Protein AF-0000000080751527 (afdb_homodimer)

Foldseek 3Di:
DPPLVLLQLLLLCAVQFHLCSSCVVVVHDSVVSVVSPVVVCVVVVHHQWDDDPPTIDGDPVVVVVSLVSVVVNVLVVQVVCLVVVPDLAAADEFEEEEAAVCCVQQCVVCVVVLCVRHVRYHYHYHHDLDDDDVVSVNGQKYKDFWDDPDDVQKDKDFQDFWAKFKKAFPVLCPPHDADQDPQCQQVWAEEEEPDPPDQWWKWKDAPPDIDIYRHHHDHYYNDQVVRVVCRLVNNTIYIGICSNCVVCCVVRSMPGGNVNIGMDGPPIGRTIMMMHGCSCVSNSNSVSVSVSCSVRNPDRD/DPVLVLLQLLLLCAVQFHLCSSCVVVVHDSVVSVVSPVVVCVVVVHHQWDDDPPTIDGDPVVVVVSLVSVVVNVLVVQVVCLVCPVDLAAADEFEEEEAAVCCVQQCVVCVVVLCVRHVRYHYHYHHDLDDDDVVSVNGQKYKDFWDDPDDVQKDKDFQDFWAKFKKAFPVLCPPHDADQDPQCQQVWAEEEEDDPPDQWWKWKDAPPDIDIYRHHHDHYYNDQVVRVVCRLVNNTIYIGICSNCVVVCVVRSMPGGNVNIGMDGPPIGRTIMMMHGCSCVSNSNVVSVSVSCSVRNPDRD

InterPro domains:
  IPR000847 LysR, HTH, N-terminal domain [PF00126] (6-63)
  IPR000847 LysR, HTH, N-terminal domain [PS50931] (1-59)
  IPR005119 LysR, substrate-binding [PF03466] (89-295)
  IPR036388 Winged helix-like DNA-binding domain superfamily [G3DSA:1.10.10.10] (3-85)
  IPR036390 Winged helix DNA-binding domain superfamily [SSF46785] (6-87)
  IPR058163 LysR-type transcriptional regulator, proteobacterial-type [PTHR30537] (1-296)

Radius of gyration: 26.15 Å; Cα contacts (8 Å, |Δi|>4): 1127; chains: 2; bounding box: 60×75×68 Å

Organism: Azotobacter vinelandii (strain DJ / ATCC BAA-1303) (NCBI:txid322710)

pLDDT: mean 86.24, std 12.62, range [42.66, 98.62]

Nearest PDB structures (foldseek):
  3t1b-assembly1_B  TM=6.477E-01  e=3.952E-27  Vibrio cholerae
  9bce-assembly1_A  TM=8.566E-01  e=4.216E-18  Shewanella oneidensis
  5y2v-assembly1_C  TM=5.372E-01  e=6.771E-19  Synechocystis sp. PCC 6803 substr. Kazusa
  6g1b-assembly1_J-2  TM=5.211E-01  e=2.260E-19  Corynebacterium glutamicum
  8sbf-assembly1_D  TM=5.700E-01  e=7.401E-17  Acinetobacter baylyi ADP1

Sequence (602 aa):
MDKMLALKMFVETVRSAGFSAAARRLGIATSSVTRMVTALESELGTVLLNRNTRNVSVTEAGERYYAHAVAILKAIEEADATITDRGSEARGRLSASVPVEFGRRVIAPRLGRLLDRHPALEISLILSDEIIDLLGERADVAVRLGTSMLNDDVVSLRIGEFRRWVVASPEYLAGRDRLVHPEQLVEHDCLTFAYATTEPHWSFRKGDERIRVDVRGRLRSNNADILREAALAGRGVALLSDWLVGEDVGKGLLRHLLADYEATPGNLSSAINVLYLPNHRGSRRVGAFIEFLREIIGEPGMDKMLALKMFVETVRSAGFSAAARRLGIATSSVTRMVTALESELGTVLLNRNTRNVSVTEAGERYYAHAVAILKAIEEADATITDRGSEARGRLSASVPVEFGRRVIAPRLGRLLDRHPALEISLILSDEIIDLLGERADVAVRLGTSMLNDDVVSLRIGEFRRWVVASPEYLAGRDRLVHPEQLVEHDCLTFAYATTEPHWSFRKGDERIRVDVRGRLRSNNADILREAALAGRGVALLSDWLVGEDVGKGLLRHLLADYEATPGNLSSAINVLYLPNHRGSRRVGAFIEFLREIIGEPG

Solvent-accessible surface area (backbone atoms only — not comparable to full-atom values): 32243 Å² total; per-residue (Å²): 129,63,60,67,58,25,43,51,44,42,48,35,21,58,48,51,47,22,51,60,53,23,11,61,75,69,71,47,55,40,68,57,40,48,51,35,38,49,49,49,23,58,74,69,71,44,70,37,62,42,79,49,101,84,52,50,44,71,30,74,63,20,52,56,48,43,56,50,42,52,51,51,53,49,49,48,51,42,55,45,43,60,66,59,51,75,62,96,59,28,59,46,81,38,33,34,31,27,35,48,64,55,38,53,70,62,42,40,82,48,44,61,60,54,44,68,73,18,75,57,36,24,41,35,44,37,59,42,80,61,90,72,61,54,80,76,63,75,30,63,32,33,47,44,75,24,72,71,81,88,39,93,75,43,45,76,43,79,69,48,70,61,54,45,35,37,30,28,10,58,71,48,48,57,96,50,79,83,68,77,51,75,74,57,44,64,80,40,45,25,40,40,67,54,56,94,61,54,75,52,35,38,26,34,36,44,89,90,46,75,45,77,37,70,52,46,56,48,43,28,22,62,39,68,62,50,44,50,48,36,16,61,69,35,64,26,39,28,76,41,46,40,84,78,45,45,65,40,38,74,70,59,50,27,40,76,40,50,75,80,39,51,46,31,64,52,84,51,46,47,35,32,29,40,35,32,44,62,87,50,63,72,32,49,47,57,48,51,50,51,54,48,47,47,58,56,70,73,43,82,123,128,62,60,68,58,25,44,53,43,42,49,36,20,60,46,50,47,22,49,59,52,23,11,60,73,68,71,46,56,40,67,56,38,49,50,35,38,48,48,49,23,58,76,69,73,44,70,37,61,43,81,50,101,84,52,50,43,70,31,76,63,21,52,56,48,42,56,50,41,53,50,51,53,50,49,50,50,43,55,47,47,59,62,55,57,75,65,98,54,28,60,45,81,39,32,35,30,27,34,46,64,55,38,53,70,62,41,40,82,48,43,61,61,54,44,67,72,17,76,57,36,24,41,35,44,36,62,43,80,61,90,70,59,54,81,77,64,74,32,63,30,33,45,42,78,24,72,71,80,86,40,93,74,44,43,76,43,79,67,50,71,59,54,45,36,37,32,27,11,58,70,49,49,56,95,49,79,84,69,78,50,75,73,58,46,66,81,40,45,25,40,40,65,55,56,93,63,55,74,52,36,39,26,35,35,46,91,91,45,75,46,78,37,71,51,44,55,48,43,28,21,61,39,69,64,50,45,49,49,37,14,61,68,36,64,27,38,28,76,41,47,39,85,78,43,45,66,40,39,73,71,59,48,26,40,77,41,50,75,80,38,51,45,31,65,51,84,50,44,46,34,32,30,39,35,32,43,62,89,49,64,73,32,50,47,59,49,52,51,52,53,47,49,49,59,56,70,72,44,82,121

Secondary structure (DSSP, 8-state):
--HHHHHHHHHHHHHTTSHHHHHHHHTS-HHHHHHHHHHHHHHHTS--EEE-SS-EEE-HHHHHHHHHHHHHHHHHHHHHHHHS--SS---EEEEEEE-HHHIIIIIGGGHHHHHHH-TTEEEEEEE-SS---GGGTS-SEEEEES-----TTSEEEEEEE--EEEEE-HHHHTTSPP--SGGGGGGS-EEEE--SS---EEEEEETTEEEEEE---SEEES-HHHHHHHHHTT--EEEEEHHHHHHHHHTTSSEEE-TTSEEEETT---EEEEEE-GGGTT-HHHHHHHHHHHHHHTS--/--HHHHHHHHHHHHHTTSHHHHHHHHTS-HHHHHHHHHHHHHHHTS--EEE-SS-EEE-HHHHHHHHHHHHHHHHHHHHHHHH---SS---EEEEEEE-HHHIIIIIGGGHHHHHHH-TTEEEEEEE-SS---GGGTS-SEEEEES-----TTSEEEEEEE--EEEEE-HHHHTTSPP--SGGGGGGS-EEEE--SS---EEEEEETTEEEEEE---SEEES-HHHHHHHHHTT--EEEEEHHHHHHHHHTTSSEEE-TTSEEEETT---EEEEEE-GGGTT-HHHHHHHHHHHHHHTS--

Structure (mmCIF, N/CA/C/O backbone):
data_AF-0000000080751527-model_v1
#
loop_
_entity.id
_entity.type
_entity.pdbx_description
1 polymer 'Transcriptional regulator, LysR family'
#
loop_
_atom_site.group_PDB
_atom_site.id
_atom_site.type_symbol
_atom_site.label_atom_id
_atom_site.label_alt_id
_atom_site.label_comp_id
_atom_site.label_asym_id
_atom_site.label_entity_id
_atom_site.label_seq_id
_atom_site.pdbx_PDB_ins_code
_atom_site.Cartn_x
_atom_site.Cartn_y
_atom_site.Cartn_z
_atom_site.occupancy
_atom_site.B_iso_or_equiv
_atom_site.auth_seq_id
_atom_site.auth_comp_id
_atom_site.auth_asym_id
_atom_site.auth_atom_id
_atom_site.pdbx_PDB_model_num
ATOM 1 N N . MET A 1 1 ? 9.867 -41.969 12.469 1 73.5 1 MET A N 1
ATOM 2 C CA . MET A 1 1 ? 8.977 -41.156 11.656 1 73.5 1 MET A CA 1
ATOM 3 C C . MET A 1 1 ? 9.758 -40.375 10.609 1 73.5 1 MET A C 1
ATOM 5 O O . MET A 1 1 ? 10.883 -39.938 10.859 1 73.5 1 MET A O 1
ATOM 9 N N . ASP A 1 2 ? 9.391 -40.438 9.383 1 79.5 2 ASP A N 1
ATOM 10 C CA . ASP A 1 2 ? 9.93 -39.562 8.344 1 79.5 2 ASP A CA 1
ATOM 11 C C . ASP A 1 2 ? 9.578 -38.094 8.633 1 79.5 2 ASP A C 1
ATOM 13 O O . ASP A 1 2 ? 8.453 -37.688 8.391 1 79.5 2 ASP A O 1
ATOM 17 N N . LYS A 1 3 ? 10.57 -37.5 9.133 1 83.06 3 LYS A N 1
ATOM 18 C CA . LYS A 1 3 ? 10.359 -36.156 9.641 1 83.06 3 LYS A CA 1
ATOM 19 C C . LYS A 1 3 ? 9.961 -35.188 8.516 1 83.06 3 LYS A C 1
ATOM 21 O O . LYS A 1 3 ? 9.102 -34.344 8.703 1 83.06 3 LYS A O 1
ATOM 26 N N . MET A 1 4 ? 10.562 -35.438 7.441 1 81.62 4 MET A N 1
ATOM 27 C CA . MET A 1 4 ? 10.266 -34.594 6.301 1 81.62 4 MET A CA 1
ATOM 28 C C . MET A 1 4 ? 8.82 -34.781 5.852 1 81.62 4 MET A C 1
ATOM 30 O O . MET A 1 4 ? 8.125 -33.781 5.578 1 81.62 4 MET A O 1
ATOM 34 N N . LEU A 1 5 ? 8.461 -35.938 5.809 1 85 5 LEU A N 1
ATOM 35 C CA . LEU A 1 5 ? 7.086 -36.219 5.426 1 85 5 LEU A CA 1
ATOM 36 C C . LEU A 1 5 ? 6.098 -35.688 6.461 1 85 5 LEU A C 1
ATOM 38 O O . LEU A 1 5 ? 5.043 -35.156 6.102 1 85 5 LEU A O 1
ATOM 42 N N . ALA A 1 6 ? 6.484 -35.812 7.625 1 89.06 6 ALA A N 1
ATOM 43 C CA . ALA A 1 6 ? 5.633 -35.312 8.703 1 89.06 6 ALA A CA 1
ATOM 44 C C . ALA A 1 6 ? 5.473 -33.812 8.617 1 89.06 6 ALA A C 1
ATOM 46 O O . ALA A 1 6 ? 4.371 -33.281 8.797 1 89.06 6 ALA A O 1
ATOM 47 N N . LEU A 1 7 ? 6.586 -33.125 8.352 1 88.31 7 LEU A N 1
ATOM 48 C CA . LEU A 1 7 ? 6.551 -31.672 8.188 1 88.31 7 LEU A CA 1
ATOM 49 C C . LEU A 1 7 ? 5.637 -31.281 7.031 1 88.31 7 LEU A C 1
ATOM 51 O O . LEU A 1 7 ? 4.828 -30.359 7.164 1 88.31 7 LEU A O 1
ATOM 55 N N . LYS A 1 8 ? 5.727 -31.953 5.977 1 88.06 8 LYS A N 1
ATOM 56 C CA . LYS A 1 8 ? 4.91 -31.688 4.801 1 88.06 8 LYS A CA 1
ATOM 57 C C . LYS A 1 8 ? 3.426 -31.875 5.105 1 88.06 8 LYS A C 1
ATOM 59 O O . LYS A 1 8 ? 2.594 -31.047 4.723 1 88.06 8 LYS A O 1
ATOM 64 N N . MET A 1 9 ? 3.154 -32.906 5.754 1 90.88 9 MET A N 1
ATOM 65 C CA . MET A 1 9 ? 1.767 -33.219 6.078 1 90.88 9 MET A CA 1
ATOM 66 C C . MET A 1 9 ? 1.193 -32.219 7.07 1 90.88 9 MET A C 1
ATOM 68 O O . MET A 1 9 ? 0.034 -31.828 6.957 1 90.88 9 MET A O 1
ATOM 72 N N . PHE A 1 10 ? 1.988 -31.812 8 1 91.88 10 PHE A N 1
ATOM 73 C CA . PHE A 1 10 ? 1.587 -30.797 8.969 1 91.88 10 PHE A CA 1
ATOM 74 C C . PHE A 1 10 ? 1.281 -29.469 8.266 1 91.88 10 PHE A C 1
ATOM 76 O O . PHE A 1 10 ? 0.206 -28.891 8.461 1 91.88 10 PHE A O 1
ATOM 83 N N . VAL A 1 11 ? 2.221 -29.094 7.484 1 88.5 11 VAL A N 1
ATOM 84 C CA . VAL A 1 11 ? 2.072 -27.828 6.766 1 88.5 11 VAL A CA 1
ATOM 85 C C . VAL A 1 11 ? 0.824 -27.875 5.887 1 88.5 11 VAL A C 1
ATOM 87 O O . VAL A 1 11 ? 0.036 -26.938 5.863 1 88.5 11 VAL A O 1
ATOM 90 N N . GLU A 1 12 ? 0.608 -28.953 5.242 1 88.25 12 GLU A N 1
ATOM 91 C CA . GLU A 1 12 ? -0.546 -29.094 4.355 1 88.25 12 GLU A CA 1
ATOM 92 C C . GLU A 1 12 ? -1.85 -29.109 5.148 1 88.25 12 GLU A C 1
ATOM 94 O O . GLU A 1 12 ? -2.871 -28.609 4.688 1 88.25 12 GLU A O 1
ATOM 99 N N . THR A 1 13 ? -1.788 -29.672 6.262 1 89 13 THR A N 1
ATOM 100 C CA . THR A 1 13 ? -2.975 -29.719 7.109 1 89 13 THR A CA 1
ATOM 101 C C . THR A 1 13 ? -3.365 -28.312 7.555 1 89 13 THR A C 1
ATOM 103 O O . THR A 1 13 ? -4.551 -27.969 7.586 1 89 13 THR A O 1
ATOM 106 N N . VAL A 1 14 ? -2.367 -27.562 7.883 1 85.56 14 VAL A N 1
ATOM 107 C CA . VAL A 1 14 ? -2.619 -26.188 8.297 1 85.56 14 VAL A CA 1
ATOM 108 C C . VAL A 1 14 ? -3.141 -25.375 7.113 1 85.56 14 VAL A C 1
ATOM 110 O O . VAL A 1 14 ? -4.141 -24.656 7.23 1 85.56 14 VAL A O 1
ATOM 113 N N . ARG A 1 15 ? -2.49 -25.594 6.031 1 79.56 15 ARG A N 1
ATOM 114 C CA . ARG 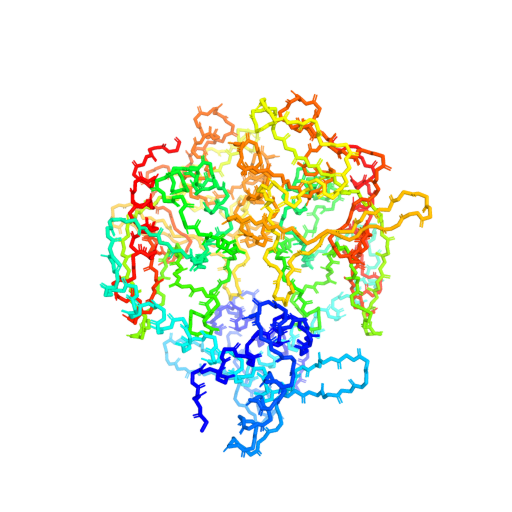A 1 15 ? -2.84 -24.844 4.824 1 79.56 15 ARG A CA 1
ATOM 115 C C . ARG A 1 15 ? -4.262 -25.172 4.375 1 79.56 15 ARG A C 1
ATOM 117 O O . ARG A 1 15 ? -4.996 -24.281 3.939 1 79.56 15 ARG A O 1
ATOM 124 N N . SER A 1 16 ? -4.629 -26.438 4.5 1 79.38 16 SER A N 1
ATOM 125 C CA . SER A 1 16 ? -5.914 -26.922 4.008 1 79.38 16 SER A CA 1
ATOM 126 C C . SER A 1 16 ? -6.984 -26.859 5.094 1 79.38 16 SER A C 1
ATOM 128 O O . SER A 1 16 ? -8.125 -27.266 4.871 1 79.38 16 SER A O 1
ATOM 130 N N . ALA A 1 17 ? -6.566 -26.438 6.234 1 78.69 17 ALA A N 1
ATOM 131 C CA . ALA A 1 17 ? -7.43 -26.328 7.41 1 78.69 17 ALA A CA 1
ATOM 132 C C . ALA A 1 17 ? -8.156 -27.641 7.676 1 78.69 17 ALA A C 1
ATOM 134 O O . ALA A 1 17 ? -9.352 -27.656 7.965 1 78.69 17 ALA A O 1
ATOM 135 N N . GLY A 1 18 ? -7.41 -28.734 7.426 1 86.5 18 GLY A N 1
ATOM 136 C CA . GLY A 1 18 ? -8.055 -30 7.707 1 86.5 18 GLY A CA 1
ATOM 137 C C . GLY A 1 18 ? -7.211 -31.203 7.297 1 86.5 18 GLY A C 1
ATOM 138 O O . GLY A 1 18 ? -6.422 -31.109 6.352 1 86.5 18 GLY A O 1
ATOM 139 N N . PHE A 1 19 ? -7.484 -32.312 7.898 1 88.81 19 PHE A N 1
ATOM 140 C CA . PHE A 1 19 ? -6.734 -33.531 7.652 1 88.81 19 PHE A CA 1
ATOM 141 C C . PHE A 1 19 ? -7.18 -34.188 6.352 1 88.81 19 PHE A C 1
ATOM 143 O O . PHE A 1 19 ? -6.348 -34.594 5.539 1 88.81 19 PHE A O 1
ATOM 150 N N . SER A 1 20 ? -8.477 -34.125 6.207 1 89.06 20 SER A N 1
ATOM 151 C CA . SER A 1 20 ? -9 -34.781 5.004 1 89.06 20 SER A CA 1
ATOM 152 C C . SER A 1 20 ? -8.625 -34 3.752 1 89.06 20 SER A C 1
ATOM 154 O O . SER A 1 20 ? -8.258 -34.562 2.73 1 89.06 20 SER A O 1
ATOM 156 N N . ALA A 1 21 ? -8.711 -32.781 3.898 1 85.75 21 ALA A N 1
ATOM 157 C CA . ALA A 1 21 ? -8.359 -31.906 2.777 1 85.75 21 ALA A CA 1
ATOM 158 C C . ALA A 1 21 ? -6.871 -32.031 2.445 1 85.75 21 ALA A C 1
ATOM 160 O O . ALA A 1 21 ? -6.496 -32.094 1.273 1 85.75 21 ALA A O 1
ATOM 161 N N . ALA A 1 22 ? -6.094 -32.062 3.424 1 88.88 22 ALA A N 1
ATOM 162 C CA . ALA A 1 22 ? -4.656 -32.25 3.242 1 88.88 22 ALA A CA 1
ATOM 163 C C . ALA A 1 22 ? -4.348 -33.562 2.568 1 88.88 22 ALA A C 1
ATOM 165 O O . ALA A 1 22 ? -3.516 -33.625 1.661 1 88.88 22 ALA A O 1
ATOM 166 N N . ALA A 1 23 ? -5.043 -34.594 2.967 1 89.88 23 ALA A N 1
ATOM 167 C CA . ALA A 1 23 ? -4.836 -35.938 2.41 1 89.88 23 ALA A CA 1
ATOM 168 C C . ALA A 1 23 ? -5.164 -35.938 0.92 1 89.88 23 ALA A C 1
ATOM 170 O O . ALA A 1 23 ? -4.414 -36.531 0.123 1 89.88 23 ALA A O 1
ATOM 171 N N . ARG A 1 24 ? -6.191 -35.344 0.626 1 84.19 24 ARG A N 1
ATOM 172 C CA . ARG A 1 24 ? -6.605 -35.281 -0.772 1 84.19 24 ARG A CA 1
ATOM 173 C C . ARG A 1 24 ? -5.559 -34.562 -1.617 1 84.19 24 ARG A C 1
ATOM 175 O O . ARG A 1 24 ? -5.215 -35.031 -2.709 1 84.19 24 ARG A O 1
ATOM 182 N N . ARG A 1 25 ? -5.039 -33.625 -1.095 1 80.38 25 ARG A N 1
ATOM 183 C CA . ARG A 1 25 ? -4.055 -32.812 -1.814 1 80.38 25 ARG A CA 1
ATOM 184 C C . ARG A 1 25 ? -2.74 -33.562 -1.973 1 80.38 25 ARG A C 1
ATOM 186 O O . ARG A 1 25 ? -2.055 -33.438 -2.988 1 80.38 25 ARG A O 1
ATOM 193 N N . LEU A 1 26 ? -2.467 -34.312 -1.005 1 83.31 26 LEU A N 1
ATOM 194 C CA . LEU A 1 26 ? -1.2 -35.031 -0.989 1 83.31 26 LEU A CA 1
ATOM 195 C C . LEU A 1 26 ? -1.345 -36.375 -1.652 1 83.31 26 LEU A C 1
ATOM 197 O O . LEU A 1 26 ? -0.349 -37.062 -1.901 1 83.31 26 LEU A O 1
ATOM 201 N N . GLY A 1 27 ? -2.6 -36.719 -1.931 1 86.81 27 GLY A N 1
ATOM 202 C CA . GLY A 1 27 ? -2.854 -38 -2.578 1 86.81 27 GLY A CA 1
ATOM 203 C C . GLY A 1 27 ? -2.607 -39.188 -1.667 1 86.81 27 GLY A C 1
ATOM 204 O O . GLY A 1 27 ? -2.096 -40.219 -2.107 1 86.81 27 GLY A O 1
ATOM 205 N N . ILE A 1 28 ? -2.828 -38.969 -0.443 1 88 28 ILE A N 1
ATOM 206 C CA . ILE A 1 28 ? -2.59 -40.062 0.512 1 88 28 ILE A CA 1
ATOM 207 C C . ILE A 1 28 ? -3.811 -40.219 1.414 1 88 28 ILE A C 1
ATOM 209 O O . ILE A 1 28 ? -4.781 -39.469 1.306 1 88 28 ILE A O 1
ATOM 213 N N . ALA A 1 29 ? -3.834 -41.25 2.135 1 90.31 29 ALA A N 1
ATOM 214 C CA . ALA A 1 29 ? -4.945 -41.531 3.043 1 90.31 29 ALA A CA 1
ATOM 215 C C . ALA A 1 29 ? -4.949 -40.562 4.219 1 90.31 29 ALA A C 1
ATOM 217 O O . ALA A 1 29 ? -3.893 -40.219 4.75 1 90.31 29 ALA A O 1
ATOM 218 N N . THR A 1 30 ? -6.156 -40.156 4.594 1 92.62 30 THR A N 1
ATOM 219 C CA . THR A 1 30 ? -6.332 -39.281 5.73 1 92.62 30 THR A CA 1
ATOM 220 C C . THR A 1 30 ? -5.711 -39.875 6.992 1 92.62 30 THR A C 1
ATOM 222 O O . THR A 1 30 ? -5.137 -39.156 7.805 1 92.62 30 THR A O 1
ATOM 225 N N . SER A 1 31 ? -5.848 -41.125 7.141 1 92.38 31 SER A N 1
ATOM 226 C CA . SER A 1 31 ? -5.285 -41.812 8.305 1 92.38 31 SER A CA 1
ATOM 227 C C . SER A 1 31 ? -3.77 -41.656 8.359 1 92.38 31 SER A C 1
ATOM 229 O O . SER A 1 31 ? -3.195 -41.531 9.445 1 92.38 31 SER A O 1
ATOM 231 N N . SER A 1 32 ? -3.17 -41.625 7.207 1 91.25 32 SER A N 1
ATOM 232 C CA . SER A 1 32 ? -1.727 -41.406 7.125 1 91.25 32 SER A CA 1
ATOM 233 C C . SER A 1 32 ? -1.33 -40.031 7.578 1 91.25 32 SER A C 1
ATOM 235 O O . SER A 1 32 ? -0.357 -39.844 8.32 1 91.25 32 SER A O 1
ATOM 237 N N . VAL A 1 33 ? -2.123 -39.031 7.176 1 93.31 33 VAL A N 1
ATOM 238 C CA . VAL A 1 33 ? -1.863 -37.656 7.574 1 93.31 33 VAL A CA 1
ATOM 239 C C . VAL A 1 33 ? -2.035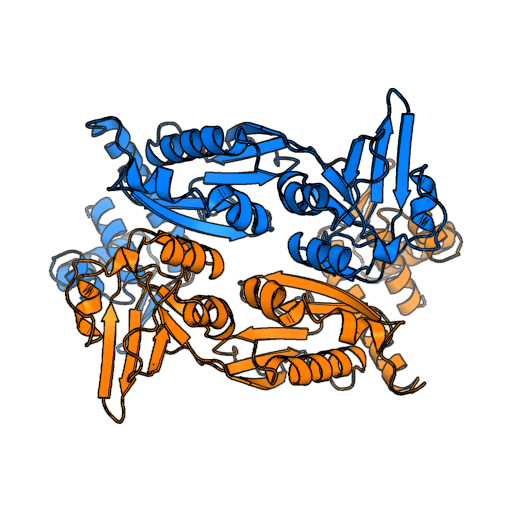 -37.5 9.086 1 93.31 33 VAL A C 1
ATOM 241 O O . VAL A 1 33 ? -1.178 -36.938 9.758 1 93.31 33 VAL A O 1
ATOM 244 N N . THR A 1 34 ? -3.082 -38.062 9.578 1 92.25 34 THR A N 1
ATOM 245 C CA . THR A 1 34 ? -3.393 -37.969 11 1 92.25 34 THR A CA 1
ATOM 246 C C . THR A 1 34 ? -2.291 -38.625 11.836 1 92.25 34 THR A C 1
ATOM 248 O O . THR A 1 34 ? -1.826 -38.031 12.812 1 92.25 34 THR A O 1
ATOM 251 N N . ARG A 1 35 ? -1.911 -39.75 11.391 1 91.75 35 ARG A N 1
ATOM 252 C CA . ARG A 1 35 ? -0.881 -40.5 12.102 1 91.75 35 ARG A CA 1
ATOM 253 C C . ARG A 1 35 ? 0.432 -39.719 12.141 1 91.75 35 ARG A C 1
ATOM 255 O O . ARG A 1 35 ? 1.079 -39.625 13.188 1 91.75 35 ARG A O 1
ATOM 262 N N . MET A 1 36 ? 0.807 -39.219 11.031 1 92.25 36 MET A N 1
ATOM 263 C CA . MET A 1 36 ? 2.086 -38.5 10.914 1 92.25 36 MET A CA 1
ATOM 264 C C . MET A 1 36 ? 2.084 -37.219 11.742 1 92.25 36 MET A C 1
ATOM 266 O O . MET A 1 36 ? 3.072 -36.906 12.406 1 92.25 36 MET A O 1
ATOM 270 N N . VAL A 1 37 ? 1.015 -36.5 11.734 1 93.31 37 VAL A N 1
ATOM 271 C CA . VAL A 1 37 ? 0.911 -35.25 12.492 1 93.31 37 VAL A CA 1
ATOM 272 C C . VAL A 1 37 ? 0.909 -35.562 13.984 1 93.31 37 VAL A C 1
ATOM 274 O O . VAL A 1 37 ? 1.553 -34.875 14.773 1 93.31 37 VAL A O 1
ATOM 277 N N . THR A 1 38 ? 0.205 -36.594 14.328 1 92.06 38 THR A N 1
ATOM 278 C CA . THR A 1 38 ? 0.189 -37.031 15.727 1 92.06 38 THR A CA 1
ATOM 279 C C . THR A 1 38 ? 1.586 -37.438 16.172 1 92.06 38 THR A C 1
ATOM 281 O O . THR A 1 38 ? 2.008 -37.094 17.281 1 92.06 38 THR A O 1
ATOM 284 N N . ALA A 1 39 ? 2.209 -38.188 15.344 1 90.31 39 ALA A N 1
ATOM 285 C CA . ALA A 1 39 ? 3.574 -38.594 15.648 1 90.31 39 ALA A CA 1
ATOM 286 C C . ALA A 1 39 ? 4.492 -37.406 15.82 1 90.31 39 ALA A C 1
ATOM 288 O O . ALA A 1 39 ? 5.344 -37.375 16.719 1 90.31 39 ALA A O 1
ATOM 289 N N . LEU A 1 40 ? 4.363 -36.406 14.961 1 91.31 40 LEU A N 1
ATOM 290 C CA . LEU A 1 40 ? 5.133 -35.188 15.039 1 91.31 40 LEU A CA 1
ATOM 291 C C . LEU A 1 40 ? 4.891 -34.469 16.359 1 91.31 40 LEU A C 1
ATOM 293 O O . LEU A 1 40 ? 5.84 -34.062 17.031 1 91.31 40 LEU A O 1
ATOM 297 N N . GLU A 1 41 ? 3.639 -34.375 16.734 1 92.94 41 GLU A N 1
ATOM 298 C CA . GLU A 1 41 ? 3.273 -33.75 18 1 92.94 41 GLU A CA 1
ATOM 299 C C . GLU A 1 41 ? 3.854 -34.531 19.188 1 92.94 41 GLU A C 1
ATOM 301 O O . GLU A 1 41 ? 4.336 -33.906 20.156 1 92.94 41 GLU A O 1
ATOM 306 N N . SER A 1 42 ? 3.785 -35.812 19.094 1 90.38 42 SER A N 1
ATOM 307 C CA . SER A 1 42 ? 4.328 -36.688 20.141 1 90.38 42 SER A CA 1
ATOM 308 C C . SER A 1 42 ? 5.832 -36.469 20.297 1 90.38 42 SER A C 1
ATOM 310 O O . SER A 1 42 ? 6.336 -36.375 21.406 1 90.38 42 SER A O 1
ATOM 312 N N . GLU A 1 43 ? 6.484 -36.469 19.203 1 87.38 43 GLU A N 1
ATOM 313 C CA . GLU A 1 43 ? 7.93 -36.25 19.219 1 87.38 43 GLU A CA 1
ATOM 314 C C . GLU A 1 43 ? 8.281 -34.906 19.844 1 87.38 43 GLU A C 1
ATOM 316 O O . GLU A 1 43 ? 9.258 -34.781 20.594 1 87.38 43 GLU A O 1
ATOM 321 N N . LEU A 1 44 ? 7.484 -33.875 19.5 1 87.81 44 LEU A N 1
ATOM 322 C CA . LEU A 1 44 ? 7.723 -32.531 19.953 1 87.81 44 LEU A CA 1
ATOM 323 C C . LEU A 1 44 ? 7.242 -32.344 21.391 1 87.81 44 LEU A C 1
ATOM 325 O O . LEU A 1 44 ? 7.637 -31.391 22.062 1 87.81 44 LEU A O 1
ATOM 329 N N . GLY A 1 45 ? 6.316 -33.219 21.844 1 89.75 45 GLY A N 1
ATOM 330 C CA . GLY A 1 45 ? 5.738 -33.125 23.172 1 89.75 45 GLY A CA 1
ATOM 331 C C . GLY A 1 45 ? 4.742 -32 23.312 1 89.75 45 GLY A C 1
ATOM 332 O O . GLY A 1 45 ? 4.547 -31.469 24.406 1 89.75 45 GLY A O 1
ATOM 333 N N . THR A 1 46 ? 4.301 -31.531 22.188 1 90.69 46 THR A N 1
ATOM 334 C CA . THR A 1 46 ? 3.357 -30.422 22.203 1 90.69 46 THR A CA 1
ATOM 335 C C . THR A 1 46 ? 2.295 -30.609 21.125 1 90.69 46 THR A C 1
ATOM 337 O O . THR A 1 46 ? 2.555 -31.219 20.078 1 90.69 46 THR A O 1
ATOM 340 N N . VAL A 1 47 ? 1.133 -30.141 21.391 1 91.81 47 VAL A N 1
ATOM 341 C CA . VAL A 1 47 ? 0.032 -30.172 20.438 1 91.81 47 VAL A CA 1
ATOM 342 C C . VAL A 1 47 ? 0.137 -28.984 19.484 1 91.81 47 VAL A C 1
ATOM 344 O O . VAL A 1 47 ? 0.287 -27.844 19.922 1 91.81 47 VAL A O 1
ATOM 347 N N . LEU A 1 48 ? 0.164 -29.344 18.188 1 92.5 48 LEU A N 1
ATOM 348 C CA . LEU A 1 48 ? 0.296 -28.312 17.172 1 92.5 48 LEU A CA 1
ATOM 349 C C . LEU A 1 48 ? -1.068 -27.906 16.609 1 92.5 48 LEU A C 1
ATOM 351 O O . LEU A 1 48 ? -1.257 -26.781 16.156 1 92.5 48 LEU A O 1
ATOM 355 N N . LEU A 1 49 ? -2.014 -28.844 16.609 1 92.25 49 LEU A N 1
ATOM 356 C CA . LEU A 1 49 ? -3.328 -28.641 16.016 1 92.25 49 LEU A CA 1
ATOM 357 C C . LEU A 1 49 ? -4.438 -29 17 1 92.25 49 LEU A C 1
ATOM 359 O O . LEU A 1 49 ? -4.328 -29.984 17.734 1 92.25 49 LEU A O 1
ATOM 363 N N . ASN A 1 50 ? -5.348 -28.031 17.109 1 86.88 50 ASN A N 1
ATOM 364 C CA . ASN A 1 50 ? -6.574 -28.359 17.828 1 86.88 50 ASN A CA 1
ATOM 365 C C . ASN A 1 50 ? -7.551 -29.125 16.938 1 86.88 50 ASN A C 1
ATOM 367 O O . ASN A 1 50 ? -7.914 -28.672 15.859 1 86.88 50 ASN A O 1
ATOM 371 N N . ARG A 1 51 ? -7.801 -30.312 17.391 1 77.75 51 ARG A N 1
ATOM 372 C CA . ARG A 1 51 ? -8.641 -31.219 16.609 1 77.75 51 ARG A CA 1
ATOM 373 C C . ARG A 1 51 ? -10.07 -31.234 17.141 1 77.75 51 ARG A C 1
ATOM 375 O O . ARG A 1 51 ? -10.312 -31.672 18.266 1 77.75 51 ARG A O 1
ATOM 382 N N . ASN A 1 52 ? -10.734 -30.141 17 1 65.38 52 ASN A N 1
ATOM 383 C CA . ASN A 1 52 ? -12.133 -30.266 17.406 1 65.38 52 ASN A CA 1
ATOM 384 C C . ASN A 1 52 ? -13 -30.797 16.266 1 65.38 52 ASN A C 1
ATOM 386 O O . ASN A 1 52 ? -12.555 -30.844 15.117 1 65.38 52 ASN A O 1
ATOM 390 N N . THR A 1 53 ? -14.148 -31.469 16.484 1 58.22 53 THR A N 1
ATOM 391 C CA . THR A 1 53 ? -15.047 -32.156 15.555 1 58.22 53 THR A CA 1
ATOM 392 C C . THR A 1 53 ? -15.391 -31.234 14.383 1 58.22 53 THR A C 1
ATOM 394 O O . THR A 1 53 ? -15.789 -31.703 13.312 1 58.22 53 THR A O 1
ATOM 397 N N . ARG A 1 54 ? -15.242 -29.859 14.555 1 57.78 54 ARG A N 1
ATOM 398 C CA . ARG A 1 54 ? -15.82 -29.016 13.516 1 57.78 54 ARG A CA 1
ATOM 399 C C . ARG A 1 54 ? -14.742 -28.297 12.727 1 57.78 54 ARG A C 1
ATOM 401 O O . ARG A 1 54 ? -14.898 -28.047 11.531 1 57.78 54 ARG A O 1
ATOM 408 N N . ASN A 1 55 ? -13.656 -28.016 13.281 1 69.81 55 ASN A N 1
ATOM 409 C CA . ASN A 1 55 ? -12.648 -27.25 12.562 1 69.81 55 ASN A CA 1
ATOM 410 C C . ASN A 1 55 ? -11.25 -27.5 13.125 1 69.81 55 ASN A C 1
ATOM 412 O O . ASN A 1 55 ? -11.094 -27.719 14.328 1 69.81 55 ASN A O 1
ATOM 416 N N . VAL A 1 56 ? -10.234 -27.781 12.234 1 77 56 VAL A N 1
ATOM 417 C CA . VAL A 1 56 ? -8.836 -27.891 12.648 1 77 56 VAL A CA 1
ATOM 418 C C . VAL A 1 56 ? -8.234 -26.484 12.766 1 77 56 VAL A C 1
ATOM 420 O O . VAL A 1 56 ? -8.328 -25.688 11.844 1 77 56 VAL A O 1
ATOM 423 N N . SER A 1 57 ? -7.871 -26.109 14.016 1 84.31 57 SER A N 1
ATOM 424 C CA . SER A 1 57 ? -7.18 -24.828 14.227 1 84.31 57 SER A CA 1
ATOM 425 C C . SER A 1 57 ? -5.758 -25.062 14.727 1 84.31 57 SER A C 1
ATOM 427 O O . SER A 1 57 ? -5.449 -26.109 15.289 1 84.31 57 SER A O 1
ATOM 429 N N . VAL A 1 58 ? -4.918 -24.078 14.445 1 85.81 58 VAL A N 1
ATOM 430 C CA . VAL A 1 58 ? -3.506 -24.156 14.797 1 85.81 58 VAL A CA 1
ATOM 431 C C . VAL A 1 58 ? -3.287 -23.562 16.188 1 85.81 58 VAL A C 1
ATOM 433 O O . VAL A 1 58 ? -3.867 -22.531 16.531 1 85.81 58 VAL A O 1
ATOM 436 N N . THR A 1 59 ? -2.559 -24.281 17.062 1 86.12 59 THR A N 1
ATOM 437 C CA . THR A 1 59 ? -2.178 -23.75 18.359 1 86.12 59 THR A CA 1
ATOM 438 C C . THR A 1 59 ? -1.106 -22.672 18.219 1 86.12 59 THR A C 1
ATOM 440 O O . THR A 1 59 ? -0.561 -22.469 17.141 1 86.12 59 THR A O 1
ATOM 443 N N . GLU A 1 60 ? -0.866 -22 19.312 1 80.75 60 GLU A N 1
ATOM 444 C CA . GLU A 1 60 ? 0.226 -21.031 19.312 1 80.75 60 GLU A CA 1
ATOM 445 C C . GLU A 1 60 ? 1.552 -21.688 18.953 1 80.75 60 GLU A C 1
ATOM 447 O O . GLU A 1 60 ? 2.312 -21.172 18.125 1 80.75 60 GLU A O 1
ATOM 452 N N . ALA A 1 61 ? 1.756 -22.797 19.594 1 84.19 61 ALA A N 1
ATOM 453 C CA . ALA A 1 61 ? 2.945 -23.578 19.281 1 84.19 61 ALA A CA 1
ATOM 454 C C . ALA A 1 61 ? 2.932 -24.031 17.828 1 84.19 61 ALA A C 1
ATOM 456 O O . ALA A 1 61 ? 3.971 -24.031 17.156 1 84.19 61 ALA A O 1
ATOM 457 N N . GLY A 1 62 ? 1.785 -24.375 17.328 1 87.5 62 GLY A N 1
ATOM 458 C CA . GLY A 1 62 ? 1.619 -24.781 15.938 1 87.5 62 GLY A CA 1
ATOM 459 C C . GLY A 1 62 ? 1.938 -23.672 14.961 1 87.5 62 GLY A C 1
ATOM 460 O O . GLY A 1 62 ? 2.551 -23.906 13.914 1 87.5 62 GLY A O 1
ATOM 461 N N . GLU A 1 63 ? 1.573 -22.469 15.305 1 81.94 63 GLU A N 1
ATOM 462 C CA . GLU A 1 63 ? 1.848 -21.312 14.445 1 81.94 63 GLU A CA 1
ATOM 463 C C . GLU A 1 63 ? 3.348 -21.078 14.305 1 81.94 63 GLU A C 1
ATOM 465 O O . GLU A 1 63 ? 3.846 -20.844 13.203 1 81.94 63 GLU A O 1
ATOM 470 N N . ARG A 1 64 ? 4.016 -21.188 15.383 1 77.62 64 ARG A N 1
ATOM 471 C CA . ARG A 1 64 ? 5.465 -21.016 15.367 1 77.62 64 ARG A CA 1
ATOM 472 C C . ARG A 1 64 ? 6.145 -22.141 14.594 1 77.62 64 ARG A C 1
ATOM 474 O O . ARG A 1 64 ? 7.027 -21.891 13.773 1 77.62 64 ARG A O 1
ATOM 481 N N . TYR A 1 65 ? 5.688 -23.344 14.906 1 83.75 65 TYR A N 1
ATOM 482 C CA . TYR A 1 65 ? 6.277 -24.5 14.242 1 83.75 65 TYR A CA 1
ATOM 483 C C . TYR A 1 65 ? 5.984 -24.469 12.742 1 83.75 65 TYR A C 1
ATOM 485 O O . TYR A 1 65 ? 6.824 -24.875 11.938 1 83.75 65 TYR A O 1
ATOM 493 N N . TYR A 1 66 ? 4.773 -24 12.414 1 85.19 66 TYR A N 1
ATOM 494 C CA . TYR A 1 66 ? 4.383 -23.906 11.016 1 85.19 66 TYR A CA 1
ATOM 495 C C . TYR A 1 66 ? 5.336 -23 10.25 1 85.19 66 TYR A C 1
ATOM 497 O O . TYR A 1 66 ? 5.824 -23.359 9.18 1 85.19 66 TYR A O 1
ATOM 505 N N . ALA A 1 67 ? 5.668 -21.922 10.859 1 74.94 67 ALA A N 1
ATOM 506 C CA . ALA A 1 67 ? 6.574 -20.969 10.211 1 74.94 67 ALA A CA 1
ATOM 507 C C . ALA A 1 67 ? 7.934 -21.609 9.945 1 74.94 67 ALA A C 1
ATOM 509 O O . ALA A 1 67 ? 8.484 -21.484 8.852 1 74.94 67 ALA A O 1
ATOM 510 N N . HIS A 1 68 ? 8.375 -22.328 10.875 1 76.5 68 HIS A N 1
ATOM 511 C CA . HIS A 1 68 ? 9.656 -23 10.742 1 76.5 68 HIS A CA 1
ATOM 512 C C . HIS A 1 68 ? 9.586 -24.141 9.742 1 76.5 68 HIS A C 1
ATOM 514 O O . HIS A 1 68 ? 10.5 -24.328 8.93 1 76.5 68 HIS A O 1
ATOM 520 N N . ALA A 1 69 ? 8.508 -24.891 9.852 1 82.5 69 ALA A N 1
ATOM 521 C CA . ALA A 1 69 ? 8.344 -26.031 8.953 1 82.5 69 ALA A CA 1
ATOM 522 C C . ALA A 1 69 ? 8.312 -25.578 7.496 1 82.5 69 ALA A C 1
ATOM 524 O O . ALA A 1 69 ? 8.945 -26.188 6.637 1 82.5 69 ALA A O 1
ATOM 525 N N . VAL A 1 70 ? 7.621 -24.547 7.293 1 77.25 70 VAL A N 1
ATOM 526 C CA . VAL A 1 70 ? 7.531 -24 5.945 1 77.25 70 VAL A CA 1
ATOM 527 C C . VAL A 1 70 ? 8.922 -23.609 5.457 1 77.25 70 VAL A C 1
ATOM 529 O O . VAL A 1 70 ? 9.312 -23.922 4.332 1 77.25 70 VAL A O 1
ATOM 532 N N . ALA A 1 71 ? 9.68 -23 6.309 1 69.94 71 ALA A N 1
ATOM 533 C CA . ALA A 1 71 ? 11.031 -22.562 5.961 1 69.94 71 ALA A CA 1
ATOM 534 C C . ALA A 1 71 ? 11.93 -23.75 5.641 1 69.94 71 ALA A C 1
ATOM 536 O O . ALA A 1 71 ? 12.719 -23.703 4.695 1 69.94 71 ALA A O 1
ATOM 537 N N . ILE A 1 72 ? 11.797 -24.734 6.414 1 70.75 72 ILE A N 1
ATOM 538 C CA . ILE A 1 72 ? 12.602 -25.938 6.234 1 70.75 72 ILE A CA 1
ATOM 539 C C . ILE A 1 72 ? 12.258 -26.594 4.902 1 70.75 72 ILE A C 1
ATOM 541 O O . ILE A 1 72 ? 13.148 -26.953 4.129 1 70.75 72 ILE A O 1
ATOM 545 N N . LEU A 1 73 ? 11.016 -26.719 4.66 1 77.69 73 LEU A N 1
ATOM 546 C CA . LEU A 1 73 ? 10.594 -27.375 3.428 1 77.69 73 LEU A CA 1
ATOM 547 C C . LEU A 1 73 ? 11.023 -26.578 2.207 1 77.69 73 LEU A C 1
ATOM 549 O O . LEU A 1 73 ? 11.445 -27.141 1.198 1 77.69 73 LEU A O 1
ATOM 553 N N . LYS A 1 74 ? 10.961 -25.344 2.381 1 70.5 74 LYS A N 1
ATOM 554 C CA . LYS A 1 74 ? 11.422 -24.469 1.307 1 70.5 74 LYS A CA 1
ATOM 555 C C . LYS A 1 74 ? 12.922 -24.609 1.081 1 70.5 74 LYS A C 1
ATOM 557 O O . LYS A 1 74 ? 13.383 -24.641 -0.062 1 70.5 74 LYS A O 1
ATOM 562 N N . ALA A 1 75 ? 13.617 -24.734 2.15 1 64.88 75 ALA A N 1
ATOM 563 C CA . ALA A 1 75 ? 15.07 -24.891 2.07 1 64.88 75 ALA A CA 1
ATOM 564 C C . ALA A 1 75 ? 15.445 -26.188 1.352 1 64.88 75 ALA A C 1
ATOM 566 O O . ALA A 1 75 ? 16.391 -26.219 0.554 1 64.88 75 ALA A O 1
ATOM 567 N N . ILE A 1 76 ? 14.719 -27.141 1.611 1 66.62 76 ILE A N 1
ATOM 568 C CA . ILE A 1 76 ? 14.961 -28.438 0.969 1 66.62 76 ILE A CA 1
ATOM 569 C C . ILE A 1 76 ? 14.656 -28.328 -0.524 1 66.62 76 ILE A C 1
ATOM 571 O O . ILE A 1 76 ? 15.438 -28.812 -1.355 1 66.62 76 ILE A O 1
ATOM 575 N N . GLU A 1 77 ? 13.555 -27.75 -0.785 1 66.62 77 GLU A N 1
ATOM 576 C CA . GLU A 1 77 ? 13.188 -27.562 -2.186 1 66.62 77 GLU A CA 1
ATOM 577 C C . GLU A 1 77 ? 14.266 -26.781 -2.934 1 66.62 77 GLU A C 1
ATOM 579 O O . GLU A 1 77 ? 14.602 -27.109 -4.074 1 66.62 77 GLU A O 1
ATOM 584 N N . GLU A 1 78 ? 14.742 -25.906 -2.277 1 62.56 78 GLU A N 1
ATOM 585 C CA . GLU A 1 78 ? 15.789 -25.078 -2.865 1 62.56 78 GLU A CA 1
ATOM 586 C C . GLU A 1 78 ? 17.078 -25.875 -3.08 1 62.56 78 GLU A C 1
ATOM 588 O O . GLU A 1 78 ? 17.734 -25.734 -4.113 1 62.56 78 GLU A O 1
ATOM 593 N N . ALA A 1 79 ? 17.344 -26.609 -2.102 1 61.5 79 ALA A N 1
ATOM 594 C CA . ALA A 1 79 ? 18.516 -27.484 -2.217 1 61.5 79 ALA A CA 1
ATOM 595 C C . ALA A 1 79 ? 18.375 -28.453 -3.381 1 61.5 79 ALA A C 1
ATOM 597 O O . ALA A 1 79 ? 19.312 -28.656 -4.156 1 61.5 79 ALA A O 1
ATOM 598 N N . ASP A 1 80 ? 17.188 -29 -3.418 1 62.06 80 ASP A N 1
ATOM 599 C CA . ASP A 1 80 ? 16.922 -29.938 -4.508 1 62.06 80 ASP A CA 1
ATOM 600 C C . ASP A 1 80 ? 17.016 -29.234 -5.863 1 62.06 80 ASP A C 1
ATOM 602 O O . ASP A 1 80 ? 17.562 -29.797 -6.82 1 62.06 80 ASP A O 1
ATOM 606 N N . ALA A 1 81 ? 16.438 -28.078 -5.809 1 60.59 81 ALA A N 1
ATOM 607 C CA . ALA A 1 81 ? 16.406 -27.297 -7.043 1 60.59 81 ALA A CA 1
ATOM 608 C C . ALA A 1 81 ? 17.812 -26.969 -7.523 1 60.59 81 ALA A C 1
ATOM 610 O O . ALA A 1 81 ? 18.062 -26.859 -8.727 1 60.59 81 ALA A O 1
ATOM 611 N N . THR A 1 82 ? 18.578 -26.766 -6.578 1 55.34 82 THR A N 1
ATOM 612 C CA . THR A 1 82 ? 19.969 -26.453 -6.93 1 55.34 82 THR A CA 1
ATOM 613 C C . THR A 1 82 ? 20.609 -27.625 -7.68 1 55.34 82 THR A C 1
ATOM 615 O O . THR A 1 82 ? 21.531 -27.422 -8.461 1 55.34 82 THR A O 1
ATOM 618 N N . ILE A 1 83 ? 20.109 -28.766 -7.246 1 52.81 83 ILE A N 1
ATOM 619 C CA . ILE A 1 83 ? 20.688 -29.953 -7.859 1 52.81 83 ILE A CA 1
ATOM 620 C C . ILE A 1 83 ? 19.922 -30.312 -9.133 1 52.81 83 ILE A C 1
ATOM 622 O O . ILE A 1 83 ? 20.531 -30.734 -10.125 1 52.81 83 ILE A O 1
ATOM 626 N N . THR A 1 84 ? 18.656 -30.359 -8.898 1 50.56 84 THR A N 1
ATOM 627 C CA . THR A 1 84 ? 17.859 -30.734 -10.062 1 50.56 84 THR A CA 1
ATOM 628 C C . THR A 1 84 ? 17.859 -29.609 -11.094 1 50.56 84 THR A C 1
ATOM 630 O O . THR A 1 84 ? 17.031 -29.609 -12.008 1 50.56 84 THR A O 1
ATOM 633 N N . ASP A 1 85 ? 18.484 -28.703 -10.828 1 48.53 85 ASP A N 1
ATOM 634 C CA . ASP A 1 85 ? 18.531 -27.562 -11.727 1 48.53 85 ASP A CA 1
ATOM 635 C C . ASP A 1 85 ? 18.672 -28 -13.18 1 48.53 85 ASP A C 1
ATOM 637 O O . ASP A 1 85 ? 19.781 -28.047 -13.719 1 48.53 85 ASP A O 1
ATOM 641 N N . ARG A 1 86 ? 17.906 -29.016 -13.461 1 42.66 86 ARG A N 1
ATOM 642 C CA . ARG A 1 86 ? 17.828 -29.281 -14.898 1 42.66 86 ARG A CA 1
ATOM 643 C C . ARG A 1 86 ? 17.25 -28.078 -15.641 1 42.66 86 ARG A C 1
ATOM 645 O O . ARG A 1 86 ? 16.078 -27.75 -15.469 1 42.66 86 ARG A O 1
ATOM 652 N N . GLY A 1 87 ? 18.047 -27.188 -16.172 1 53.69 87 GLY A N 1
ATOM 653 C CA . GLY A 1 87 ? 18 -26.078 -17.125 1 53.69 87 GLY A CA 1
ATOM 654 C C . GLY A 1 87 ? 17.781 -24.734 -16.469 1 53.69 87 GLY A C 1
ATOM 655 O O . GLY A 1 87 ? 17.719 -24.641 -15.242 1 53.69 87 GLY A O 1
ATOM 656 N N . SER A 1 88 ? 18.031 -23.562 -17.156 1 64 88 SER A N 1
ATOM 657 C CA . SER A 1 88 ? 17.984 -22.125 -16.953 1 64 88 SER A CA 1
ATOM 658 C C . SER A 1 88 ? 16.609 -21.672 -16.5 1 64 88 SER A C 1
ATOM 660 O O . SER A 1 88 ? 16.422 -20.516 -16.109 1 64 88 SER A O 1
ATOM 662 N N . GLU A 1 89 ? 15.742 -22.641 -16.25 1 81.06 89 GLU A N 1
ATOM 663 C CA . GLU A 1 89 ? 14.375 -22.203 -16.031 1 81.06 89 GLU A CA 1
ATOM 664 C C . GLU A 1 89 ? 14.023 -22.219 -14.539 1 81.06 89 GLU A C 1
ATOM 666 O O . GLU A 1 89 ? 14.266 -23.203 -13.844 1 81.06 89 GLU A O 1
ATOM 671 N N . ALA A 1 90 ? 13.578 -21.109 -13.969 1 86.81 90 ALA A N 1
ATOM 672 C CA . ALA A 1 90 ? 13.078 -21 -12.602 1 86.81 90 ALA A CA 1
ATOM 673 C C . ALA A 1 90 ? 11.703 -21.641 -12.461 1 86.81 90 ALA A C 1
ATOM 675 O O . ALA A 1 90 ? 10.844 -21.5 -13.336 1 86.81 90 ALA A O 1
ATOM 676 N N . ARG A 1 91 ? 11.602 -22.422 -11.438 1 86.56 91 ARG A N 1
ATOM 677 C CA . ARG A 1 91 ? 10.344 -23.125 -11.188 1 86.56 91 ARG A CA 1
ATOM 678 C C . ARG A 1 91 ? 9.914 -23 -9.734 1 86.56 91 ARG A C 1
ATOM 680 O O . ARG A 1 91 ? 10.758 -22.797 -8.852 1 86.56 91 ARG A O 1
ATOM 687 N N . GLY A 1 92 ? 8.578 -23.109 -9.578 1 86.75 92 GLY A N 1
ATOM 688 C CA . GLY A 1 92 ? 8.047 -23.094 -8.227 1 86.75 92 GLY A CA 1
ATOM 689 C C . GLY A 1 92 ? 7.633 -21.719 -7.754 1 86.75 92 GLY A C 1
ATOM 690 O O . GLY A 1 92 ? 7.527 -20.797 -8.555 1 86.75 92 GLY A O 1
ATOM 691 N N . ARG A 1 93 ? 7.402 -21.625 -6.457 1 86.62 93 ARG A N 1
ATOM 692 C CA . ARG A 1 93 ? 6.836 -20.406 -5.898 1 86.62 93 ARG A CA 1
ATOM 693 C C . ARG A 1 93 ? 7.93 -19.469 -5.398 1 86.62 93 ARG A C 1
ATOM 695 O O . ARG A 1 93 ? 8.852 -19.906 -4.695 1 86.62 93 ARG A O 1
ATOM 702 N N . LEU A 1 94 ? 7.855 -18.266 -5.816 1 91.5 94 LEU A N 1
ATOM 703 C CA . LEU A 1 94 ? 8.711 -17.188 -5.324 1 91.5 94 LEU A CA 1
ATOM 704 C C . LEU A 1 94 ? 7.891 -16.109 -4.625 1 91.5 94 LEU A C 1
ATOM 706 O O . LEU A 1 94 ? 6.934 -15.586 -5.199 1 91.5 94 LEU A O 1
ATOM 710 N N . SER A 1 95 ? 8.195 -15.859 -3.412 1 91.88 95 SER A N 1
ATOM 711 C CA . SER A 1 95 ? 7.586 -14.75 -2.684 1 91.88 95 SER A CA 1
ATOM 712 C C . SER A 1 95 ? 8.508 -13.531 -2.656 1 91.88 95 SER A C 1
ATOM 714 O O . SER A 1 95 ? 9.609 -13.594 -2.109 1 91.88 95 SER A O 1
ATOM 716 N N . ALA A 1 96 ? 8.039 -12.461 -3.277 1 93.69 96 ALA A N 1
ATOM 717 C CA . ALA A 1 96 ? 8.828 -11.234 -3.352 1 93.69 96 ALA A CA 1
ATOM 718 C C . ALA A 1 96 ? 8.094 -10.07 -2.703 1 93.69 96 ALA A C 1
ATOM 720 O O . ALA A 1 96 ? 6.93 -9.812 -3.016 1 93.69 96 ALA A O 1
ATOM 721 N N . SER A 1 97 ? 8.75 -9.406 -1.812 1 93.31 97 SER A N 1
ATOM 722 C CA . SER A 1 97 ? 8.211 -8.195 -1.214 1 93.31 97 SER A CA 1
ATOM 723 C C . SER A 1 97 ? 8.797 -6.945 -1.864 1 93.31 97 SER A C 1
ATOM 725 O O . SER A 1 97 ? 10.016 -6.844 -2.035 1 93.31 97 SER A O 1
ATOM 727 N N . VAL A 1 98 ? 7.941 -6.059 -2.238 1 93.56 98 VAL A N 1
ATOM 728 C CA . VAL A 1 98 ? 8.383 -4.84 -2.91 1 93.56 98 VAL A CA 1
ATOM 729 C C . VAL A 1 98 ? 7.613 -3.639 -2.371 1 93.56 98 VAL A C 1
ATOM 731 O O . VAL A 1 98 ? 6.473 -3.777 -1.919 1 93.56 98 VAL A O 1
ATOM 734 N N . PRO A 1 99 ? 8.219 -2.412 -2.41 1 93.12 99 PRO A N 1
ATOM 735 C CA . PRO A 1 99 ? 7.441 -1.227 -2.043 1 93.12 99 PRO A CA 1
ATOM 736 C C . PRO A 1 99 ? 6.199 -1.046 -2.91 1 93.12 99 PRO A C 1
ATOM 738 O O . PRO A 1 99 ? 6.223 -1.353 -4.105 1 93.12 99 PRO A O 1
ATOM 741 N N . VAL A 1 100 ? 5.199 -0.459 -2.404 1 94.25 100 VAL A N 1
ATOM 742 C CA . VAL A 1 100 ? 3.873 -0.462 -3.01 1 94.25 100 VAL A CA 1
ATOM 743 C C . VAL A 1 100 ? 3.934 0.187 -4.391 1 94.25 100 VAL A C 1
ATOM 745 O O . VAL A 1 100 ? 3.666 -0.466 -5.402 1 94.25 100 VAL A O 1
ATOM 748 N N . GLU A 1 101 ? 4.383 1.371 -4.469 1 95.62 101 GLU A N 1
ATOM 749 C CA . GLU A 1 101 ? 4.289 2.088 -5.734 1 95.62 101 GLU A CA 1
ATOM 750 C C . GLU A 1 101 ? 5.352 1.604 -6.723 1 95.62 101 GLU A C 1
ATOM 752 O O . GLU A 1 101 ? 5.125 1.603 -7.934 1 95.62 101 GLU A O 1
ATOM 757 N N . PHE A 1 102 ? 6.5 1.149 -6.199 1 95.38 102 PHE A N 1
ATOM 758 C CA . PHE A 1 102 ? 7.5 0.561 -7.082 1 95.38 102 PHE A CA 1
ATOM 759 C C . PHE A 1 102 ? 6.965 -0.708 -7.734 1 95.38 102 PHE A C 1
ATOM 761 O O . PHE A 1 102 ? 7.156 -0.925 -8.93 1 95.38 102 PHE A O 1
ATOM 768 N N . GLY A 1 103 ? 6.336 -1.496 -6.949 1 95.88 103 GLY A N 1
ATOM 769 C CA . GLY A 1 103 ? 5.691 -2.688 -7.477 1 95.88 103 GLY A CA 1
ATOM 770 C C . GLY A 1 103 ? 4.637 -2.383 -8.523 1 95.88 103 GLY A C 1
ATOM 771 O O . GLY A 1 103 ? 4.59 -3.025 -9.57 1 95.88 103 GLY A O 1
ATOM 772 N N . ARG A 1 104 ? 3.879 -1.385 -8.273 1 94.56 104 ARG A N 1
ATOM 773 C CA . ARG A 1 104 ? 2.754 -1.063 -9.148 1 94.56 104 ARG A CA 1
ATOM 774 C C . ARG A 1 104 ? 3.232 -0.403 -10.438 1 94.56 104 ARG A C 1
ATOM 776 O O . ARG A 1 104 ? 2.775 -0.752 -11.531 1 94.56 104 ARG A O 1
ATOM 783 N N . ARG A 1 105 ? 4.176 0.473 -10.328 1 93.88 105 ARG A N 1
ATOM 784 C CA . ARG A 1 105 ? 4.5 1.349 -11.445 1 93.88 105 ARG A CA 1
ATOM 785 C C . ARG A 1 105 ? 5.66 0.786 -12.266 1 93.88 105 ARG A C 1
ATOM 787 O O . ARG A 1 105 ? 5.734 1.003 -13.477 1 93.88 105 ARG A O 1
ATOM 794 N N . VAL A 1 106 ? 6.527 0.124 -11.602 1 94.75 106 VAL A N 1
ATOM 795 C CA . VAL A 1 106 ? 7.754 -0.293 -12.281 1 94.75 106 VAL A CA 1
ATOM 796 C C . VAL A 1 106 ? 7.688 -1.786 -12.594 1 94.75 106 VAL A C 1
ATOM 798 O O . VAL A 1 106 ? 7.953 -2.199 -13.727 1 94.75 106 VAL A O 1
ATOM 801 N N . ILE A 1 107 ? 7.238 -2.611 -11.703 1 95.94 107 ILE A N 1
ATOM 802 C CA . ILE A 1 107 ? 7.34 -4.059 -11.844 1 95.94 107 ILE A CA 1
ATOM 803 C C . ILE A 1 107 ? 6.113 -4.594 -12.578 1 95.94 107 ILE A C 1
ATOM 805 O O . ILE A 1 107 ? 6.242 -5.27 -13.602 1 95.94 107 ILE A O 1
ATOM 809 N N . ALA A 1 108 ? 4.953 -4.23 -12.188 1 94.69 108 ALA A N 1
ATOM 810 C CA . ALA A 1 108 ? 3.701 -4.836 -12.633 1 94.69 108 ALA A CA 1
ATOM 811 C C . ALA A 1 108 ? 3.555 -4.734 -14.148 1 94.69 108 ALA A C 1
ATOM 813 O O . ALA A 1 108 ? 3.258 -5.727 -14.82 1 94.69 108 ALA A O 1
ATOM 814 N N . PRO A 1 109 ? 3.832 -3.564 -14.758 1 91.88 109 PRO A N 1
ATOM 815 C CA . PRO A 1 109 ? 3.625 -3.443 -16.203 1 91.88 109 PRO A CA 1
ATOM 816 C C . PRO A 1 109 ? 4.547 -4.355 -17 1 91.88 109 PRO A C 1
ATOM 818 O O . PRO A 1 109 ? 4.293 -4.609 -18.188 1 91.88 109 PRO A O 1
ATOM 821 N N . ARG A 1 110 ? 5.574 -4.828 -16.359 1 94.81 110 ARG A N 1
ATOM 822 C CA . ARG A 1 110 ? 6.574 -5.609 -17.078 1 94.81 110 ARG A CA 1
ATOM 823 C C . ARG A 1 110 ? 6.641 -7.039 -16.547 1 94.81 110 ARG A C 1
ATOM 825 O O . ARG A 1 110 ? 7.477 -7.828 -16.984 1 94.81 110 ARG A O 1
ATOM 832 N N . LEU A 1 111 ? 5.836 -7.348 -15.609 1 95.56 111 LEU A N 1
ATOM 833 C CA . LEU A 1 111 ? 5.887 -8.633 -14.922 1 95.56 111 LEU A CA 1
ATOM 834 C C . LEU A 1 111 ? 5.68 -9.781 -15.906 1 95.56 111 LEU A C 1
ATOM 836 O O . LEU A 1 111 ? 6.191 -10.883 -15.695 1 95.56 111 LEU A O 1
ATOM 840 N N . GLY A 1 112 ? 4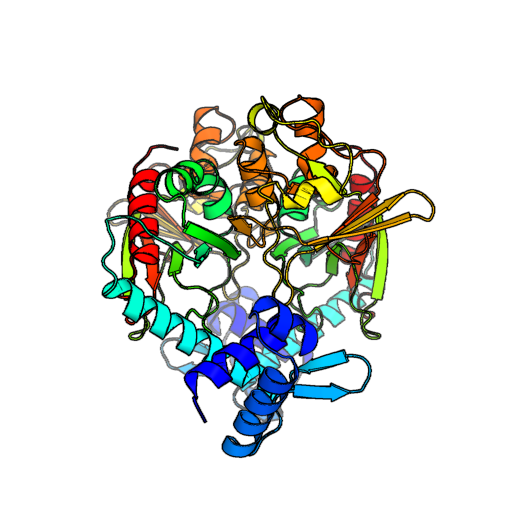.961 -9.5 -16.969 1 93.44 112 GLY A N 1
ATOM 841 C CA . GLY A 1 112 ? 4.734 -10.5 -18 1 93.44 112 GLY A CA 1
ATOM 842 C C . GLY A 1 112 ? 6.02 -11.055 -18.578 1 93.44 112 GLY A C 1
ATOM 843 O O . GLY A 1 112 ? 6.098 -12.234 -18.922 1 93.44 112 GLY A O 1
ATOM 844 N N . ARG A 1 113 ? 7.031 -10.211 -18.641 1 94.25 113 ARG A N 1
ATOM 845 C CA . ARG A 1 113 ? 8.32 -10.633 -19.188 1 94.25 113 ARG A CA 1
ATOM 846 C C . ARG A 1 113 ? 8.914 -11.766 -18.344 1 94.25 113 ARG A C 1
ATOM 848 O O . ARG A 1 113 ? 9.445 -12.734 -18.891 1 94.25 113 ARG A O 1
ATOM 855 N N . LEU A 1 114 ? 8.82 -11.641 -17.094 1 95.31 114 LEU A N 1
ATOM 856 C CA . LEU A 1 114 ? 9.344 -12.656 -16.172 1 95.31 114 LEU A CA 1
ATOM 857 C C . LEU A 1 114 ? 8.539 -13.945 -16.281 1 95.31 114 LEU A C 1
ATOM 859 O O . LEU A 1 114 ? 9.109 -15.031 -16.422 1 95.31 114 LEU A O 1
ATOM 863 N N . LEU A 1 115 ? 7.258 -13.82 -16.312 1 93.75 115 LEU A N 1
ATOM 864 C CA . LEU A 1 115 ? 6.375 -14.977 -16.312 1 93.75 115 LEU A CA 1
ATOM 865 C C . LEU A 1 115 ? 6.445 -15.711 -17.656 1 93.75 115 LEU A C 1
ATOM 867 O O . LEU A 1 115 ? 6.32 -16.938 -17.703 1 93.75 115 LEU A O 1
ATOM 871 N N . ASP A 1 116 ? 6.645 -14.961 -18.734 1 93.81 116 ASP A N 1
ATOM 872 C CA . ASP A 1 116 ? 6.785 -15.57 -20.047 1 93.81 116 ASP A CA 1
ATOM 873 C C . ASP A 1 116 ? 8.102 -16.344 -20.156 1 93.81 116 ASP A C 1
ATOM 875 O O . ASP A 1 116 ? 8.141 -17.422 -20.75 1 93.81 116 ASP A O 1
ATOM 879 N N . ARG A 1 117 ? 9.086 -15.805 -19.594 1 93.56 117 ARG A N 1
ATOM 880 C CA . ARG A 1 117 ? 10.406 -16.422 -19.641 1 93.56 117 ARG A CA 1
ATOM 881 C C . ARG A 1 117 ? 10.469 -17.672 -18.766 1 93.56 117 ARG A C 1
ATOM 883 O O . ARG A 1 117 ? 11.219 -18.594 -19.062 1 93.56 117 ARG A O 1
ATOM 890 N N . HIS A 1 118 ? 9.695 -17.672 -17.734 1 94.38 118 HIS A N 1
ATOM 891 C CA . HIS A 1 118 ? 9.688 -18.797 -16.797 1 94.38 118 HIS A CA 1
ATOM 892 C C . HIS A 1 118 ? 8.266 -19.297 -16.578 1 94.38 118 HIS A C 1
ATOM 894 O O . HIS A 1 118 ? 7.684 -19.062 -15.516 1 94.38 118 HIS A O 1
ATOM 900 N N . PRO A 1 119 ? 7.797 -20.109 -17.438 1 91.25 119 PRO A N 1
ATOM 901 C CA . PRO A 1 119 ? 6.395 -20.531 -17.406 1 91.25 119 PRO A CA 1
ATOM 902 C C . PRO A 1 119 ? 6.062 -21.375 -16.172 1 91.25 119 PRO A C 1
ATOM 904 O O . PRO A 1 119 ? 4.891 -21.5 -15.805 1 91.25 119 PRO A O 1
ATOM 907 N N . ALA A 1 120 ? 7.051 -21.938 -15.539 1 91.12 120 ALA A N 1
ATOM 908 C CA . ALA A 1 120 ? 6.801 -22.812 -14.391 1 91.12 120 ALA A CA 1
ATOM 909 C C . ALA A 1 120 ? 6.961 -22.047 -13.078 1 91.12 120 ALA A C 1
ATOM 911 O O . ALA A 1 120 ? 6.836 -22.641 -12 1 91.12 120 ALA A O 1
ATOM 912 N N . LEU A 1 121 ? 7.211 -20.766 -13.156 1 92.62 121 LEU A N 1
ATOM 913 C CA . LEU A 1 121 ? 7.379 -19.906 -11.992 1 92.62 121 LEU A CA 1
ATOM 914 C C . LEU A 1 121 ? 6.035 -19.375 -11.516 1 92.62 121 LEU A C 1
ATOM 916 O O . LEU A 1 121 ? 5.207 -18.953 -12.32 1 92.62 121 LEU A O 1
ATOM 920 N N . GLU A 1 122 ? 5.801 -19.531 -10.227 1 92.81 122 GLU A N 1
ATOM 921 C CA . GLU A 1 122 ? 4.68 -18.875 -9.555 1 92.81 122 GLU A CA 1
ATOM 922 C C . GLU A 1 122 ? 5.16 -17.75 -8.641 1 92.81 122 GLU A C 1
ATOM 924 O O . GLU A 1 122 ? 6.082 -17.938 -7.844 1 92.81 122 GLU A O 1
ATOM 929 N N . ILE A 1 123 ? 4.504 -16.594 -8.812 1 94.56 123 ILE A N 1
ATOM 930 C CA . ILE A 1 123 ? 5.012 -15.461 -8.055 1 94.56 123 ILE A CA 1
ATOM 931 C C . ILE A 1 123 ? 3.939 -14.969 -7.086 1 94.56 123 ILE A C 1
ATOM 933 O O . ILE A 1 123 ? 2.775 -14.812 -7.465 1 94.56 123 ILE A O 1
ATOM 937 N N . SER A 1 124 ? 4.328 -14.852 -5.844 1 93.44 124 SER A N 1
ATOM 938 C CA . SER A 1 124 ? 3.592 -14.078 -4.848 1 93.44 124 SER A CA 1
ATOM 939 C C . SER A 1 124 ? 4.238 -12.719 -4.609 1 93.44 124 SER A C 1
ATOM 941 O O . SER A 1 124 ? 5.301 -12.633 -3.99 1 93.44 124 SER A O 1
ATOM 943 N N . LEU A 1 125 ? 3.633 -11.719 -5.156 1 94.31 125 LEU A N 1
ATOM 944 C CA . LEU A 1 125 ? 4.148 -10.359 -5.016 1 94.31 125 LEU A CA 1
ATOM 945 C C . LEU A 1 125 ? 3.467 -9.633 -3.859 1 94.31 125 LEU A C 1
ATOM 947 O O . LEU A 1 125 ? 2.273 -9.328 -3.93 1 94.31 125 LEU A O 1
ATOM 951 N N . ILE A 1 126 ? 4.219 -9.336 -2.844 1 92.12 126 ILE A N 1
ATOM 952 C CA . ILE A 1 126 ? 3.705 -8.711 -1.63 1 92.12 126 ILE A CA 1
ATOM 953 C C . ILE A 1 126 ? 4.121 -7.238 -1.59 1 92.12 126 ILE A C 1
ATOM 955 O O . ILE A 1 126 ? 5.309 -6.93 -1.488 1 92.12 126 ILE A O 1
ATOM 959 N N . LEU A 1 127 ? 3.127 -6.391 -1.622 1 92.44 127 LEU A N 1
ATOM 960 C CA . LEU A 1 127 ? 3.412 -4.961 -1.594 1 92.44 127 LEU A CA 1
ATOM 961 C C . LEU A 1 127 ? 3.26 -4.402 -0.182 1 92.44 127 LEU A C 1
ATOM 963 O O . LEU A 1 127 ? 2.211 -4.574 0.446 1 92.44 127 LEU A O 1
ATOM 967 N N . SER A 1 128 ? 4.352 -3.787 0.262 1 87.94 128 SER A N 1
ATOM 968 C CA . SER A 1 128 ? 4.34 -3.168 1.583 1 87.94 128 SER A CA 1
ATOM 969 C C . SER A 1 128 ? 5.414 -2.092 1.697 1 87.94 128 SER A C 1
ATOM 971 O O . SER A 1 128 ? 6.535 -2.268 1.209 1 87.94 128 SER A O 1
ATOM 973 N N . ASP A 1 129 ? 5.035 -0.994 2.373 1 83.56 129 ASP A N 1
ATOM 974 C CA . ASP A 1 129 ? 6.02 0.056 2.615 1 83.56 129 ASP A CA 1
ATOM 975 C C . ASP A 1 129 ? 6.656 -0.093 3.994 1 83.56 129 ASP A C 1
ATOM 977 O O . ASP A 1 129 ? 7.508 0.71 4.383 1 83.56 129 ASP A O 1
ATOM 981 N N . GLU A 1 130 ? 6.297 -1.098 4.645 1 74.88 130 GLU A N 1
ATOM 982 C CA . GLU A 1 130 ? 6.902 -1.384 5.941 1 74.88 130 GLU A CA 1
ATOM 983 C C . GLU A 1 130 ? 8.156 -2.242 5.789 1 74.88 130 GLU A C 1
ATOM 985 O O . GLU A 1 130 ? 8.281 -3 4.824 1 74.88 130 GLU A O 1
ATOM 990 N N . ILE A 1 131 ? 9.094 -1.901 6.73 1 64.25 131 ILE A N 1
ATOM 991 C CA . ILE A 1 131 ? 10.273 -2.754 6.73 1 64.25 131 ILE A CA 1
ATOM 992 C C . ILE A 1 131 ? 9.891 -4.172 7.141 1 64.25 131 ILE A C 1
ATOM 994 O O . ILE A 1 131 ? 9.32 -4.383 8.211 1 64.25 131 ILE A O 1
ATOM 998 N N . ILE A 1 132 ? 9.938 -5.043 6.184 1 59.56 132 ILE A N 1
ATOM 999 C CA . ILE A 1 132 ? 9.539 -6.418 6.469 1 59.56 132 ILE A CA 1
ATOM 1000 C C . ILE A 1 132 ? 10.734 -7.191 7.016 1 59.56 132 ILE A C 1
ATOM 1002 O O . ILE A 1 132 ? 11.867 -6.992 6.57 1 59.56 132 ILE A O 1
ATOM 1006 N N . ASP A 1 133 ? 10.414 -7.871 8.086 1 59.72 133 ASP A N 1
ATOM 1007 C CA . ASP A 1 133 ? 11.391 -8.82 8.617 1 59.72 133 ASP A CA 1
ATOM 1008 C C . ASP A 1 133 ? 11.547 -10.023 7.68 1 59.72 133 ASP A C 1
ATOM 1010 O O . ASP A 1 133 ? 10.672 -10.891 7.629 1 59.72 133 ASP A O 1
ATOM 1014 N N . LEU A 1 134 ? 12.539 -9.977 6.891 1 59.91 134 LEU A N 1
ATOM 1015 C CA . LEU A 1 134 ? 12.797 -11.078 5.973 1 59.91 134 LEU A CA 1
ATOM 1016 C C . LEU A 1 134 ? 12.992 -12.391 6.734 1 59.91 134 LEU A C 1
ATOM 1018 O O . LEU A 1 134 ? 12.781 -13.469 6.184 1 59.91 134 LEU A O 1
ATOM 1022 N N . LEU A 1 135 ? 13.414 -12.117 7.973 1 55.09 135 LEU A N 1
ATOM 1023 C CA . LEU A 1 135 ? 13.68 -13.305 8.773 1 55.09 135 LEU A CA 1
ATOM 1024 C C . LEU A 1 135 ? 12.383 -14.031 9.133 1 55.09 135 LEU A C 1
ATOM 1026 O O . LEU A 1 135 ? 12.375 -15.25 9.305 1 55.09 135 LEU A O 1
ATOM 1030 N N . GLY A 1 136 ? 11.453 -13.297 9.305 1 54.44 136 GLY A N 1
ATOM 1031 C CA . GLY A 1 136 ? 10.203 -13.938 9.68 1 54.44 136 GLY A CA 1
ATOM 1032 C C . GLY A 1 136 ? 9.516 -14.633 8.523 1 54.44 136 GLY A C 1
ATOM 1033 O O . GLY A 1 136 ? 8.391 -15.117 8.656 1 54.44 136 GLY A O 1
ATOM 1034 N N . GLU A 1 137 ? 10.367 -14.898 7.414 1 55.59 137 GLU A N 1
ATOM 1035 C CA . GLU A 1 137 ? 10.164 -15.758 6.254 1 55.59 137 GLU A CA 1
ATOM 1036 C C . GLU A 1 137 ? 8.883 -15.391 5.512 1 55.59 137 GLU A C 1
ATOM 1038 O O . GLU A 1 137 ? 8.195 -16.266 4.973 1 55.59 137 GLU A O 1
ATOM 1043 N N . ARG A 1 138 ? 8.594 -14.102 5.504 1 64 138 ARG A N 1
ATOM 1044 C CA . ARG A 1 138 ? 7.391 -13.703 4.785 1 64 138 ARG A CA 1
ATOM 1045 C C . ARG A 1 138 ? 7.668 -13.531 3.295 1 64 138 ARG A C 1
ATOM 1047 O O . ARG A 1 138 ? 6.77 -13.695 2.467 1 64 138 ARG A O 1
ATOM 1054 N N . ALA A 1 139 ? 8.945 -13.391 2.984 1 84.06 139 ALA A N 1
ATOM 1055 C CA . ALA A 1 139 ? 9.312 -13.234 1.577 1 84.06 139 ALA A CA 1
ATOM 1056 C C . ALA A 1 139 ? 10.672 -13.859 1.289 1 84.06 139 ALA A C 1
ATOM 1058 O O . ALA A 1 139 ? 11.555 -13.867 2.154 1 84.06 139 ALA A O 1
ATOM 1059 N N . ASP A 1 140 ? 10.844 -14.5 0.104 1 86.94 140 ASP A N 1
ATOM 1060 C CA . ASP A 1 140 ? 12.117 -15.062 -0.335 1 86.94 140 ASP A CA 1
ATOM 1061 C C . ASP A 1 140 ? 13.109 -13.961 -0.696 1 86.94 140 ASP A C 1
ATOM 1063 O O . ASP A 1 140 ? 14.32 -14.148 -0.559 1 86.94 140 ASP A O 1
ATOM 1067 N N . VAL A 1 141 ? 12.586 -12.938 -1.153 1 91.19 141 VAL A N 1
ATOM 1068 C CA . VAL A 1 141 ? 13.391 -11.812 -1.617 1 91.19 141 VAL A CA 1
ATOM 1069 C C . VAL A 1 141 ? 12.625 -10.508 -1.407 1 91.19 141 VAL A C 1
ATOM 1071 O O . VAL A 1 141 ? 11.398 -10.477 -1.508 1 91.19 141 VAL A O 1
ATOM 1074 N N . ALA A 1 142 ? 13.367 -9.477 -1.088 1 92.25 142 ALA A N 1
ATOM 1075 C CA . ALA A 1 142 ? 12.742 -8.18 -0.862 1 92.25 142 ALA A CA 1
ATOM 1076 C C . ALA A 1 142 ? 13.469 -7.078 -1.626 1 92.25 142 ALA A C 1
ATOM 1078 O O . ALA A 1 142 ? 14.695 -7.086 -1.719 1 92.25 142 ALA A O 1
ATOM 1079 N N . VAL A 1 143 ? 12.688 -6.18 -2.211 1 93.06 143 VAL A N 1
ATOM 1080 C CA . VAL A 1 143 ? 13.227 -4.945 -2.768 1 93.06 143 VAL A CA 1
ATOM 1081 C C . VAL A 1 143 ? 13.047 -3.805 -1.77 1 93.06 143 VAL A C 1
ATOM 1083 O O . VAL A 1 143 ? 11.977 -3.643 -1.188 1 93.06 143 VAL A O 1
ATOM 1086 N N . ARG A 1 144 ? 14.086 -3.07 -1.577 1 90.19 144 ARG A N 1
ATOM 1087 C CA . ARG A 1 144 ? 14.039 -1.917 -0.685 1 90.19 144 ARG A CA 1
ATOM 1088 C C . ARG A 1 144 ? 14.656 -0.689 -1.346 1 90.19 144 ARG A C 1
ATOM 1090 O O . ARG A 1 144 ? 15.711 -0.783 -1.979 1 90.19 144 ARG A O 1
ATOM 1097 N N . LEU A 1 145 ? 13.883 0.337 -1.173 1 89.81 145 LEU A N 1
ATOM 1098 C CA . LEU A 1 145 ? 14.383 1.612 -1.678 1 89.81 145 LEU A CA 1
ATOM 1099 C C . LEU A 1 145 ? 15.031 2.426 -0.56 1 89.81 145 LEU A C 1
ATOM 1101 O O . LEU A 1 145 ? 14.438 2.594 0.51 1 89.81 145 LEU A O 1
ATOM 1105 N N . GLY A 1 146 ? 16.125 2.893 -0.762 1 80.62 146 GLY A N 1
ATOM 1106 C CA . GLY A 1 146 ? 16.844 3.674 0.235 1 80.62 146 GLY A CA 1
ATOM 1107 C C . GLY A 1 146 ? 17.812 2.846 1.064 1 80.62 146 GLY A C 1
ATOM 1108 O O . GLY A 1 146 ? 18.5 1.968 0.536 1 80.62 146 GLY A O 1
ATOM 1109 N N . THR A 1 147 ? 17.844 3.174 2.443 1 64.31 147 THR A N 1
ATOM 1110 C CA . THR A 1 147 ? 18.906 2.584 3.262 1 64.31 147 THR A CA 1
ATOM 1111 C C . THR A 1 147 ? 18.547 1.156 3.66 1 64.31 147 THR A C 1
ATOM 1113 O O . THR A 1 147 ? 17.391 0.876 4.016 1 64.31 147 THR A O 1
ATOM 1116 N N . SER A 1 148 ? 19.359 0.268 3.209 1 59.72 148 SER A N 1
ATOM 1117 C CA . SER A 1 148 ? 19.188 -1.128 3.598 1 59.72 148 SER A CA 1
ATOM 1118 C C . SER A 1 148 ? 19.688 -1.371 5.02 1 59.72 148 SER A C 1
ATOM 1120 O O . SER A 1 148 ? 20.625 -0.703 5.48 1 59.72 148 SER A O 1
ATOM 1122 N N . MET A 1 149 ? 18.766 -1.809 5.883 1 57.66 149 MET A N 1
ATOM 1123 C CA . MET A 1 149 ? 19.281 -2.207 7.188 1 57.66 149 MET A CA 1
ATOM 1124 C C . MET A 1 149 ? 20.359 -3.273 7.043 1 57.66 149 MET A C 1
ATOM 1126 O O . MET A 1 149 ? 20.188 -4.242 6.301 1 57.66 149 MET A O 1
ATOM 1130 N N . LEU A 1 150 ? 21.484 -2.879 7.391 1 58.03 150 LEU A N 1
ATOM 1131 C CA . LEU A 1 150 ? 22.594 -3.822 7.375 1 58.03 150 LEU A CA 1
ATOM 1132 C C . LEU A 1 150 ? 22.438 -4.867 8.469 1 58.03 150 LEU A C 1
ATOM 1134 O O . LEU A 1 150 ? 22.281 -4.523 9.648 1 58.03 150 LEU A O 1
ATOM 1138 N N . ASN A 1 151 ? 21.734 -5.848 8.117 1 64.31 151 ASN A N 1
ATOM 1139 C CA . ASN A 1 151 ? 21.781 -7.031 8.961 1 64.31 151 ASN A CA 1
ATOM 1140 C C . ASN A 1 151 ? 22.688 -8.109 8.367 1 64.31 151 ASN A C 1
ATOM 1142 O O . ASN A 1 151 ? 22.531 -8.461 7.195 1 64.31 151 ASN A O 1
ATOM 1146 N N . ASP A 1 152 ? 23.625 -8.43 9.156 1 65.12 152 ASP A N 1
ATOM 1147 C CA . ASP A 1 152 ? 24.641 -9.391 8.719 1 65.12 152 ASP A CA 1
ATOM 1148 C C . ASP A 1 152 ? 23.984 -10.695 8.266 1 65.12 152 ASP A C 1
ATOM 1150 O O . ASP A 1 152 ? 24.609 -11.484 7.547 1 65.12 152 ASP A O 1
ATOM 1154 N N . ASP A 1 153 ? 22.828 -10.82 8.641 1 74.62 153 ASP A N 1
ATOM 1155 C CA . ASP A 1 153 ? 22.188 -12.102 8.344 1 74.62 153 ASP A CA 1
ATOM 1156 C C . ASP A 1 153 ? 21.406 -12.039 7.035 1 74.62 153 ASP A C 1
ATOM 1158 O O . ASP A 1 153 ? 20.828 -13.031 6.602 1 74.62 153 ASP A O 1
ATOM 1162 N N . VAL A 1 154 ? 21.531 -10.867 6.402 1 81.25 154 VAL A N 1
ATOM 1163 C CA . VAL A 1 154 ? 20.766 -10.68 5.168 1 81.25 154 VAL A CA 1
ATOM 1164 C C . VAL A 1 154 ? 21.719 -10.203 4.059 1 81.25 154 VAL A C 1
ATOM 1166 O O . VAL A 1 154 ? 22.578 -9.359 4.289 1 81.25 154 VAL A O 1
ATOM 1169 N N . VAL A 1 155 ? 21.688 -10.883 2.949 1 84.12 155 VAL A N 1
ATOM 1170 C CA . VAL A 1 155 ? 22.422 -10.422 1.778 1 84.12 155 VAL A CA 1
ATOM 1171 C C . VAL A 1 155 ? 21.75 -9.195 1.183 1 84.12 155 VAL A C 1
ATOM 1173 O O . VAL A 1 155 ? 20.516 -9.18 1.011 1 84.12 155 VAL A O 1
ATOM 1176 N N . SER A 1 156 ? 22.5 -8.234 0.938 1 88.5 156 SER A N 1
ATOM 1177 C CA . SER A 1 156 ? 22.016 -7.016 0.305 1 88.5 156 SER A CA 1
ATOM 1178 C C . SER A 1 156 ? 22.75 -6.742 -1.006 1 88.5 156 SER A C 1
ATOM 1180 O O . SER A 1 156 ? 23.969 -6.617 -1.025 1 88.5 156 SER A O 1
ATOM 1182 N N . LEU A 1 157 ? 21.984 -6.691 -2.125 1 90.31 157 LEU A N 1
ATOM 1183 C CA . LEU A 1 157 ? 22.531 -6.418 -3.451 1 90.31 157 LEU A CA 1
ATOM 1184 C C . LEU A 1 157 ? 21.984 -5.105 -4.004 1 90.31 157 LEU A C 1
ATOM 1186 O O . LEU A 1 157 ? 20.781 -4.949 -4.16 1 90.31 157 LEU A O 1
ATOM 1190 N N . ARG A 1 158 ? 22.922 -4.191 -4.285 1 91.56 158 ARG A N 1
ATOM 1191 C CA . ARG A 1 158 ? 22.516 -2.971 -4.973 1 91.56 158 ARG A CA 1
ATOM 1192 C C . ARG A 1 158 ? 22.328 -3.219 -6.465 1 91.56 158 ARG A C 1
ATOM 1194 O O . ARG A 1 158 ? 23.266 -3.611 -7.16 1 91.56 158 ARG A O 1
ATOM 1201 N N . ILE A 1 159 ? 21.109 -2.92 -6.98 1 93.12 159 ILE A N 1
ATOM 1202 C CA . ILE A 1 159 ? 20.875 -3.283 -8.367 1 93.12 159 ILE A CA 1
ATOM 1203 C C . ILE A 1 159 ? 20.562 -2.029 -9.188 1 93.12 159 ILE A C 1
ATOM 1205 O O . ILE A 1 159 ? 20.375 -2.102 -10.398 1 93.12 159 ILE A O 1
ATOM 1209 N N . GLY A 1 160 ? 20.484 -0.876 -8.578 1 92.88 160 GLY A N 1
ATOM 1210 C CA . GLY A 1 160 ? 20.203 0.363 -9.281 1 92.88 160 GLY A CA 1
ATOM 1211 C C . GLY A 1 160 ? 20.078 1.562 -8.359 1 92.88 160 GLY A C 1
ATOM 1212 O O . GLY A 1 160 ? 20.391 1.472 -7.172 1 92.88 160 GLY A O 1
ATOM 1213 N N . GLU A 1 161 ? 19.781 2.672 -8.938 1 92.5 161 GLU A N 1
ATOM 1214 C CA . GLU A 1 161 ? 19.578 3.928 -8.227 1 92.5 161 GLU A CA 1
ATOM 1215 C C . GLU A 1 161 ? 18.469 4.75 -8.867 1 92.5 161 GLU A C 1
ATOM 1217 O O . GLU A 1 161 ? 18.109 4.523 -10.023 1 92.5 161 GLU A O 1
ATOM 1222 N N . PHE A 1 162 ? 17.891 5.527 -8.047 1 93.06 162 PHE A N 1
ATOM 1223 C CA . PHE A 1 162 ? 16.891 6.473 -8.531 1 93.06 162 PHE A CA 1
ATOM 1224 C C . PHE A 1 162 ? 17.141 7.863 -7.961 1 93.06 162 PHE A C 1
ATOM 1226 O O . PHE A 1 162 ? 18.047 8.055 -7.156 1 93.06 162 PHE A O 1
ATOM 1233 N N . ARG A 1 163 ? 16.453 8.812 -8.555 1 93.69 163 ARG A N 1
ATOM 1234 C CA . ARG A 1 163 ? 16.531 10.188 -8.07 1 93.69 163 ARG A CA 1
ATOM 1235 C C . ARG A 1 163 ? 15.188 10.648 -7.516 1 93.69 163 ARG A C 1
ATOM 1237 O O . ARG A 1 163 ? 14.156 10.008 -7.754 1 93.69 163 ARG A O 1
ATOM 1244 N N . ARG A 1 164 ? 15.328 11.641 -6.723 1 95.81 164 ARG A N 1
ATOM 1245 C CA . ARG A 1 164 ? 14.125 12.297 -6.23 1 95.81 164 ARG A CA 1
ATOM 1246 C C . ARG A 1 164 ? 14.023 13.727 -6.746 1 95.81 164 ARG A C 1
ATOM 1248 O O . ARG A 1 164 ? 15.031 14.438 -6.824 1 95.81 164 ARG A O 1
ATOM 1255 N N . TRP A 1 165 ? 12.828 14.094 -7.086 1 97.69 165 TRP A N 1
ATOM 1256 C CA . TRP A 1 165 ? 12.57 15.43 -7.625 1 97.69 165 TRP A CA 1
ATOM 1257 C C . TRP A 1 165 ? 11.594 16.188 -6.742 1 97.69 165 TRP A C 1
ATOM 1259 O O . TRP A 1 165 ? 10.609 15.625 -6.262 1 97.69 165 TRP A O 1
ATOM 1269 N N . VAL A 1 166 ? 11.945 17.406 -6.52 1 98.31 166 VAL A N 1
ATOM 1270 C CA . VAL A 1 166 ? 10.945 18.328 -5.984 1 98.31 166 VAL A CA 1
ATOM 1271 C C . VAL A 1 166 ? 9.961 18.719 -7.09 1 98.31 166 VAL A C 1
ATOM 1273 O O . VAL A 1 166 ? 10.375 19.203 -8.148 1 98.31 166 VAL A O 1
ATOM 1276 N N . VAL A 1 167 ? 8.648 18.5 -6.828 1 98.62 167 VAL A N 1
ATOM 1277 C CA . VAL A 1 167 ? 7.699 18.734 -7.91 1 98.62 167 VAL A CA 1
ATOM 1278 C C . VAL A 1 167 ? 6.473 19.469 -7.375 1 98.62 167 VAL A C 1
ATOM 1280 O O . VAL A 1 167 ? 6.133 19.344 -6.199 1 98.62 167 VAL A O 1
ATOM 1283 N N . ALA A 1 168 ? 5.848 20.219 -8.219 1 98.62 168 ALA A N 1
ATOM 1284 C CA . ALA A 1 168 ? 4.555 20.859 -8.008 1 98.62 168 ALA A CA 1
ATOM 1285 C C . ALA A 1 168 ? 3.836 21.109 -9.328 1 98.62 168 ALA A C 1
ATOM 1287 O O . ALA A 1 168 ? 4.461 21.109 -10.391 1 98.62 168 ALA A O 1
ATOM 1288 N N . SER A 1 169 ? 2.539 21.25 -9.242 1 98.44 169 SER A N 1
ATOM 1289 C CA . SER A 1 169 ? 1.777 21.547 -10.453 1 98.44 169 SER A CA 1
ATOM 1290 C C . SER A 1 169 ? 1.94 23 -10.875 1 98.44 169 SER A C 1
ATOM 1292 O O . SER A 1 169 ? 2.203 23.875 -10.039 1 98.44 169 SER A O 1
ATOM 1294 N N . PRO A 1 170 ? 1.78 23.219 -12.172 1 98.06 170 PRO A N 1
ATOM 1295 C CA . PRO A 1 170 ? 1.74 24.609 -12.617 1 98.06 170 PRO A CA 1
ATOM 1296 C C . PRO A 1 170 ? 0.657 25.422 -11.914 1 98.06 170 PRO A C 1
ATOM 1298 O O . PRO A 1 170 ? 0.863 26.609 -11.609 1 98.06 170 PRO A O 1
ATOM 1301 N N . GLU A 1 171 ? -0.383 24.828 -11.648 1 96.56 171 GLU A N 1
ATOM 1302 C CA . GLU A 1 171 ? -1.479 25.5 -10.953 1 96.56 171 GLU A CA 1
ATOM 1303 C C . GLU A 1 171 ? -1.047 25.969 -9.57 1 96.56 171 GLU A C 1
ATOM 1305 O O . GLU A 1 171 ? -1.342 27.094 -9.172 1 96.56 171 GLU A O 1
ATOM 1310 N N . TYR A 1 172 ? -0.4 25.172 -8.883 1 96.75 172 TYR A N 1
ATOM 1311 C CA . TYR A 1 172 ? 0.078 25.531 -7.555 1 96.75 172 TYR A CA 1
ATOM 1312 C C . TYR A 1 172 ? 1.061 26.688 -7.625 1 96.75 172 TYR A C 1
ATOM 1314 O O . TYR A 1 172 ? 1.064 27.562 -6.754 1 96.75 172 TYR A O 1
ATOM 1322 N N . LEU A 1 173 ? 1.865 26.688 -8.586 1 96.81 173 LEU A N 1
ATOM 1323 C CA . LEU A 1 173 ? 2.943 27.672 -8.703 1 96.81 173 LEU A CA 1
ATOM 1324 C C . LEU A 1 173 ? 2.424 28.984 -9.258 1 96.81 173 LEU A C 1
ATOM 1326 O O . LEU A 1 173 ? 3.078 30.016 -9.125 1 96.81 173 LEU A O 1
ATOM 1330 N N . ALA A 1 174 ? 1.304 28.859 -9.891 1 95.5 174 ALA A N 1
ATOM 1331 C CA . ALA A 1 174 ? 0.764 30.062 -10.523 1 95.5 174 ALA A CA 1
ATOM 1332 C C . ALA A 1 174 ? 0.564 31.188 -9.5 1 95.5 174 ALA A C 1
ATOM 1334 O O . ALA A 1 174 ? -0.038 30.969 -8.445 1 95.5 174 ALA A O 1
ATOM 1335 N N . GLY A 1 175 ? 1.125 32.406 -9.812 1 91.94 175 GLY A N 1
ATOM 1336 C CA . GLY A 1 175 ? 0.947 33.562 -8.961 1 91.94 175 GLY A CA 1
ATOM 1337 C C . GLY A 1 175 ? 1.925 33.594 -7.805 1 91.94 175 GLY A C 1
ATOM 1338 O O . GLY A 1 175 ? 1.896 34.531 -6.996 1 91.94 175 GLY A O 1
ATOM 1339 N N . ARG A 1 176 ? 2.695 32.625 -7.641 1 93.38 176 ARG A N 1
ATOM 1340 C CA . ARG A 1 176 ? 3.684 32.562 -6.57 1 93.38 176 ARG A CA 1
ATOM 1341 C C . ARG A 1 176 ? 5.074 32.938 -7.094 1 93.38 176 ARG A C 1
ATOM 1343 O O . ARG A 1 176 ? 5.324 32.844 -8.297 1 93.38 176 ARG A O 1
ATOM 1350 N N . ASP A 1 177 ? 5.844 33.375 -6.199 1 90.88 177 ASP A N 1
ATOM 1351 C CA . ASP A 1 177 ? 7.234 33.625 -6.562 1 90.88 177 ASP A CA 1
ATOM 1352 C C . ASP A 1 177 ? 7.926 32.312 -7 1 90.88 177 ASP A C 1
ATOM 1354 O O . ASP A 1 177 ? 7.602 31.25 -6.504 1 90.88 177 ASP A O 1
ATOM 1358 N N . ARG A 1 178 ? 8.906 32.562 -7.871 1 91.88 178 ARG A N 1
ATOM 1359 C CA . ARG A 1 178 ? 9.648 31.391 -8.328 1 91.88 178 ARG A CA 1
ATOM 1360 C C . ARG A 1 178 ? 10.422 30.75 -7.176 1 91.88 178 ARG A C 1
ATOM 1362 O O . ARG A 1 178 ? 11.062 31.453 -6.387 1 91.88 178 ARG A O 1
ATOM 1369 N N . LEU A 1 179 ? 10.312 29.453 -7.082 1 94.38 179 LEU A N 1
ATOM 1370 C CA . LEU A 1 179 ? 11.062 28.688 -6.098 1 94.38 179 LEU A CA 1
ATOM 1371 C C . LEU A 1 179 ? 12.453 28.344 -6.621 1 94.38 179 LEU A C 1
ATOM 1373 O O . LEU A 1 179 ? 12.617 27.375 -7.359 1 94.38 179 LEU A O 1
ATOM 1377 N N . VAL A 1 180 ? 13.5 29.094 -6.219 1 93.06 180 VAL A N 1
ATOM 1378 C CA . VAL A 1 180 ? 14.828 28.953 -6.793 1 93.06 180 VAL A CA 1
ATOM 1379 C C . VAL A 1 180 ? 15.812 28.5 -5.715 1 93.06 180 VAL A C 1
ATOM 1381 O O . VAL A 1 180 ? 16.938 28.078 -6.023 1 93.06 180 VAL A O 1
ATOM 1384 N N . HIS A 1 181 ? 15.359 28.625 -4.492 1 96.56 181 HIS A N 1
ATOM 1385 C CA . HIS A 1 181 ? 16.203 28.203 -3.379 1 96.56 181 HIS A CA 1
ATOM 1386 C C . HIS A 1 181 ? 15.438 27.328 -2.398 1 96.56 181 HIS A C 1
ATOM 1388 O O . HIS A 1 181 ? 14.281 27.625 -2.072 1 96.56 181 HIS A O 1
ATOM 1394 N N . PRO A 1 182 ? 16.109 26.281 -1.848 1 97.5 182 PRO A N 1
ATOM 1395 C CA . PRO A 1 182 ? 15.414 25.312 -0.986 1 97.5 182 PRO A CA 1
ATOM 1396 C C . PRO A 1 182 ? 14.781 25.969 0.24 1 97.5 182 PRO A C 1
ATOM 1398 O O . PRO A 1 182 ? 13.719 25.547 0.696 1 97.5 182 PRO A O 1
ATOM 1401 N N . GLU A 1 183 ? 15.328 26.984 0.731 1 95.88 183 GLU A N 1
ATOM 1402 C CA . GLU A 1 183 ? 14.852 27.625 1.956 1 95.88 183 GLU A CA 1
ATOM 1403 C C . GLU A 1 183 ? 13.461 28.234 1.76 1 95.88 183 GLU A C 1
ATOM 1405 O O . GLU A 1 183 ? 12.742 28.469 2.73 1 95.88 183 GLU A O 1
ATOM 1410 N N . GLN A 1 184 ? 13.148 28.547 0.54 1 96.44 184 GLN A N 1
ATOM 1411 C CA . GLN A 1 184 ? 11.844 29.109 0.231 1 96.44 184 GLN A CA 1
ATOM 1412 C C . GLN A 1 184 ? 10.727 28.109 0.517 1 96.44 184 GLN A C 1
ATOM 1414 O O . GLN A 1 184 ? 9.555 28.469 0.594 1 96.44 184 GLN A O 1
ATOM 1419 N N . LEU A 1 185 ? 11.094 26.812 0.696 1 96.5 185 LEU A N 1
ATOM 1420 C CA . LEU A 1 185 ? 10.109 25.766 0.913 1 96.5 185 LEU A CA 1
ATOM 1421 C C . LEU A 1 185 ? 9.383 25.953 2.24 1 96.5 185 LEU A C 1
ATOM 1423 O O . LEU A 1 185 ? 8.281 25.438 2.43 1 96.5 185 LEU A O 1
ATOM 1427 N N . VAL A 1 186 ? 9.93 26.703 3.152 1 92.88 186 VAL A N 1
ATOM 1428 C CA . VAL A 1 186 ? 9.336 26.938 4.461 1 92.88 186 VAL A CA 1
ATOM 1429 C C . VAL A 1 186 ? 8.023 27.703 4.305 1 92.88 186 VAL A C 1
ATOM 1431 O O . VAL A 1 186 ? 7.156 27.656 5.176 1 92.88 186 VAL A O 1
ATOM 1434 N N . GLU A 1 187 ? 7.914 28.406 3.166 1 93.44 187 GLU A N 1
ATOM 1435 C CA . GLU A 1 187 ? 6.734 29.219 2.914 1 93.44 187 GLU A CA 1
ATOM 1436 C C . GLU A 1 187 ? 5.707 28.469 2.078 1 93.44 187 GLU A C 1
ATOM 1438 O O . GLU A 1 187 ? 4.68 29.031 1.688 1 93.44 187 GLU A O 1
ATOM 1443 N N . HIS A 1 188 ? 5.98 27.219 1.782 1 95.25 188 HIS A N 1
ATOM 1444 C CA . HIS A 1 188 ? 5.113 26.422 0.92 1 95.25 188 HIS A CA 1
ATOM 1445 C C . HIS A 1 188 ? 4.434 25.312 1.704 1 95.25 188 HIS A C 1
ATOM 1447 O O . HIS A 1 188 ? 4.93 24.891 2.752 1 95.25 188 HIS A O 1
ATOM 1453 N N . ASP A 1 189 ? 3.277 24.922 1.202 1 94.38 189 ASP A N 1
ATOM 1454 C CA . ASP A 1 189 ? 2.656 23.688 1.68 1 94.38 189 ASP A CA 1
ATOM 1455 C C . ASP A 1 189 ? 3.336 22.453 1.075 1 94.38 189 ASP A C 1
ATOM 1457 O O . ASP A 1 189 ? 3.232 22.219 -0.129 1 94.38 189 ASP A O 1
ATOM 1461 N N . CYS A 1 190 ? 3.982 21.734 1.948 1 96.19 190 CYS A N 1
ATOM 1462 C CA . CYS A 1 190 ? 4.672 20.547 1.443 1 96.19 190 CYS A CA 1
ATOM 1463 C C . CYS A 1 190 ? 3.883 19.281 1.753 1 96.19 190 CYS A C 1
ATOM 1465 O O . CYS A 1 190 ? 3.152 19.234 2.744 1 96.19 190 CYS A O 1
ATOM 1467 N N . LEU A 1 191 ? 3.928 18.391 0.834 1 95.94 191 LEU A N 1
ATOM 1468 C CA . LEU A 1 191 ? 3.354 17.062 0.969 1 95.94 191 LEU A CA 1
ATOM 1469 C C . LEU A 1 191 ? 4.402 16.062 1.446 1 95.94 191 LEU A C 1
ATOM 1471 O O . LEU A 1 191 ? 5.363 15.773 0.729 1 95.94 191 LEU A O 1
ATOM 1475 N N . THR A 1 192 ? 4.18 15.5 2.645 1 93 192 THR A N 1
ATOM 1476 C CA . THR A 1 192 ? 5.305 14.805 3.26 1 93 192 THR A CA 1
ATOM 1477 C C . THR A 1 192 ? 4.949 13.352 3.545 1 93 192 THR A C 1
ATOM 1479 O O . THR A 1 192 ? 3.773 13.008 3.672 1 93 192 THR A O 1
ATOM 1482 N N . PHE A 1 193 ? 5.977 12.562 3.635 1 89.25 193 PHE A N 1
ATOM 1483 C CA . PHE A 1 193 ? 5.805 11.164 3.996 1 89.25 193 PHE A CA 1
ATOM 1484 C C . PHE A 1 193 ? 5.559 11.016 5.492 1 89.25 193 PHE A C 1
ATOM 1486 O O . PHE A 1 193 ? 6.176 11.719 6.301 1 89.25 193 PHE A O 1
ATOM 1493 N N . ALA A 1 194 ? 4.578 10.125 5.723 1 78.44 194 ALA A N 1
ATOM 1494 C CA . ALA A 1 194 ? 4.332 9.789 7.121 1 78.44 194 ALA A CA 1
ATOM 1495 C C . ALA A 1 194 ? 5.309 8.719 7.605 1 78.44 194 ALA A C 1
ATOM 1497 O O . ALA A 1 194 ? 5.039 7.523 7.488 1 78.44 194 ALA A O 1
ATOM 1498 N N . TYR A 1 195 ? 6.551 9.156 7.926 1 61 195 TYR A N 1
ATOM 1499 C CA . TYR A 1 195 ? 7.504 8.219 8.508 1 61 195 TYR A CA 1
ATOM 1500 C C . TYR A 1 195 ? 7.367 8.172 10.023 1 61 195 TYR A C 1
ATOM 1502 O O . TYR A 1 195 ? 6.824 9.094 10.633 1 61 195 TYR A O 1
ATOM 1510 N N . ALA A 1 196 ? 7.348 7.059 10.742 1 50.06 196 ALA A N 1
ATOM 1511 C CA . ALA A 1 196 ? 7.129 6.852 12.172 1 50.06 196 ALA A CA 1
ATOM 1512 C C . ALA A 1 196 ? 7.797 7.949 12.992 1 50.06 196 ALA A C 1
ATOM 1514 O O . ALA A 1 196 ? 7.289 8.344 14.047 1 50.06 196 ALA A O 1
ATOM 1515 N N . THR A 1 197 ? 8.922 8.32 12.828 1 46.25 197 THR A N 1
ATOM 1516 C CA . THR A 1 197 ? 9.633 8.938 13.945 1 46.25 197 THR A CA 1
ATOM 1517 C C . THR A 1 197 ? 9.781 10.438 13.727 1 46.25 197 THR A C 1
ATOM 1519 O O . THR A 1 197 ? 10.039 11.188 14.672 1 46.25 197 THR A O 1
ATOM 1522 N N . THR A 1 198 ? 10.047 10.914 12.57 1 52.41 198 THR A N 1
ATOM 1523 C CA . THR A 1 198 ? 10.75 12.195 12.594 1 52.41 198 THR A CA 1
ATOM 1524 C C . THR A 1 198 ? 10.016 13.234 11.75 1 52.41 198 THR A C 1
ATOM 1526 O O . THR A 1 198 ? 9.227 12.875 10.867 1 52.41 198 THR A O 1
ATOM 1529 N N . GLU A 1 199 ? 9.961 14.43 12.359 1 57.69 199 GLU A N 1
ATOM 1530 C CA . GLU A 1 199 ? 9.562 15.57 11.547 1 57.69 199 GLU A CA 1
ATOM 1531 C C . GLU A 1 199 ? 10.203 15.5 10.156 1 57.69 199 GLU A C 1
ATOM 1533 O O . GLU A 1 199 ? 11.398 15.227 10.031 1 57.69 199 GLU A O 1
ATOM 1538 N N . PRO A 1 200 ? 9.328 15.789 9.234 1 73.5 200 PRO A N 1
ATOM 1539 C CA . PRO A 1 200 ? 9.852 15.648 7.875 1 73.5 200 PRO A CA 1
ATOM 1540 C C . PRO A 1 200 ? 10.867 16.734 7.52 1 73.5 200 PRO A C 1
ATOM 1542 O O . PRO A 1 200 ? 10.617 17.922 7.77 1 73.5 200 PRO A O 1
ATOM 1545 N N . HIS A 1 201 ? 12.07 16.438 7.293 1 86.75 201 HIS A N 1
ATOM 1546 C CA . HIS A 1 201 ? 12.992 17.375 6.66 1 86.75 201 HIS A CA 1
ATOM 1547 C C . HIS A 1 201 ? 13.508 16.828 5.332 1 86.75 201 HIS A C 1
ATOM 1549 O O . HIS A 1 201 ? 13.547 15.602 5.133 1 86.75 201 HIS A O 1
ATOM 1555 N N . TRP A 1 202 ? 13.742 17.797 4.488 1 93.44 202 TRP A N 1
ATOM 1556 C CA . TRP A 1 202 ? 14.391 17.484 3.215 1 93.44 202 TRP A CA 1
ATOM 1557 C C . TRP A 1 202 ? 15.82 18.031 3.184 1 93.44 202 TRP A C 1
ATOM 1559 O O . TRP A 1 202 ? 16.094 19.109 3.705 1 93.44 202 TRP A O 1
ATOM 1569 N N . SER A 1 203 ? 16.672 17.25 2.652 1 94.25 203 SER A N 1
ATOM 1570 C CA . SER A 1 203 ? 18.062 17.656 2.475 1 94.25 203 SER A CA 1
ATOM 1571 C C . SER A 1 203 ? 18.375 17.953 1.014 1 94.25 203 SER A C 1
ATOM 1573 O O . SER A 1 203 ? 17.922 17.234 0.116 1 94.25 203 SER A O 1
ATOM 1575 N N . PHE A 1 204 ? 19.109 19.062 0.839 1 96.25 204 PHE A N 1
ATOM 1576 C CA . PHE A 1 204 ? 19.516 19.516 -0.487 1 96.25 204 PHE A CA 1
ATOM 1577 C C . PHE A 1 204 ? 21.031 19.641 -0.582 1 96.25 204 PHE A C 1
ATOM 1579 O O . PHE A 1 204 ? 21.672 20.188 0.316 1 96.25 204 PHE A O 1
ATOM 1586 N N . ARG A 1 205 ? 21.547 19.094 -1.681 1 95.56 205 ARG A N 1
ATOM 1587 C CA . ARG A 1 205 ? 22.984 19.156 -1.911 1 95.56 205 ARG A CA 1
ATOM 1588 C C . ARG A 1 205 ? 23.297 19.734 -3.289 1 95.56 205 ARG A C 1
ATOM 1590 O O . ARG A 1 205 ? 22.688 19.344 -4.285 1 95.56 205 ARG A O 1
ATOM 1597 N N . LYS A 1 206 ? 24.141 20.656 -3.352 1 95.31 206 LYS A N 1
ATOM 1598 C CA . LYS A 1 206 ? 24.719 21.234 -4.562 1 95.31 206 LYS A CA 1
ATOM 1599 C C . LYS A 1 206 ? 26.203 21.5 -4.387 1 95.31 206 LYS A C 1
ATOM 1601 O O . LYS A 1 206 ? 26.594 22.438 -3.684 1 95.31 206 LYS A O 1
ATOM 1606 N N . GLY A 1 207 ? 27 20.703 -5.09 1 92.81 207 GLY A N 1
ATOM 1607 C CA . GLY A 1 207 ? 28.422 20.781 -4.793 1 92.81 207 GLY A CA 1
ATOM 1608 C C . GLY A 1 207 ? 28.734 20.547 -3.328 1 92.81 207 GLY A C 1
ATOM 1609 O O . GLY A 1 207 ? 28.328 19.531 -2.758 1 92.81 207 GLY A O 1
ATOM 1610 N N . ASP A 1 208 ? 29.328 21.453 -2.658 1 92.19 208 ASP A N 1
ATOM 1611 C CA . ASP A 1 208 ? 29.703 21.312 -1.256 1 92.19 208 ASP A CA 1
ATOM 1612 C C . ASP A 1 208 ? 28.641 21.891 -0.336 1 92.19 208 ASP A C 1
ATOM 1614 O O . ASP A 1 208 ? 28.719 21.75 0.886 1 92.19 208 ASP A O 1
ATOM 1618 N N . GLU A 1 209 ? 27.688 22.469 -0.938 1 93.5 209 GLU A N 1
ATOM 1619 C CA . GLU A 1 209 ? 26.625 23.078 -0.166 1 93.5 209 GLU A CA 1
ATOM 1620 C C . GLU A 1 209 ? 25.594 22.047 0.276 1 93.5 209 GLU A C 1
ATOM 1622 O O . GLU A 1 209 ? 25.156 21.203 -0.52 1 93.5 209 GLU A O 1
ATOM 1627 N N . ARG A 1 210 ? 25.266 22.078 1.557 1 94.38 210 ARG A N 1
ATOM 1628 C CA . ARG A 1 210 ? 24.219 21.234 2.137 1 94.38 210 ARG A CA 1
ATOM 1629 C C . ARG A 1 210 ? 23.188 22.094 2.891 1 94.38 210 ARG A C 1
ATOM 1631 O O . ARG A 1 210 ? 23.562 22.906 3.738 1 94.38 210 ARG A O 1
ATOM 1638 N N . ILE A 1 211 ? 21.938 21.891 2.523 1 95.38 211 ILE A N 1
ATOM 1639 C CA . ILE A 1 211 ? 20.875 22.656 3.145 1 95.38 211 ILE A CA 1
ATOM 1640 C C . ILE A 1 211 ? 19.797 21.703 3.68 1 95.38 211 ILE A C 1
ATOM 1642 O O . ILE A 1 211 ? 19.375 20.781 2.984 1 95.38 211 ILE A O 1
ATOM 1646 N N . ARG A 1 212 ? 19.438 21.891 4.836 1 94.12 212 ARG A N 1
ATOM 1647 C CA . ARG A 1 212 ? 18.328 21.172 5.438 1 94.12 212 ARG A CA 1
ATOM 1648 C C . ARG A 1 212 ? 17.109 22.078 5.613 1 94.12 212 ARG A C 1
ATOM 1650 O O . ARG A 1 212 ? 17.25 23.203 6.105 1 94.12 212 ARG A O 1
ATOM 1657 N N . VAL A 1 213 ? 15.969 21.641 5.148 1 94.12 213 VAL A N 1
ATOM 1658 C CA . VAL A 1 213 ? 14.75 22.438 5.273 1 94.12 213 VAL A CA 1
ATOM 1659 C C . VAL A 1 213 ? 13.688 21.625 6.023 1 94.12 213 VAL A C 1
ATOM 1661 O O . VAL A 1 213 ? 13.367 20.5 5.637 1 94.12 213 VAL A O 1
ATOM 1664 N N . ASP A 1 214 ? 13.219 22.172 7.082 1 90.69 214 ASP A N 1
ATOM 1665 C CA . ASP A 1 214 ? 12.062 21.594 7.762 1 90.69 214 ASP A CA 1
ATOM 1666 C C . ASP A 1 214 ? 10.766 21.906 7.016 1 90.69 214 ASP A C 1
ATOM 1668 O O . ASP A 1 214 ? 10.266 23.031 7.078 1 90.69 214 ASP A O 1
ATOM 1672 N N . VAL A 1 215 ? 10.273 20.922 6.363 1 92 215 VAL A N 1
ATOM 1673 C CA . VAL A 1 215 ? 9.102 21.141 5.527 1 92 215 VAL A CA 1
ATOM 1674 C C . VAL A 1 215 ? 7.836 20.812 6.324 1 92 215 VAL A C 1
ATOM 1676 O O . VAL A 1 215 ? 7.867 19.969 7.234 1 92 215 VAL A O 1
ATOM 1679 N N . ARG A 1 216 ? 6.793 21.547 5.953 1 88.62 216 ARG A N 1
ATOM 1680 C CA . ARG A 1 216 ? 5.504 21.375 6.617 1 88.62 216 ARG A CA 1
ATOM 1681 C C . ARG A 1 216 ? 4.359 21.406 5.613 1 88.62 216 ARG A C 1
ATOM 1683 O O . ARG A 1 216 ? 4.5 21.953 4.52 1 88.62 216 ARG A O 1
ATOM 1690 N N . GLY A 1 217 ? 3.27 20.797 6.062 1 91.5 217 GLY A N 1
ATOM 1691 C CA . GLY A 1 217 ? 2.062 20.812 5.25 1 91.5 217 GLY A CA 1
ATOM 1692 C C . GLY A 1 217 ? 0.912 20.047 5.875 1 91.5 217 GLY A C 1
ATOM 1693 O O . GLY A 1 217 ? 1.071 19.438 6.93 1 91.5 217 GLY A O 1
ATOM 1694 N N . ARG A 1 218 ? -0.136 20.078 5.125 1 93.06 218 ARG A N 1
ATOM 1695 C CA . ARG A 1 218 ? -1.392 19.609 5.695 1 93.06 218 ARG A CA 1
ATOM 1696 C C . ARG A 1 218 ? -1.629 18.141 5.359 1 93.06 218 ARG A C 1
ATOM 1698 O O . ARG A 1 218 ? -2.516 17.5 5.93 1 93.06 218 ARG A O 1
ATOM 1705 N N . LEU A 1 219 ? -0.861 17.609 4.457 1 95.12 219 LEU A N 1
ATOM 1706 C CA . LEU A 1 219 ? -1.073 16.234 4.035 1 95.12 219 LEU A CA 1
ATOM 1707 C C . LEU A 1 219 ? 0.203 15.414 4.195 1 95.12 219 LEU A C 1
ATOM 1709 O O . LEU A 1 219 ? 1.264 15.805 3.707 1 95.12 219 LEU A O 1
ATOM 1713 N N . ARG A 1 220 ? 0.036 14.336 4.859 1 94.31 220 ARG A N 1
ATOM 1714 C CA . ARG A 1 220 ? 1.079 13.32 5.008 1 94.31 220 ARG A CA 1
ATOM 1715 C C . ARG A 1 220 ? 0.561 11.938 4.633 1 94.31 220 ARG A C 1
ATOM 1717 O O . ARG A 1 220 ? -0.62 11.641 4.824 1 94.31 220 ARG A O 1
ATOM 1724 N N . SER A 1 221 ? 1.457 11.188 4.078 1 94.25 221 SER A N 1
ATOM 1725 C CA . SER A 1 221 ? 1.071 9.82 3.727 1 94.25 221 SER A CA 1
ATOM 1726 C C . SER A 1 221 ? 2.287 8.906 3.65 1 94.25 221 SER A C 1
ATOM 1728 O O . SER A 1 221 ? 3.402 9.367 3.391 1 94.25 221 SER A O 1
ATOM 1730 N N . ASN A 1 222 ? 2.053 7.656 3.896 1 90.75 222 ASN A N 1
ATOM 1731 C CA . ASN A 1 222 ? 3.115 6.676 3.711 1 90.75 222 ASN A CA 1
ATOM 1732 C C . ASN A 1 222 ? 3.184 6.191 2.266 1 90.75 222 ASN A C 1
ATOM 1734 O O . ASN A 1 222 ? 4.035 5.367 1.921 1 90.75 222 ASN A O 1
ATOM 1738 N N . ASN A 1 223 ? 2.309 6.688 1.508 1 94.25 223 ASN A N 1
ATOM 1739 C CA . ASN A 1 223 ? 2.225 6.25 0.118 1 94.25 223 ASN A CA 1
ATOM 1740 C C . ASN A 1 223 ? 2.584 7.375 -0.847 1 94.25 223 ASN A C 1
ATOM 1742 O O . ASN A 1 223 ? 1.972 8.445 -0.816 1 94.25 223 ASN A O 1
ATOM 1746 N N . ALA A 1 224 ? 3.467 7.102 -1.72 1 95 224 ALA A N 1
ATOM 1747 C CA . ALA A 1 224 ? 4.016 8.133 -2.602 1 95 224 ALA A CA 1
ATOM 1748 C C . ALA A 1 224 ? 2.977 8.586 -3.625 1 95 224 ALA A C 1
ATOM 1750 O O . ALA A 1 224 ? 2.965 9.75 -4.031 1 95 224 ALA A O 1
ATOM 1751 N N . ASP A 1 225 ? 2.141 7.727 -4.008 1 96.31 225 ASP A N 1
ATOM 1752 C CA . ASP A 1 225 ? 1.192 8.094 -5.055 1 96.31 225 ASP A CA 1
ATOM 1753 C C . ASP A 1 225 ? 0.101 9.008 -4.516 1 96.31 225 ASP A C 1
ATOM 1755 O O . ASP A 1 225 ? -0.451 9.828 -5.254 1 96.31 225 ASP A O 1
ATOM 1759 N N . ILE A 1 226 ? -0.228 8.852 -3.271 1 96.69 226 ILE A N 1
ATOM 1760 C CA . ILE A 1 226 ? -1.127 9.805 -2.631 1 96.69 226 ILE A CA 1
ATOM 1761 C C . ILE A 1 226 ? -0.543 11.211 -2.732 1 96.69 226 ILE A C 1
ATOM 1763 O O . ILE A 1 226 ? -1.25 12.164 -3.084 1 96.69 226 ILE A O 1
ATOM 1767 N N . LEU A 1 227 ? 0.683 11.336 -2.445 1 96.81 227 LEU A N 1
ATOM 1768 C CA . LEU A 1 227 ? 1.361 12.625 -2.506 1 96.81 227 LEU A CA 1
ATOM 1769 C C . LEU A 1 227 ? 1.449 13.125 -3.943 1 96.81 227 LEU A C 1
ATOM 1771 O O . LEU A 1 227 ? 1.278 14.32 -4.203 1 96.81 227 LEU A O 1
ATOM 1775 N N . ARG A 1 228 ? 1.709 12.211 -4.859 1 97.44 228 ARG A N 1
ATOM 1776 C CA . ARG A 1 228 ? 1.737 12.57 -6.273 1 97.44 228 ARG A CA 1
ATOM 1777 C C . ARG A 1 228 ? 0.395 13.133 -6.723 1 97.44 228 ARG A C 1
ATOM 1779 O O . ARG A 1 228 ? 0.341 14.188 -7.359 1 97.44 228 ARG A O 1
ATOM 1786 N N . GLU A 1 229 ? -0.66 12.461 -6.375 1 96.25 229 GLU A N 1
ATOM 1787 C CA . GLU A 1 229 ? -1.998 12.898 -6.762 1 96.25 229 GLU A CA 1
ATOM 1788 C C . GLU A 1 229 ? -2.322 14.266 -6.168 1 96.25 229 GLU A C 1
ATOM 1790 O O . GLU A 1 229 ? -2.93 15.109 -6.836 1 96.25 229 GLU A O 1
ATOM 1795 N N . ALA A 1 230 ? -1.904 14.414 -4.977 1 96.81 230 ALA A N 1
ATOM 1796 C CA . ALA A 1 230 ? -2.119 15.711 -4.332 1 96.81 230 ALA A CA 1
ATOM 1797 C C . ALA A 1 230 ? -1.334 16.812 -5.035 1 96.81 230 ALA A C 1
ATOM 1799 O O . ALA A 1 230 ? -1.846 17.922 -5.234 1 96.81 230 ALA A O 1
ATOM 1800 N N . ALA A 1 231 ? -0.118 16.516 -5.414 1 97.69 231 ALA A N 1
ATOM 1801 C CA . ALA A 1 231 ? 0.69 17.5 -6.145 1 97.69 231 ALA A CA 1
ATOM 1802 C C . ALA A 1 231 ? 0.046 17.859 -7.48 1 97.69 231 ALA A C 1
ATOM 1804 O O . ALA A 1 231 ? -0.037 19.031 -7.844 1 97.69 231 ALA A O 1
ATOM 1805 N N . LEU A 1 232 ? -0.421 16.859 -8.18 1 97 232 LEU A N 1
ATOM 1806 C CA . LEU A 1 232 ? -1.096 17.062 -9.461 1 97 232 LEU A CA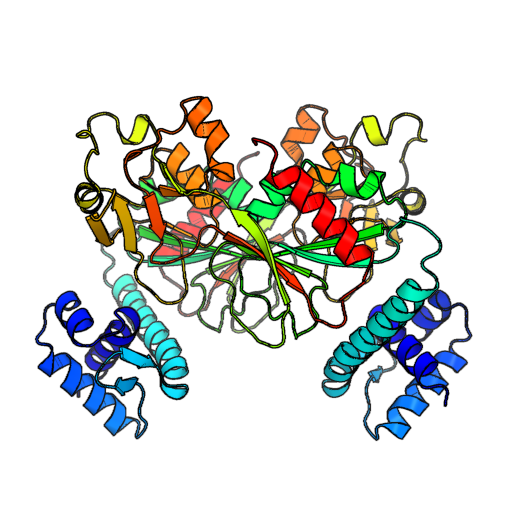 1
ATOM 1807 C C . LEU A 1 232 ? -2.324 17.953 -9.289 1 97 232 LEU A C 1
ATOM 1809 O O . LEU A 1 232 ? -2.641 18.75 -10.172 1 97 232 LEU A O 1
ATOM 1813 N N . ALA A 1 233 ? -2.922 17.812 -8.148 1 95.12 233 ALA A N 1
ATOM 1814 C CA . ALA A 1 233 ? -4.148 18.562 -7.879 1 95.12 233 ALA A CA 1
ATOM 1815 C C . ALA A 1 233 ? -3.836 19.953 -7.352 1 95.12 233 ALA A C 1
ATOM 1817 O O . ALA A 1 233 ? -4.734 20.672 -6.898 1 95.12 233 ALA A O 1
ATOM 1818 N N . GLY A 1 234 ? -2.635 20.281 -7.309 1 95.94 234 GLY A N 1
ATOM 1819 C CA . GLY A 1 234 ? -2.238 21.625 -6.922 1 95.94 234 GLY A CA 1
ATOM 1820 C C . GLY A 1 234 ? -2.287 21.859 -5.422 1 95.94 234 GLY A C 1
ATOM 1821 O O . GLY A 1 234 ? -2.58 22.969 -4.969 1 95.94 234 GLY A O 1
ATOM 1822 N N . ARG A 1 235 ? -1.937 20.812 -4.68 1 95.62 235 ARG A N 1
ATOM 1823 C CA . ARG A 1 235 ? -2.123 20.953 -3.24 1 95.62 235 ARG A CA 1
ATOM 1824 C C . ARG A 1 235 ? -0.799 21.25 -2.541 1 95.62 235 ARG A C 1
ATOM 1826 O O . ARG A 1 235 ? -0.767 21.453 -1.327 1 95.62 235 ARG A O 1
ATOM 1833 N N . GLY A 1 236 ? 0.227 21.234 -3.289 1 96.94 236 GLY A N 1
ATOM 1834 C CA . GLY A 1 236 ? 1.493 21.531 -2.639 1 96.94 236 GLY A CA 1
ATOM 1835 C C . GLY A 1 236 ? 2.697 21.047 -3.424 1 96.94 236 GLY A C 1
ATOM 1836 O O . GLY A 1 236 ? 2.58 20.719 -4.605 1 96.94 236 GLY A O 1
ATOM 1837 N N . VAL A 1 237 ? 3.873 21.125 -2.676 1 98.06 237 VAL A N 1
ATOM 1838 C CA . VAL A 1 237 ? 5.168 20.703 -3.203 1 98.06 237 VAL A CA 1
ATOM 1839 C C . VAL A 1 237 ? 5.539 19.328 -2.627 1 98.06 237 VAL A C 1
ATOM 1841 O O . VAL A 1 237 ? 5.426 19.109 -1.419 1 98.06 237 VAL A O 1
ATOM 1844 N N . ALA A 1 238 ? 5.93 18.422 -3.494 1 97.81 238 ALA A N 1
ATOM 1845 C CA . ALA A 1 238 ? 6.281 17.078 -3.047 1 97.81 238 ALA A CA 1
ATOM 1846 C C . ALA A 1 238 ? 7.707 16.719 -3.451 1 97.81 238 ALA A C 1
ATOM 1848 O O . ALA A 1 238 ? 8.266 17.312 -4.379 1 97.81 238 ALA A O 1
ATOM 1849 N N . LEU A 1 239 ? 8.344 15.859 -2.703 1 96.94 239 LEU A N 1
ATOM 1850 C CA . LEU A 1 239 ? 9.609 15.219 -3.035 1 96.94 239 LEU A CA 1
ATOM 1851 C C . LEU A 1 239 ? 9.406 13.742 -3.357 1 96.94 239 LEU A C 1
ATOM 1853 O O . LEU A 1 239 ? 9.172 12.93 -2.457 1 96.94 239 LEU A O 1
ATOM 1857 N N . LEU A 1 240 ? 9.484 13.469 -4.656 1 97 240 LEU A N 1
ATOM 1858 C CA . LEU A 1 240 ? 9.086 12.141 -5.113 1 97 240 LEU A CA 1
ATOM 1859 C C . LEU A 1 240 ? 10.109 11.57 -6.082 1 97 240 LEU A C 1
ATOM 1861 O O . LEU A 1 240 ? 10.883 12.312 -6.695 1 97 240 LEU A O 1
ATOM 1865 N N . SER A 1 241 ? 10.102 10.273 -6.195 1 96.06 241 SER A N 1
ATOM 1866 C CA . SER A 1 241 ? 11.039 9.578 -7.074 1 96.06 241 SER A CA 1
ATOM 1867 C C . SER A 1 241 ? 10.781 9.93 -8.531 1 96.06 241 SER A C 1
ATOM 1869 O O . SER A 1 241 ? 9.633 10.047 -8.961 1 96.06 241 SER A O 1
ATOM 1871 N N . ASP A 1 242 ? 11.812 9.938 -9.32 1 95.81 242 ASP A N 1
ATOM 1872 C CA . ASP A 1 242 ? 11.734 10.273 -10.734 1 95.81 242 ASP A CA 1
ATOM 1873 C C . ASP A 1 242 ? 10.898 9.25 -11.5 1 95.81 242 ASP A C 1
ATOM 1875 O O . ASP A 1 242 ? 10.109 9.609 -12.375 1 95.81 242 ASP A O 1
ATOM 1879 N N . TRP A 1 243 ? 10.992 8.023 -11.117 1 94.38 243 TRP A N 1
ATOM 1880 C CA . TRP A 1 243 ? 10.25 6.984 -11.828 1 94.38 243 TRP A CA 1
ATOM 1881 C C . TRP A 1 243 ? 8.758 7.109 -11.562 1 94.38 243 TRP A C 1
ATOM 1883 O O . TRP A 1 243 ? 7.938 6.566 -12.312 1 94.38 243 TRP A O 1
ATOM 1893 N N . LEU A 1 244 ? 8.344 7.742 -10.539 1 96 244 LEU A N 1
ATOM 1894 C CA . LEU A 1 244 ? 6.938 7.93 -10.219 1 96 244 LEU A CA 1
ATOM 1895 C C . LEU A 1 244 ? 6.371 9.148 -10.945 1 96 244 LEU A C 1
ATOM 1897 O O . LEU A 1 244 ? 5.223 9.133 -11.391 1 96 244 LEU A O 1
ATOM 1901 N N . VAL A 1 245 ? 7.188 10.203 -11.109 1 97.44 245 VAL A N 1
ATOM 1902 C CA . VAL A 1 245 ? 6.609 11.469 -11.555 1 97.44 245 VAL A CA 1
ATOM 1903 C C . VAL A 1 245 ? 7.191 11.859 -12.914 1 97.44 245 VAL A C 1
ATOM 1905 O O . VAL A 1 245 ? 6.84 12.898 -13.469 1 97.44 245 VAL A O 1
ATOM 1908 N N . GLY A 1 246 ? 8.078 11.07 -13.453 1 96.19 246 GLY A N 1
ATOM 1909 C CA . GLY A 1 246 ? 8.734 11.406 -14.711 1 96.19 246 GLY A CA 1
ATOM 1910 C C . GLY A 1 246 ? 7.75 11.703 -15.836 1 96.19 246 GLY A C 1
ATOM 1911 O O . GLY A 1 246 ? 7.91 12.688 -16.562 1 96.19 246 GLY A O 1
ATOM 1912 N N . GLU A 1 247 ? 6.742 10.891 -15.953 1 95.19 247 GLU A N 1
ATOM 1913 C CA . GLU A 1 247 ? 5.746 11.086 -17 1 95.19 247 GLU A CA 1
ATOM 1914 C C . GLU A 1 247 ? 4.953 12.367 -16.781 1 95.19 247 GLU A C 1
ATOM 1916 O O . GLU A 1 247 ? 4.641 13.086 -17.734 1 95.19 247 GLU A O 1
ATOM 1921 N N . ASP A 1 248 ? 4.641 12.617 -15.602 1 97.62 248 ASP A N 1
ATOM 1922 C CA . ASP A 1 248 ? 3.906 13.836 -15.273 1 97.62 248 ASP A CA 1
ATOM 1923 C C . ASP A 1 248 ? 4.719 15.078 -15.625 1 97.62 248 ASP A C 1
ATOM 1925 O O . ASP A 1 248 ? 4.176 16.047 -16.156 1 97.62 248 ASP A O 1
ATOM 1929 N N . VAL A 1 249 ? 5.969 15.008 -15.336 1 98.06 249 VAL A N 1
ATOM 1930 C CA . VAL A 1 249 ? 6.852 16.125 -15.656 1 98.06 249 VAL A CA 1
ATOM 1931 C C . VAL A 1 249 ? 7.012 16.25 -17.172 1 98.06 249 VAL A C 1
ATOM 1933 O O . VAL A 1 249 ? 6.965 17.359 -17.719 1 98.06 249 VAL A O 1
ATOM 1936 N N . GLY A 1 250 ? 7.148 15.141 -17.781 1 97.44 250 GLY A N 1
ATOM 1937 C CA . GLY A 1 250 ? 7.262 15.133 -19.234 1 97.44 250 GLY A CA 1
ATOM 1938 C C . GLY A 1 250 ? 6.043 15.711 -19.938 1 97.44 250 GLY A C 1
ATOM 1939 O O . GLY A 1 250 ? 6.168 16.391 -20.953 1 97.44 250 GLY A O 1
ATOM 1940 N N . LYS A 1 251 ? 4.887 15.57 -19.391 1 97.81 251 LYS A N 1
ATOM 1941 C CA . LYS A 1 251 ? 3.633 16.031 -19.984 1 97.81 251 LYS A CA 1
ATOM 1942 C C . LYS A 1 251 ? 3.291 17.453 -19.516 1 97.81 251 LYS A C 1
ATOM 1944 O O . LYS A 1 251 ? 2.264 18 -19.906 1 97.81 251 LYS A O 1
ATOM 1949 N N . GLY A 1 252 ? 4.059 17.906 -18.641 1 97.81 252 GLY A N 1
ATOM 1950 C CA . GLY A 1 252 ? 3.863 19.266 -18.172 1 97.81 252 GLY A CA 1
ATOM 1951 C C . GLY A 1 252 ? 2.83 19.375 -17.062 1 97.81 252 GLY A C 1
ATOM 1952 O O . GLY A 1 252 ? 2.42 20.484 -16.688 1 97.81 252 GLY A O 1
ATOM 1953 N N . LEU A 1 253 ? 2.43 18.281 -16.5 1 98.06 253 LEU A N 1
ATOM 1954 C CA . LEU A 1 253 ? 1.448 18.266 -15.422 1 98.06 253 LEU A CA 1
ATOM 1955 C C . LEU A 1 253 ? 2.1 18.625 -14.086 1 98.06 253 LEU A C 1
ATOM 1957 O O . LEU A 1 253 ? 1.438 19.156 -13.188 1 98.06 253 LEU A O 1
ATOM 1961 N N . LEU A 1 254 ? 3.373 18.281 -14 1 98.44 254 LEU A N 1
ATOM 1962 C CA . LEU A 1 254 ? 4.215 18.688 -12.883 1 98.44 254 LEU A CA 1
ATOM 1963 C C . LEU A 1 254 ? 5.484 19.375 -13.383 1 98.44 254 LEU A C 1
ATOM 1965 O O . LEU A 1 254 ? 5.938 19.109 -14.5 1 98.44 254 LEU A O 1
ATOM 1969 N N . ARG A 1 255 ? 5.953 20.219 -12.539 1 98.38 255 ARG A N 1
ATOM 1970 C CA . ARG A 1 255 ? 7.234 20.875 -12.812 1 98.38 255 ARG A CA 1
ATOM 1971 C C . ARG A 1 255 ? 8.312 20.375 -11.852 1 98.38 255 ARG A C 1
ATOM 1973 O O . ARG A 1 255 ? 8.07 20.25 -10.648 1 98.38 255 ARG A O 1
ATOM 1980 N N . HIS A 1 256 ? 9.453 20.078 -12.414 1 98.31 256 HIS A N 1
ATOM 1981 C CA . HIS A 1 256 ? 10.633 19.75 -11.609 1 98.31 256 HIS A CA 1
ATOM 1982 C C . HIS A 1 256 ? 11.289 21 -11.062 1 98.31 256 HIS A C 1
ATOM 1984 O O . HIS A 1 256 ? 11.859 21.797 -11.82 1 98.31 256 HIS A O 1
ATOM 1990 N N . LEU A 1 257 ? 11.25 21.188 -9.797 1 98.19 257 LEU A N 1
ATOM 1991 C CA . LEU A 1 257 ? 11.766 22.359 -9.109 1 98.19 257 LEU A CA 1
ATOM 1992 C C . LEU A 1 257 ? 13.133 22.094 -8.5 1 98.19 257 LEU A C 1
ATOM 1994 O O . LEU A 1 257 ? 13.461 20.953 -8.188 1 98.19 257 LEU A O 1
ATOM 1998 N N . LEU A 1 258 ? 13.922 23.203 -8.391 1 97.88 258 LEU A N 1
ATOM 1999 C CA . LEU A 1 258 ? 15.219 23.125 -7.727 1 97.88 258 LEU A CA 1
ATOM 2000 C C . LEU A 1 258 ? 16.094 22.047 -8.352 1 97.88 258 LEU A C 1
ATOM 2002 O O . LEU A 1 258 ? 16.688 21.234 -7.637 1 97.88 258 LEU A O 1
ATOM 2006 N N . ALA A 1 259 ? 16.078 22.031 -9.617 1 96.25 259 ALA A N 1
ATOM 2007 C CA . ALA A 1 259 ? 16.719 20.969 -10.383 1 96.25 259 ALA A CA 1
ATOM 2008 C C . ALA A 1 259 ? 18.234 20.984 -10.195 1 96.25 259 ALA A C 1
ATOM 2010 O O . ALA A 1 259 ? 18.906 20 -10.469 1 96.25 259 ALA A O 1
ATOM 2011 N N . ASP A 1 260 ? 18.75 22.062 -9.695 1 95.75 260 ASP A N 1
ATOM 2012 C CA . ASP A 1 260 ? 20.188 22.188 -9.492 1 95.75 260 ASP A CA 1
ATOM 2013 C C . ASP A 1 260 ? 20.625 21.5 -8.211 1 95.75 260 ASP A C 1
ATOM 2015 O O . ASP A 1 260 ? 21.812 21.312 -7.969 1 95.75 260 ASP A O 1
ATOM 2019 N N . TYR A 1 261 ? 19.672 21.047 -7.41 1 96.69 261 TYR A N 1
ATOM 2020 C CA . TYR A 1 261 ? 19.969 20.406 -6.133 1 96.69 261 TYR A CA 1
ATOM 2021 C C . TYR A 1 261 ? 19.625 18.922 -6.176 1 96.69 261 TYR A C 1
ATOM 2023 O O . TYR A 1 261 ? 18.625 18.516 -6.785 1 96.69 261 TYR A O 1
ATOM 2031 N N . GLU A 1 262 ? 20.469 18.156 -5.531 1 95.12 262 GLU A N 1
ATOM 2032 C CA . GLU A 1 262 ? 20.047 16.812 -5.164 1 95.12 262 GLU A CA 1
ATOM 2033 C C . GLU A 1 262 ? 19.234 16.812 -3.881 1 95.12 262 GLU A C 1
ATOM 2035 O O . GLU A 1 262 ? 19.703 17.25 -2.832 1 95.12 262 GLU A O 1
ATOM 2040 N N . ALA A 1 263 ? 18.047 16.359 -4.027 1 94.94 263 ALA A N 1
ATOM 2041 C CA . ALA A 1 263 ? 17.125 16.406 -2.887 1 94.94 263 ALA A CA 1
ATOM 2042 C C . ALA A 1 263 ? 16.859 15.008 -2.336 1 94.94 263 ALA A C 1
ATOM 2044 O O . ALA A 1 263 ? 16.688 14.055 -3.1 1 94.94 263 ALA A O 1
ATOM 2045 N N . THR A 1 264 ? 16.844 14.867 -1.024 1 90.81 264 THR A N 1
ATOM 2046 C CA . THR A 1 264 ? 16.516 13.602 -0.37 1 90.81 264 THR A CA 1
ATOM 2047 C C . THR A 1 264 ? 15.758 13.844 0.928 1 90.81 264 THR A C 1
ATOM 2049 O O . THR A 1 264 ? 15.93 14.875 1.575 1 90.81 264 THR A O 1
ATOM 2052 N N . PRO A 1 265 ? 14.828 12.906 1.198 1 87.44 265 PRO A N 1
ATOM 2053 C CA . PRO A 1 265 ? 14.289 12.977 2.557 1 87.44 265 PRO A CA 1
ATOM 2054 C C . PRO A 1 265 ? 15.312 12.594 3.623 1 87.44 265 PRO A C 1
ATOM 2056 O O . PRO A 1 265 ? 15.68 11.422 3.74 1 87.44 265 PRO A O 1
ATOM 2059 N N . GLY A 1 266 ? 15.688 13.523 4.359 1 79.38 266 GLY A N 1
ATOM 2060 C CA . GLY A 1 266 ? 16.75 13.258 5.324 1 79.38 266 GLY A CA 1
ATOM 2061 C C . GLY A 1 266 ? 18.031 12.797 4.684 1 79.38 266 GLY A C 1
ATOM 2062 O O . GLY A 1 266 ? 18.578 13.461 3.795 1 79.38 266 GLY A O 1
ATOM 2063 N N . ASN A 1 267 ? 18.469 11.656 5.168 1 75.62 267 ASN A N 1
ATOM 2064 C CA . ASN A 1 267 ? 19.719 11.109 4.652 1 75.62 267 ASN A CA 1
ATOM 2065 C C . ASN A 1 267 ? 19.5 9.75 3.984 1 75.62 267 ASN A C 1
ATOM 2067 O O . ASN A 1 267 ? 20.406 8.914 3.973 1 75.62 267 ASN A O 1
ATOM 2071 N N . LEU A 1 268 ? 18.391 9.703 3.451 1 80 268 LEU A N 1
ATOM 2072 C CA . LEU A 1 268 ? 18.062 8.422 2.84 1 80 268 LEU A CA 1
ATOM 2073 C C . LEU A 1 268 ? 18.828 8.227 1.535 1 80 268 LEU A C 1
ATOM 2075 O O . LEU A 1 268 ? 19.016 9.18 0.772 1 80 268 LEU A O 1
ATOM 2079 N N . SER A 1 269 ? 19.234 7.051 1.284 1 83.75 269 SER A N 1
ATOM 2080 C CA . SER A 1 269 ? 19.922 6.668 0.054 1 83.75 269 SER A CA 1
ATOM 2081 C C . SER A 1 269 ? 18.938 6.551 -1.109 1 83.75 269 SER A C 1
ATOM 2083 O O . SER A 1 269 ? 17.734 6.395 -0.9 1 83.75 269 SER A O 1
ATOM 2085 N N . SER A 1 270 ? 19.484 6.699 -2.33 1 89.75 270 SER A N 1
ATOM 2086 C CA . SER A 1 270 ? 18.703 6.523 -3.551 1 89.75 270 SER A CA 1
ATOM 2087 C C . SER A 1 270 ? 18.984 5.168 -4.191 1 89.75 270 SER A C 1
ATOM 2089 O O . SER A 1 270 ? 18.719 4.973 -5.383 1 89.75 270 SER A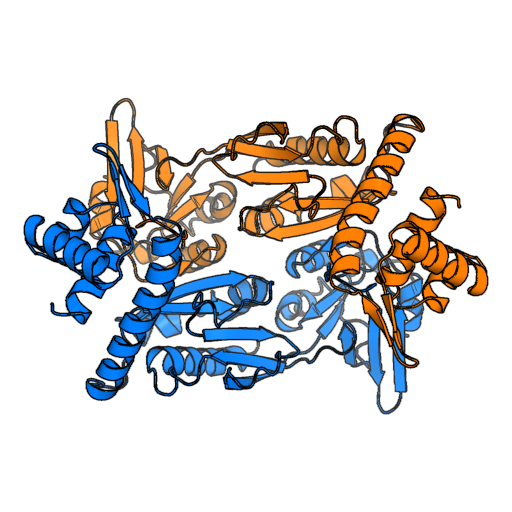 O 1
ATOM 2091 N N . ALA A 1 271 ? 19.438 4.336 -3.385 1 91.25 271 ALA A N 1
ATOM 2092 C CA . ALA A 1 271 ? 19.781 3.01 -3.898 1 91.25 271 ALA A CA 1
ATOM 2093 C C . ALA A 1 271 ? 18.547 2.115 -3.971 1 91.25 271 ALA A C 1
ATOM 2095 O O . ALA A 1 271 ? 17.641 2.236 -3.148 1 91.25 271 ALA A O 1
ATOM 2096 N N . ILE A 1 272 ? 18.547 1.288 -4.977 1 93.81 272 ILE A N 1
ATOM 2097 C CA . ILE A 1 272 ? 17.609 0.172 -5.066 1 93.81 272 ILE A CA 1
ATOM 2098 C C . ILE A 1 272 ? 18.312 -1.124 -4.672 1 93.81 272 ILE A C 1
ATOM 2100 O O . ILE A 1 272 ? 19.25 -1.554 -5.34 1 93.81 272 ILE A O 1
ATOM 2104 N N . ASN A 1 273 ? 17.812 -1.71 -3.588 1 92.06 273 ASN A N 1
ATOM 2105 C CA . ASN A 1 273 ? 18.469 -2.9 -3.066 1 92.06 273 ASN A CA 1
ATOM 2106 C C . ASN A 1 273 ? 17.547 -4.113 -3.094 1 92.06 273 ASN A C 1
ATOM 2108 O O . ASN A 1 273 ? 16.344 -3.982 -2.9 1 92.06 273 ASN A O 1
ATOM 2112 N N . VAL A 1 274 ? 18.156 -5.195 -3.346 1 93.12 274 VAL A N 1
ATOM 2113 C CA . VAL A 1 274 ? 17.484 -6.484 -3.199 1 93.12 274 VAL A CA 1
ATOM 2114 C C . VAL A 1 274 ? 18.062 -7.234 -2.002 1 93.12 274 VAL A C 1
ATOM 2116 O O . VAL A 1 274 ? 19.281 -7.344 -1.86 1 93.12 274 VAL A O 1
ATOM 2119 N N . LEU A 1 275 ? 17.219 -7.691 -1.15 1 90.38 275 LEU A N 1
ATOM 2120 C CA . LEU A 1 275 ? 17.609 -8.414 0.056 1 90.38 275 LEU A CA 1
ATOM 2121 C C . LEU A 1 275 ? 17.109 -9.852 0.016 1 90.38 275 LEU A C 1
ATOM 2123 O O . LEU A 1 275 ? 15.977 -10.109 -0.406 1 90.38 275 LEU A O 1
ATOM 2127 N N . TYR A 1 276 ? 17.922 -10.719 0.419 1 88 276 TYR A N 1
ATOM 2128 C CA . TYR A 1 276 ? 17.5 -12.102 0.587 1 88 276 TYR A CA 1
ATOM 2129 C C . TYR A 1 276 ? 18.406 -12.828 1.579 1 88 276 TYR A C 1
ATOM 2131 O O . TYR A 1 276 ? 19.469 -12.32 1.943 1 88 276 TYR A O 1
ATOM 2139 N N . LEU A 1 277 ? 17.969 -13.945 2.031 1 82.25 277 LEU A N 1
ATOM 2140 C CA . LEU A 1 277 ? 18.75 -14.711 3 1 82.25 277 LEU A CA 1
ATOM 2141 C C . LEU A 1 277 ? 19.859 -15.492 2.309 1 82.25 277 LEU A C 1
ATOM 2143 O O . LEU A 1 277 ? 19.688 -15.945 1.175 1 82.25 277 LEU A O 1
ATOM 2147 N N . PRO A 1 278 ? 20.938 -15.695 3.016 1 77 278 PRO A N 1
ATOM 2148 C CA . PRO A 1 278 ? 22.078 -16.406 2.436 1 77 278 PRO A CA 1
ATOM 2149 C C . PRO A 1 278 ? 21.703 -17.797 1.912 1 77 278 PRO A C 1
ATOM 2151 O O . PRO A 1 278 ? 22.281 -18.25 0.92 1 77 278 PRO A O 1
ATOM 2154 N N . ASN A 1 279 ? 20.797 -18.406 2.582 1 72.56 279 ASN A N 1
ATOM 2155 C CA . ASN A 1 279 ? 20.422 -19.734 2.156 1 72.56 279 ASN A CA 1
ATOM 2156 C C . ASN A 1 279 ? 19.703 -19.719 0.812 1 72.56 279 ASN A C 1
ATOM 2158 O O . ASN A 1 279 ? 19.484 -20.766 0.195 1 72.56 279 ASN A O 1
ATOM 2162 N N . HIS A 1 280 ? 19.406 -18.562 0.431 1 77.56 280 HIS A N 1
ATOM 2163 C CA . HIS A 1 280 ? 18.781 -18.438 -0.88 1 77.56 280 HIS A CA 1
ATOM 2164 C C . HIS A 1 280 ? 19.812 -18.109 -1.953 1 77.56 280 HIS A C 1
ATOM 2166 O O . HIS A 1 280 ? 19.453 -17.906 -3.117 1 77.56 280 HIS A O 1
ATOM 2172 N N . ARG A 1 281 ? 21 -18.266 -1.326 1 72.56 281 ARG A N 1
ATOM 2173 C CA . ARG A 1 281 ? 22.062 -18.078 -2.305 1 72.56 281 ARG A CA 1
ATOM 2174 C C . ARG A 1 281 ? 22.062 -19.203 -3.34 1 72.56 281 ARG A C 1
ATOM 2176 O O . ARG A 1 281 ? 21.984 -20.375 -2.988 1 72.56 281 ARG A O 1
ATOM 2183 N N . GLY A 1 282 ? 21.703 -19.062 -4.551 1 74.31 282 GLY A N 1
ATOM 2184 C CA . GLY A 1 282 ? 21.688 -20.047 -5.621 1 74.31 282 GLY A CA 1
ATOM 2185 C C . GLY A 1 282 ? 20.281 -20.375 -6.098 1 74.31 282 GLY A C 1
ATOM 2186 O O . GLY A 1 282 ? 20.109 -21.156 -7.043 1 74.31 282 GLY A O 1
ATOM 2187 N N . SER A 1 283 ? 19.391 -19.875 -5.328 1 82.81 283 SER A N 1
ATOM 2188 C CA . SER A 1 283 ? 18.016 -20.078 -5.762 1 82.81 283 SER A CA 1
ATOM 2189 C C . SER A 1 283 ? 17.781 -19.531 -7.164 1 82.81 283 SER A C 1
ATOM 2191 O O . SER A 1 283 ? 18 -18.344 -7.414 1 82.81 283 SER A O 1
ATOM 2193 N N . ARG A 1 284 ? 17.375 -20.328 -8.055 1 86.25 284 ARG A N 1
ATOM 2194 C CA . ARG A 1 284 ? 17.125 -19.906 -9.43 1 86.25 284 ARG A CA 1
ATOM 2195 C C . ARG A 1 284 ? 15.938 -18.953 -9.5 1 86.25 284 ARG A C 1
ATOM 2197 O O . ARG A 1 284 ? 15.914 -18.047 -10.344 1 86.25 284 ARG A O 1
ATOM 2204 N N . ARG A 1 285 ? 14.977 -19.141 -8.594 1 91.12 285 ARG A N 1
ATOM 2205 C CA . ARG A 1 285 ? 13.812 -18.25 -8.57 1 91.12 285 ARG A CA 1
ATOM 2206 C C . ARG A 1 285 ? 14.219 -16.844 -8.156 1 91.12 285 ARG A C 1
ATOM 2208 O O . ARG A 1 285 ? 13.828 -15.859 -8.797 1 91.12 285 ARG A O 1
ATOM 2215 N N . VAL A 1 286 ? 15.07 -16.844 -7.164 1 91.56 286 VAL A N 1
ATOM 2216 C CA . VAL A 1 286 ? 15.555 -15.555 -6.695 1 91.56 286 VAL A CA 1
ATOM 2217 C C . VAL A 1 286 ? 16.438 -14.914 -7.766 1 91.56 286 VAL A C 1
ATOM 2219 O O . VAL A 1 286 ? 16.297 -13.727 -8.062 1 91.56 286 VAL A O 1
ATOM 2222 N N . GLY A 1 287 ? 17.281 -15.734 -8.359 1 91.69 287 GLY A N 1
ATOM 2223 C CA . GLY A 1 287 ? 18.125 -15.25 -9.43 1 91.69 287 GLY A CA 1
ATOM 2224 C C . GLY A 1 287 ? 17.344 -14.727 -10.617 1 91.69 287 GLY A C 1
ATOM 2225 O O . GLY A 1 287 ? 17.688 -13.672 -11.172 1 91.69 287 GLY A O 1
ATOM 2226 N N . ALA A 1 288 ? 16.312 -15.422 -11.023 1 93.75 288 ALA A N 1
ATOM 2227 C CA . ALA A 1 288 ? 15.477 -15.008 -12.148 1 93.75 288 ALA A CA 1
ATOM 2228 C C . ALA A 1 288 ? 14.805 -13.672 -11.867 1 93.75 288 ALA A C 1
ATOM 2230 O O . ALA A 1 288 ? 14.711 -12.812 -12.75 1 93.75 288 ALA A O 1
ATOM 2231 N N . PHE A 1 289 ? 14.383 -13.492 -10.664 1 96.38 289 PHE A N 1
ATOM 2232 C CA . PHE A 1 289 ? 13.734 -12.25 -10.273 1 96.38 289 PHE A CA 1
ATOM 2233 C C . PHE A 1 289 ? 14.727 -11.094 -10.281 1 96.38 289 PHE A C 1
ATOM 2235 O O . PHE A 1 289 ? 14.406 -10 -10.758 1 96.38 289 PHE A O 1
ATOM 2242 N N . ILE A 1 290 ? 15.883 -11.383 -9.797 1 94.81 290 ILE A N 1
ATOM 2243 C CA . ILE A 1 290 ? 16.922 -10.352 -9.758 1 94.81 290 ILE A CA 1
ATOM 2244 C C . ILE A 1 290 ? 17.297 -9.945 -11.18 1 94.81 290 ILE A C 1
ATOM 2246 O O . ILE A 1 290 ? 17.438 -8.758 -11.477 1 94.81 290 ILE A O 1
ATOM 2250 N N . GLU A 1 291 ? 17.438 -10.891 -12.047 1 93.62 291 GLU A N 1
ATOM 2251 C CA . GLU A 1 291 ? 17.766 -10.602 -13.438 1 93.62 291 GLU A CA 1
ATOM 2252 C C . GLU A 1 291 ? 16.656 -9.781 -14.102 1 93.62 291 GLU A C 1
ATOM 2254 O O . GLU A 1 291 ? 16.938 -8.828 -14.836 1 93.62 291 GLU A O 1
ATOM 2259 N N . PHE A 1 292 ? 15.492 -10.094 -13.828 1 96.31 292 PHE A N 1
ATOM 2260 C CA . PHE A 1 292 ? 14.336 -9.359 -14.328 1 96.31 292 PHE A CA 1
ATOM 2261 C C . PHE A 1 292 ? 14.352 -7.922 -13.828 1 96.31 292 PHE A C 1
ATOM 2263 O O . PHE A 1 292 ? 14.156 -6.988 -14.609 1 96.31 292 PHE A O 1
ATOM 2270 N N . LEU A 1 293 ? 14.602 -7.73 -12.57 1 97 293 LEU A N 1
ATOM 2271 C CA . LEU A 1 293 ? 14.641 -6.391 -11.992 1 97 293 LEU A CA 1
ATOM 2272 C C . LEU A 1 293 ? 15.734 -5.547 -12.656 1 97 293 LEU A C 1
ATOM 2274 O O . LEU A 1 293 ? 15.508 -4.375 -12.969 1 97 293 LEU A O 1
ATOM 2278 N N . ARG A 1 294 ? 16.859 -6.16 -12.867 1 94.62 294 ARG A N 1
ATOM 2279 C CA . ARG A 1 294 ? 17.953 -5.445 -13.5 1 94.62 294 ARG A CA 1
ATOM 2280 C C . ARG A 1 294 ? 17.578 -4.988 -14.906 1 94.62 294 ARG A C 1
ATOM 2282 O O . ARG A 1 294 ? 17.984 -3.908 -15.336 1 94.62 294 ARG A O 1
ATOM 2289 N N . GLU A 1 295 ? 16.844 -5.758 -15.555 1 93.81 295 GLU A N 1
ATOM 2290 C CA . GLU A 1 295 ? 16.406 -5.449 -16.906 1 93.81 295 GLU A CA 1
ATOM 2291 C C . GLU A 1 295 ? 15.469 -4.25 -16.922 1 93.81 295 GLU A C 1
ATOM 2293 O O . GLU A 1 295 ? 15.609 -3.352 -17.75 1 93.81 295 GLU A O 1
ATOM 2298 N N . ILE A 1 296 ? 14.594 -4.156 -15.984 1 93.62 296 ILE A N 1
ATOM 2299 C CA . ILE A 1 296 ? 13.523 -3.176 -16.094 1 93.62 296 ILE A CA 1
ATOM 2300 C C . ILE A 1 296 ? 13.938 -1.875 -15.414 1 93.62 296 ILE A C 1
ATOM 2302 O O . ILE A 1 296 ? 13.398 -0.807 -15.719 1 93.62 296 ILE A O 1
ATOM 2306 N N . ILE A 1 297 ? 14.711 -1.904 -14.383 1 91.81 297 ILE A N 1
ATOM 2307 C CA . ILE A 1 297 ? 15.172 -0.7 -13.695 1 91.81 297 ILE A CA 1
ATOM 2308 C C . ILE A 1 297 ? 16.078 0.111 -14.625 1 91.81 297 ILE A C 1
ATOM 2310 O O . ILE A 1 297 ? 16.078 1.343 -14.578 1 91.81 297 ILE A O 1
ATOM 2314 N N . GLY A 1 298 ? 16.766 -0.464 -15.516 1 74 298 GLY A N 1
ATOM 2315 C CA . GLY A 1 298 ? 17.609 0.224 -16.484 1 74 298 GLY A CA 1
ATOM 2316 C C . GLY A 1 298 ? 16.828 0.874 -17.609 1 74 298 GLY A C 1
ATOM 2317 O O . GLY A 1 298 ? 17.344 1.733 -18.312 1 74 298 GLY A O 1
ATOM 2318 N N . GLU A 1 299 ? 15.539 0.562 -17.688 1 70.88 299 GLU A N 1
ATOM 2319 C CA . GLU A 1 299 ? 14.703 1.08 -18.766 1 70.88 299 GLU A CA 1
ATOM 2320 C C . GLU A 1 299 ? 14.039 2.395 -18.375 1 70.88 299 GLU A C 1
ATOM 2322 O O . GLU A 1 299 ? 13.672 2.582 -17.219 1 70.88 299 GLU A O 1
ATOM 2327 N N . PRO A 1 300 ? 14.352 3.406 -19.172 1 55.97 300 PRO A N 1
ATOM 2328 C CA . PRO A 1 300 ? 13.641 4.652 -18.891 1 55.97 300 PRO A CA 1
ATOM 2329 C C . PRO A 1 300 ? 12.133 4.449 -18.75 1 55.97 300 PRO A C 1
ATOM 2331 O O . PRO A 1 300 ? 11.562 3.578 -19.406 1 55.97 300 PRO A O 1
ATOM 2334 N N . GLY A 1 301 ? 11.469 4.656 -17.609 1 50.91 301 GLY A N 1
ATOM 2335 C CA . GLY A 1 301 ? 10.016 4.633 -17.484 1 50.91 301 GLY A CA 1
ATOM 2336 C C . GLY A 1 301 ? 9.32 5.434 -18.578 1 50.91 301 GLY A C 1
ATOM 2337 O O . GLY A 1 301 ? 9.93 6.297 -19.203 1 50.91 301 GLY A O 1
ATOM 2338 N N . MET B 1 1 ? 3.83 18.109 39.969 1 73.38 1 MET B N 1
ATOM 2339 C CA . MET B 1 1 ? 4.172 18.25 38.531 1 73.38 1 MET B CA 1
ATOM 2340 C C . MET B 1 1 ? 2.912 18.281 37.688 1 73.38 1 MET B C 1
ATOM 2342 O O . MET B 1 1 ? 1.927 17.609 38 1 73.38 1 MET B O 1
ATOM 2346 N N . ASP B 1 2 ? 2.777 19.25 36.844 1 78.75 2 ASP B N 1
ATOM 2347 C CA . ASP B 1 2 ? 1.728 19.266 35.844 1 78.75 2 ASP B CA 1
ATOM 2348 C C . ASP B 1 2 ? 1.908 18.109 34.844 1 78.75 2 ASP B C 1
ATOM 2350 O O . ASP B 1 2 ? 2.756 18.172 33.969 1 78.75 2 ASP B O 1
ATOM 2354 N N . LYS B 1 3 ? 1.107 17.156 35.125 1 82.62 3 LYS B N 1
ATOM 2355 C CA . LYS B 1 3 ? 1.272 15.906 34.406 1 82.62 3 LYS B CA 1
ATOM 2356 C C . LYS B 1 3 ? 1.02 16.094 32.906 1 82.62 3 LYS B C 1
ATOM 2358 O O . LYS B 1 3 ? 1.716 15.5 32.094 1 82.62 3 LYS B O 1
ATOM 2363 N N . MET B 1 4 ? 0.077 16.906 32.688 1 81.19 4 MET B N 1
ATOM 2364 C CA . MET B 1 4 ? -0.257 17.156 31.297 1 81.19 4 MET B CA 1
ATOM 2365 C C . MET B 1 4 ? 0.896 17.844 30.578 1 81.19 4 MET B C 1
ATOM 2367 O O . MET B 1 4 ? 1.246 17.469 29.453 1 81.19 4 MET B O 1
ATOM 2371 N N . LEU B 1 5 ? 1.403 18.75 31.203 1 84.5 5 LEU B N 1
ATOM 2372 C CA . LEU B 1 5 ? 2.539 19.469 30.641 1 84.5 5 LEU B CA 1
ATOM 2373 C C . LEU B 1 5 ? 3.748 18.547 30.5 1 84.5 5 LEU B C 1
ATOM 2375 O O . LEU B 1 5 ? 4.461 18.625 29.5 1 84.5 5 LEU B O 1
ATOM 2379 N N . ALA B 1 6 ? 3.898 17.766 31.438 1 88.81 6 ALA B N 1
ATOM 2380 C CA . ALA B 1 6 ? 5.012 16.812 31.391 1 88.81 6 ALA B CA 1
ATOM 2381 C C . ALA B 1 6 ? 4.859 15.844 30.219 1 88.81 6 ALA B C 1
ATOM 2383 O O . ALA B 1 6 ? 5.832 15.547 29.516 1 88.81 6 ALA B O 1
ATOM 2384 N N . LEU B 1 7 ? 3.629 15.359 30.031 1 87.88 7 LEU B N 1
ATOM 2385 C CA . LEU B 1 7 ? 3.348 14.461 28.906 1 87.88 7 LEU B CA 1
ATOM 2386 C C . LEU B 1 7 ? 3.637 15.148 27.578 1 87.88 7 LEU B C 1
ATOM 2388 O O . LEU B 1 7 ? 4.262 14.562 26.688 1 87.88 7 LEU B O 1
ATOM 2392 N N . LYS B 1 8 ? 3.24 16.344 27.453 1 87.62 8 LYS B N 1
ATOM 2393 C CA . LYS B 1 8 ? 3.459 17.109 26.234 1 87.62 8 LYS B CA 1
ATOM 2394 C C . LYS B 1 8 ? 4.949 17.297 25.969 1 87.62 8 LYS B C 1
ATOM 2396 O O . LYS B 1 8 ? 5.402 17.141 24.828 1 87.62 8 LYS B O 1
ATOM 2401 N N . MET B 1 9 ? 5.641 17.609 26.969 1 90.62 9 MET B N 1
ATOM 2402 C CA . MET B 1 9 ? 7.074 17.859 26.828 1 90.62 9 MET B CA 1
ATOM 2403 C C . MET B 1 9 ? 7.816 16.562 26.5 1 90.62 9 MET B C 1
ATOM 2405 O O . MET B 1 9 ? 8.742 16.578 25.688 1 90.62 9 MET B O 1
ATOM 2409 N N . PHE B 1 10 ? 7.402 15.492 27.078 1 91.81 10 PHE B N 1
ATOM 2410 C CA . PHE B 1 10 ? 7.973 14.188 26.797 1 91.81 10 PHE B CA 1
ATOM 2411 C C . PHE B 1 10 ? 7.746 13.805 25.328 1 91.81 10 PHE B C 1
ATOM 2413 O O . PHE B 1 10 ? 8.688 13.461 24.625 1 91.81 10 PHE B O 1
ATOM 2420 N N . VAL B 1 11 ? 6.512 13.922 24.969 1 88.19 11 VAL B N 1
ATOM 2421 C CA . VAL B 1 11 ? 6.141 13.57 23.609 1 88.19 11 VAL B CA 1
ATOM 2422 C C . VAL B 1 11 ? 6.922 14.43 22.609 1 88.19 11 VAL B C 1
ATOM 2424 O O . VAL B 1 11 ? 7.461 13.93 21.625 1 88.19 11 VAL B O 1
ATOM 2427 N N . GLU B 1 12 ? 7.043 15.664 22.906 1 88.06 12 GLU B N 1
ATOM 2428 C CA . GLU B 1 12 ? 7.75 16.578 22.016 1 88.06 12 GLU B CA 1
ATOM 2429 C C . GLU B 1 12 ? 9.242 16.266 21.984 1 88.06 12 GLU B C 1
ATOM 2431 O O . GLU B 1 12 ? 9.891 16.422 20.938 1 88.06 12 GLU B O 1
ATOM 2436 N N . THR B 1 13 ? 9.734 15.883 23.062 1 89 13 THR B N 1
ATOM 2437 C CA . THR B 1 13 ? 11.148 15.539 23.125 1 89 13 THR B CA 1
ATOM 2438 C C . THR B 1 13 ? 11.438 14.312 22.25 1 89 13 THR B C 1
ATOM 2440 O O . THR B 1 13 ? 12.461 14.266 21.562 1 89 13 THR B O 1
ATOM 2443 N N . VAL B 1 14 ? 10.539 13.391 22.328 1 85.38 14 VAL B N 1
ATOM 2444 C CA . VAL B 1 14 ? 10.695 12.18 21.516 1 85.38 14 VAL B CA 1
ATOM 2445 C C . VAL B 1 14 ? 10.555 12.531 20.031 1 85.38 14 VAL B C 1
ATOM 2447 O O . VAL B 1 14 ? 11.375 12.133 19.219 1 85.38 14 VAL B O 1
ATOM 2450 N N . ARG B 1 15 ? 9.57 13.32 19.797 1 79.25 15 ARG B N 1
ATOM 2451 C CA . ARG B 1 15 ? 9.281 13.711 18.422 1 79.25 15 ARG B CA 1
ATOM 2452 C C . ARG B 1 15 ? 10.438 14.492 17.812 1 79.25 15 ARG B C 1
ATOM 2454 O O . ARG B 1 15 ? 10.773 14.312 16.641 1 79.25 15 ARG B O 1
ATOM 2461 N N . SER B 1 16 ? 11.023 15.344 18.625 1 79.44 16 SER B N 1
ATOM 2462 C CA . SER B 1 16 ? 12.07 16.266 18.156 1 79.44 16 SER B CA 1
ATOM 2463 C C . SER B 1 16 ? 13.453 15.648 18.344 1 79.44 16 SER B C 1
ATOM 2465 O O . SER B 1 16 ? 14.461 16.281 18.031 1 79.44 16 SER B O 1
ATOM 2467 N N . ALA B 1 17 ? 13.469 14.492 18.891 1 78.75 17 ALA B N 1
ATOM 2468 C CA . ALA B 1 17 ? 14.695 13.758 19.172 1 78.75 17 ALA B CA 1
ATOM 2469 C C . ALA B 1 17 ? 15.68 14.609 19.969 1 78.75 17 ALA B C 1
ATOM 2471 O O . ALA B 1 17 ? 16.875 14.633 19.672 1 78.75 17 ALA B O 1
ATOM 2472 N N . GLY B 1 18 ? 15.102 15.414 20.875 1 86.31 18 GLY B N 1
ATOM 2473 C CA . GLY B 1 18 ? 16.016 16.219 21.672 1 86.31 18 GLY B CA 1
ATOM 2474 C C . GLY B 1 18 ? 15.297 17.188 22.594 1 86.31 18 GLY B C 1
ATOM 2475 O O . GLY B 1 18 ? 14.188 17.641 22.297 1 86.31 18 GLY B O 1
ATOM 2476 N N . PHE B 1 19 ? 15.969 17.594 23.594 1 88.81 19 PHE B N 1
ATOM 2477 C CA . PHE B 1 19 ? 15.398 18.484 24.594 1 88.81 19 PHE B CA 1
ATOM 2478 C C . PHE B 1 19 ? 15.383 19.922 24.094 1 88.81 19 PHE B C 1
ATOM 2480 O O . PHE B 1 19 ? 14.375 20.625 24.234 1 88.81 19 PHE B O 1
ATOM 2487 N N . SER B 1 20 ? 16.484 20.219 23.469 1 89.06 20 SER B N 1
ATOM 2488 C CA . SER B 1 20 ? 16.578 21.594 22.984 1 89.06 20 SER B CA 1
ATOM 2489 C C . SER B 1 20 ? 15.609 21.844 21.844 1 89.06 20 SER B C 1
ATOM 2491 O O . SER B 1 20 ? 14.969 22.891 21.781 1 89.06 20 SER B O 1
ATOM 2493 N N . ALA B 1 21 ? 15.531 20.891 21.047 1 85.81 21 ALA B N 1
ATOM 2494 C CA . ALA B 1 21 ? 14.617 21.016 19.922 1 85.81 21 ALA B CA 1
ATOM 2495 C C . ALA B 1 21 ? 13.164 21.047 20.391 1 85.81 21 ALA B C 1
ATOM 2497 O O . ALA B 1 21 ? 12.359 21.844 19.891 1 85.81 21 ALA B O 1
ATOM 2498 N N . ALA B 1 22 ? 12.875 20.281 21.312 1 89.12 22 ALA B N 1
ATOM 2499 C CA . ALA B 1 22 ? 11.539 20.281 21.891 1 89.12 22 ALA B CA 1
ATOM 2500 C C . ALA B 1 22 ? 11.219 21.625 22.547 1 89.12 22 ALA B C 1
ATOM 2502 O O . ALA B 1 22 ? 10.117 22.141 22.375 1 89.12 22 ALA B O 1
ATOM 2503 N N . ALA B 1 23 ? 12.18 22.156 23.219 1 89.88 23 ALA B N 1
ATOM 2504 C CA . ALA B 1 23 ? 12 23.438 23.891 1 89.88 23 ALA B CA 1
ATOM 2505 C C . ALA B 1 23 ? 11.703 24.562 22.891 1 89.88 23 ALA B C 1
ATOM 2507 O O . ALA B 1 23 ? 10.805 25.375 23.109 1 89.88 23 ALA B O 1
ATOM 2508 N N . ARG B 1 24 ? 12.406 24.516 21.891 1 84 24 ARG B N 1
ATOM 2509 C CA . ARG B 1 24 ? 12.211 25.516 20.844 1 84 24 ARG B CA 1
ATOM 2510 C C . ARG B 1 24 ? 10.805 25.406 20.25 1 84 24 ARG B C 1
ATOM 2512 O O . ARG B 1 24 ? 10.141 26.438 20.047 1 84 24 ARG B O 1
ATOM 2519 N N . ARG B 1 25 ? 10.375 24.312 20.109 1 80.25 25 ARG B N 1
ATOM 2520 C CA . ARG B 1 25 ? 9.062 24.078 19.516 1 80.25 25 ARG B CA 1
ATOM 2521 C C . ARG B 1 25 ? 7.949 24.484 20.469 1 80.25 25 ARG B C 1
ATOM 2523 O O . ARG B 1 25 ? 6.902 24.969 20.047 1 80.25 25 ARG B O 1
ATOM 2530 N N . LEU B 1 26 ? 8.211 24.281 21.656 1 83.06 26 LEU B N 1
ATOM 2531 C CA . LEU B 1 26 ? 7.203 24.547 22.672 1 83.06 26 LEU B CA 1
ATOM 2532 C C . LEU B 1 26 ? 7.301 25.984 23.172 1 83.06 26 LEU B C 1
ATOM 2534 O O . LEU B 1 26 ? 6.418 26.453 23.891 1 83.06 26 LEU B O 1
ATOM 2538 N N . GLY B 1 27 ? 8.383 26.609 22.734 1 86.75 27 GLY B N 1
ATOM 2539 C CA . GLY B 1 27 ? 8.57 28 23.141 1 86.75 27 GLY B CA 1
ATOM 2540 C C . GLY B 1 27 ? 8.914 28.156 24.609 1 86.75 27 GLY B C 1
ATOM 2541 O O . GLY B 1 27 ? 8.453 29.094 25.266 1 86.75 27 GLY B O 1
ATOM 2542 N N . ILE B 1 28 ? 9.555 27.203 25.109 1 87.81 28 ILE B N 1
ATOM 2543 C CA . ILE B 1 28 ? 9.906 27.25 26.516 1 87.81 28 ILE B CA 1
ATOM 2544 C C . ILE B 1 28 ? 11.398 26.969 26.688 1 87.81 28 ILE B C 1
ATOM 2546 O O . ILE B 1 28 ? 12.102 26.703 25.719 1 87.81 28 ILE B O 1
ATOM 2550 N N . ALA B 1 29 ? 11.898 27.188 27.828 1 90.25 29 ALA B N 1
ATOM 2551 C CA . ALA B 1 29 ? 13.312 26.953 28.125 1 90.25 29 ALA B CA 1
ATOM 2552 C C . ALA B 1 29 ? 13.625 25.453 28.156 1 90.25 29 ALA B C 1
ATOM 2554 O O . ALA B 1 29 ? 12.82 24.656 28.641 1 90.25 29 ALA B O 1
ATOM 2555 N N . THR B 1 30 ? 14.789 25.141 27.625 1 92.44 30 THR B N 1
ATOM 2556 C CA . THR B 1 30 ? 15.25 23.75 27.625 1 92.44 30 THR B CA 1
ATOM 2557 C C . THR B 1 30 ? 15.297 23.172 29.031 1 92.44 30 THR B C 1
ATOM 2559 O O . THR B 1 30 ? 14.977 22 29.25 1 92.44 30 THR B O 1
ATOM 2562 N N . SER B 1 31 ? 15.695 23.984 29.953 1 92.25 31 SER B N 1
ATOM 2563 C CA . SER B 1 31 ? 15.766 23.562 31.344 1 92.25 31 SER B CA 1
ATOM 2564 C C . SER B 1 31 ? 14.398 23.125 31.859 1 92.25 31 SER B C 1
ATOM 2566 O O . SER B 1 31 ? 14.297 22.188 32.656 1 92.25 31 SER B O 1
ATOM 2568 N N . SER B 1 32 ? 13.391 23.781 31.375 1 91.25 32 SER B N 1
ATOM 2569 C CA . SER B 1 32 ? 12.023 23.453 31.766 1 91.25 32 SER B CA 1
ATOM 2570 C C . SER B 1 32 ? 11.609 22.078 31.219 1 91.25 32 SER B C 1
ATOM 2572 O O . SER B 1 32 ? 11 21.281 31.938 1 91.25 32 SER B O 1
ATOM 2574 N N . VAL B 1 33 ? 11.992 21.828 29.984 1 93.25 33 VAL B N 1
ATOM 2575 C CA . VAL B 1 33 ? 11.688 20.547 29.359 1 93.25 33 VAL B CA 1
ATOM 2576 C C . VAL B 1 33 ? 12.422 19.422 30.094 1 93.25 33 VAL B C 1
ATOM 2578 O O . VAL B 1 33 ? 11.82 18.406 30.453 1 93.25 33 VAL B O 1
ATOM 2581 N N . THR B 1 34 ? 13.672 19.641 30.359 1 92.12 34 THR B N 1
ATOM 2582 C CA . THR B 1 34 ? 14.5 18.656 31.031 1 92.12 34 THR B CA 1
ATOM 2583 C C . THR B 1 34 ? 13.953 18.328 32.406 1 92.12 34 THR B C 1
ATOM 2585 O O . THR B 1 34 ? 13.836 17.172 32.781 1 92.12 34 THR B O 1
ATOM 2588 N N . ARG B 1 35 ? 13.625 19.375 33.094 1 91.69 35 ARG B N 1
ATOM 2589 C CA . ARG B 1 35 ? 13.109 19.219 34.438 1 91.69 35 ARG B CA 1
ATOM 2590 C C . ARG B 1 35 ? 11.812 18.422 34.438 1 91.69 35 ARG B C 1
ATOM 2592 O O . ARG B 1 35 ? 11.633 17.516 35.281 1 91.69 35 ARG B O 1
ATOM 2599 N N . MET B 1 36 ? 10.938 18.75 33.562 1 92.19 36 MET B N 1
ATOM 2600 C CA . MET B 1 36 ? 9.625 18.125 33.531 1 92.19 36 MET B CA 1
ATOM 2601 C C . MET B 1 36 ? 9.734 16.656 33.125 1 92.19 36 MET B C 1
ATOM 2603 O O . MET B 1 36 ? 9.062 15.797 33.688 1 92.19 36 MET B O 1
ATOM 2607 N N . VAL B 1 37 ? 10.578 16.344 32.188 1 93.12 37 VAL B N 1
ATOM 2608 C CA . VAL B 1 37 ? 10.766 14.969 31.734 1 93.12 37 VAL B CA 1
ATOM 2609 C C . VAL B 1 37 ? 11.422 14.141 32.844 1 93.12 37 VAL B C 1
ATOM 2611 O O . VAL B 1 37 ? 11.039 12.992 33.094 1 93.12 37 VAL B O 1
ATOM 2614 N N . THR B 1 38 ? 12.367 14.75 33.5 1 91.88 38 THR B N 1
ATOM 2615 C CA . THR B 1 38 ? 13.008 14.086 34.625 1 91.88 38 THR B CA 1
ATOM 2616 C C . THR B 1 38 ? 12 13.812 35.75 1 91.88 38 THR B C 1
ATOM 2618 O O . THR B 1 38 ? 12.016 12.734 36.344 1 91.88 38 THR B O 1
ATOM 2621 N N . ALA B 1 39 ? 11.234 14.805 36 1 90.12 39 ALA B N 1
ATOM 2622 C CA . ALA B 1 39 ? 10.203 14.648 37 1 90.12 39 ALA B CA 1
ATOM 2623 C C . ALA B 1 39 ? 9.242 13.516 36.625 1 90.12 39 ALA B C 1
ATOM 2625 O O . ALA B 1 39 ? 8.82 12.742 37.5 1 90.12 39 ALA B O 1
ATOM 2626 N N . LEU B 1 40 ? 8.852 13.453 35.375 1 91.19 40 LEU B N 1
ATOM 2627 C CA . LEU B 1 40 ? 7.98 12.398 34.875 1 91.19 40 LEU B CA 1
ATOM 2628 C C . LEU B 1 40 ? 8.609 11.023 35.094 1 91.19 40 LEU B C 1
ATOM 2630 O O . LEU B 1 40 ? 7.949 10.102 35.562 1 91.19 40 LEU B O 1
ATOM 2634 N N . GLU B 1 41 ? 9.867 10.914 34.75 1 92.81 41 GLU B N 1
ATOM 2635 C CA . GLU B 1 41 ? 10.594 9.664 34.938 1 92.81 41 GLU B CA 1
ATOM 2636 C C . GLU B 1 41 ? 10.68 9.281 36.406 1 92.81 41 GLU B C 1
ATOM 2638 O O . GLU B 1 41 ? 10.531 8.109 36.75 1 92.81 41 GLU B O 1
ATOM 2643 N N . SER B 1 42 ? 10.922 10.273 37.219 1 90.19 42 SER B N 1
ATOM 2644 C CA . SER B 1 42 ? 10.992 10.055 38.656 1 90.19 42 SER B CA 1
ATOM 2645 C C . SER B 1 42 ? 9.672 9.539 39.219 1 90.19 42 SER B C 1
ATOM 2647 O O . SER B 1 42 ? 9.648 8.602 40 1 90.19 42 SER B O 1
ATOM 2649 N N . GLU B 1 43 ? 8.641 10.172 38.812 1 87.38 43 GLU B N 1
ATOM 2650 C CA . GLU B 1 43 ? 7.309 9.758 39.25 1 87.38 43 GLU B CA 1
ATOM 2651 C C . GLU B 1 43 ? 7.008 8.328 38.812 1 87.38 43 GLU B C 1
ATOM 2653 O O . GLU B 1 43 ? 6.414 7.555 39.562 1 87.38 43 GLU B O 1
ATOM 2658 N N . LEU B 1 44 ? 7.418 7.992 37.594 1 87.81 44 LEU B N 1
ATOM 2659 C CA . LEU B 1 44 ? 7.156 6.68 37 1 87.81 44 LEU B CA 1
ATOM 2660 C C . LEU B 1 44 ? 8.133 5.641 37.531 1 87.81 44 LEU B C 1
ATOM 2662 O O . LEU B 1 44 ? 7.887 4.438 37.438 1 87.81 44 LEU B O 1
ATOM 2666 N N . GLY B 1 45 ? 9.297 6.105 38.062 1 89.81 45 GLY B N 1
ATOM 2667 C CA . GLY B 1 45 ? 10.336 5.219 38.562 1 89.81 45 GLY B CA 1
ATOM 2668 C C . GLY B 1 45 ? 11.102 4.512 37.469 1 89.81 45 GLY B C 1
ATOM 2669 O O . GLY B 1 45 ? 11.625 3.414 37.656 1 89.81 45 GLY B O 1
ATOM 2670 N N . THR B 1 46 ? 10.961 5.055 36.281 1 90.56 46 THR B N 1
ATOM 2671 C CA . THR B 1 46 ? 11.625 4.441 35.156 1 90.56 46 THR B CA 1
ATOM 2672 C C . THR B 1 46 ? 12.188 5.508 34.219 1 90.56 46 THR B C 1
ATOM 2674 O O . THR B 1 46 ? 11.648 6.617 34.125 1 90.56 46 THR B O 1
ATOM 2677 N N . VAL B 1 47 ? 13.266 5.18 33.562 1 91.62 47 VAL B N 1
ATOM 2678 C CA . VAL B 1 47 ? 13.883 6.066 32.594 1 91.62 47 VAL B CA 1
ATOM 2679 C C . VAL B 1 47 ? 13.195 5.887 31.234 1 91.62 47 VAL B C 1
ATOM 2681 O O . VAL B 1 47 ? 13.047 4.762 30.75 1 91.62 47 VAL B O 1
ATOM 2684 N N . LEU B 1 48 ? 12.719 7.043 30.719 1 92.38 48 LEU B N 1
ATOM 2685 C CA . LEU B 1 48 ? 12.008 7 29.453 1 92.38 48 LEU B CA 1
ATOM 2686 C C . LEU B 1 48 ? 12.945 7.355 28.297 1 92.38 48 LEU B C 1
ATOM 2688 O O . LEU B 1 48 ? 12.742 6.918 27.156 1 92.38 48 LEU B O 1
ATOM 2692 N N . LEU B 1 49 ? 13.961 8.156 28.578 1 92.12 49 LEU B N 1
ATOM 2693 C CA . LEU B 1 49 ? 14.867 8.664 27.562 1 92.12 49 LEU B CA 1
ATOM 2694 C C . LEU B 1 49 ? 16.328 8.414 27.953 1 92.12 49 LEU B C 1
ATOM 2696 O O . LEU B 1 49 ? 16.688 8.57 29.109 1 92.12 49 LEU B O 1
ATOM 2700 N N . ASN B 1 50 ? 17 7.832 26.969 1 86.44 50 ASN B N 1
ATOM 2701 C CA . ASN B 1 50 ? 18.453 7.777 27.141 1 86.44 50 ASN B CA 1
ATOM 2702 C C . ASN B 1 50 ? 19.109 9.102 26.766 1 86.44 50 ASN B C 1
ATOM 2704 O O . ASN B 1 50 ? 18.938 9.594 25.656 1 86.44 50 ASN B O 1
ATOM 2708 N N . ARG B 1 51 ? 19.734 9.664 27.75 1 77.56 51 ARG B N 1
ATOM 2709 C CA . ARG B 1 51 ? 20.312 10.984 27.578 1 77.56 51 ARG B CA 1
ATOM 2710 C C . ARG B 1 51 ? 21.828 10.891 27.328 1 77.56 51 ARG B C 1
ATOM 2712 O O . ARG B 1 51 ? 22.578 10.492 28.234 1 77.56 51 ARG B O 1
ATOM 2719 N N . ASN B 1 52 ? 22.172 10.305 26.234 1 65.69 52 ASN B N 1
ATOM 2720 C CA . ASN B 1 52 ? 23.609 10.367 26.016 1 65.69 52 ASN B CA 1
ATOM 2721 C C . ASN B 1 52 ? 24.031 11.672 25.344 1 65.69 52 ASN B C 1
ATOM 2723 O O . ASN B 1 52 ? 23.172 12.422 24.875 1 65.69 52 ASN B O 1
ATOM 2727 N N . THR B 1 53 ? 25.281 12.195 25.484 1 58 53 THR B N 1
ATOM 2728 C CA . THR B 1 53 ? 25.828 13.469 25.031 1 58 53 THR B CA 1
ATOM 2729 C C . THR B 1 53 ? 25.5 13.711 23.562 1 58 53 THR B C 1
ATOM 2731 O O . THR B 1 53 ? 25.547 14.852 23.094 1 58 53 THR B O 1
ATOM 2734 N N . ARG B 1 54 ? 25.188 12.609 22.766 1 58.22 54 ARG B N 1
ATOM 2735 C CA . ARG B 1 54 ? 25.156 12.844 21.328 1 58.22 54 ARG B CA 1
ATOM 2736 C C . ARG B 1 54 ? 23.734 12.703 20.781 1 58.22 54 ARG B C 1
ATOM 2738 O O . ARG B 1 54 ? 23.359 13.391 19.828 1 58.22 54 ARG B O 1
ATOM 2745 N N . ASN B 1 55 ? 22.938 11.953 21.375 1 69.44 55 ASN B N 1
ATOM 2746 C CA . ASN B 1 55 ? 21.609 11.727 20.812 1 69.44 55 ASN B CA 1
ATOM 2747 C C . ASN B 1 55 ? 20.625 11.266 21.875 1 69.44 55 ASN B C 1
ATOM 2749 O O . ASN B 1 55 ? 21 10.539 22.797 1 69.44 55 ASN B O 1
ATOM 2753 N N . VAL B 1 56 ? 19.391 11.922 21.938 1 76.62 56 VAL B N 1
ATOM 2754 C CA . VAL B 1 56 ? 18.312 11.453 22.812 1 76.62 56 VAL B CA 1
ATOM 2755 C C . VAL B 1 56 ? 17.578 10.289 22.156 1 76.62 56 VAL B C 1
ATOM 2757 O O . VAL B 1 56 ? 17.156 10.391 21 1 76.62 56 VAL B O 1
ATOM 2760 N N . SER B 1 57 ? 17.688 9.086 22.781 1 84.31 57 SER B N 1
ATOM 2761 C CA . SER B 1 57 ? 16.938 7.93 22.297 1 84.31 57 SER B CA 1
ATOM 2762 C C . SER B 1 57 ? 15.898 7.48 23.312 1 84.31 57 SER B C 1
ATOM 2764 O O . SER B 1 57 ? 16.031 7.758 24.516 1 84.31 57 SER B O 1
ATOM 2766 N N . VAL B 1 58 ? 14.867 6.859 22.797 1 85.75 58 VAL B N 1
ATOM 2767 C CA . VAL B 1 58 ? 13.75 6.422 23.625 1 85.75 58 VAL B CA 1
ATOM 2768 C C . VAL B 1 58 ? 14.016 5.004 24.141 1 85.75 58 VAL B C 1
ATOM 2770 O O . VAL B 1 58 ? 14.492 4.152 23.391 1 85.75 58 VAL B O 1
ATOM 2773 N N . THR B 1 59 ? 13.828 4.766 25.438 1 86 59 THR B N 1
ATOM 2774 C CA . THR B 1 59 ? 13.922 3.426 26 1 86 59 THR B CA 1
ATOM 2775 C C . THR B 1 59 ? 12.719 2.582 25.594 1 86 59 THR B C 1
ATOM 2777 O O . THR B 1 59 ? 11.75 3.1 25.016 1 86 59 THR B O 1
ATOM 2780 N N . GLU B 1 60 ? 12.828 1.312 25.859 1 80.75 60 GLU B N 1
ATOM 2781 C CA . GLU B 1 60 ? 11.672 0.449 25.625 1 80.75 60 GLU B CA 1
ATOM 2782 C C . GLU B 1 60 ? 10.453 0.926 26.406 1 80.75 60 GLU B C 1
ATOM 2784 O O . GLU B 1 60 ? 9.352 1 25.859 1 80.75 60 GLU B O 1
ATOM 2789 N N . ALA B 1 61 ? 10.719 1.208 27.625 1 83.75 61 ALA B N 1
ATOM 2790 C CA . ALA B 1 61 ? 9.664 1.764 28.453 1 83.75 61 ALA B CA 1
ATOM 2791 C C . ALA B 1 61 ? 9.164 3.094 27.891 1 83.75 61 ALA B C 1
ATOM 2793 O O . ALA B 1 61 ? 7.965 3.377 27.922 1 83.75 61 ALA B O 1
ATOM 2794 N N . GLY B 1 62 ? 10.055 3.875 27.391 1 87.19 62 GLY B N 1
ATOM 2795 C CA . GLY B 1 62 ? 9.719 5.148 26.781 1 87.19 62 GLY B CA 1
ATOM 2796 C C . GLY B 1 62 ? 8.852 5.004 25.547 1 87.19 62 GLY B C 1
ATOM 2797 O O . GLY B 1 62 ? 7.922 5.789 25.344 1 87.19 62 GLY B O 1
ATOM 2798 N N . GLU B 1 63 ? 9.102 3.996 24.781 1 81.62 63 GLU B N 1
ATOM 2799 C CA . GLU B 1 63 ? 8.312 3.746 23.578 1 81.62 63 GLU B CA 1
ATOM 2800 C C . GLU B 1 63 ? 6.863 3.408 23.922 1 81.62 63 GLU B C 1
ATOM 2802 O O . GLU B 1 63 ? 5.934 3.932 23.312 1 81.62 63 GLU B O 1
ATOM 2807 N N . ARG B 1 64 ? 6.715 2.611 24.906 1 77.44 64 ARG B N 1
ATOM 2808 C CA . ARG B 1 64 ? 5.375 2.24 25.359 1 77.44 64 ARG B CA 1
ATOM 2809 C C . ARG B 1 64 ? 4.645 3.439 25.953 1 77.44 64 ARG B C 1
ATOM 2811 O O . ARG B 1 64 ? 3.479 3.68 25.625 1 77.44 64 ARG B O 1
ATOM 2818 N N . TYR B 1 65 ? 5.406 4.152 26.766 1 83.5 65 TYR B N 1
ATOM 2819 C CA . TYR B 1 65 ? 4.805 5.312 27.422 1 83.5 65 TYR B CA 1
ATOM 2820 C C . TYR B 1 65 ? 4.461 6.391 26.391 1 83.5 65 TYR B C 1
ATOM 2822 O O . TYR B 1 65 ? 3.449 7.082 26.531 1 83.5 65 TYR B O 1
ATOM 2830 N N . TYR B 1 66 ? 5.309 6.465 25.391 1 85.12 66 TYR B N 1
ATOM 2831 C CA . TYR B 1 66 ? 5.086 7.438 24.328 1 85.12 66 TYR B CA 1
ATOM 2832 C C . TYR B 1 66 ? 3.762 7.18 23.625 1 85.12 66 TYR B C 1
ATOM 2834 O O . TYR B 1 66 ? 2.957 8.094 23.438 1 85.12 66 TYR B O 1
ATOM 2842 N N . ALA B 1 67 ? 3.525 5.98 23.391 1 73.88 67 ALA B N 1
ATOM 2843 C CA . ALA B 1 67 ? 2.289 5.613 22.703 1 73.88 67 ALA B CA 1
ATOM 2844 C C . ALA B 1 67 ? 1.068 5.996 23.531 1 73.88 67 ALA B C 1
ATOM 2846 O O . ALA B 1 67 ? 0.111 6.574 23.016 1 73.88 67 ALA B O 1
ATOM 2847 N N . HIS B 1 68 ? 1.178 5.762 24.734 1 76.12 68 HIS B N 1
ATOM 2848 C CA . HIS B 1 68 ? 0.078 6.09 25.641 1 76.12 68 HIS B CA 1
ATOM 2849 C C . HIS B 1 68 ? -0.061 7.598 25.812 1 76.12 68 HIS B C 1
ATOM 2851 O O . HIS B 1 68 ? -1.175 8.125 25.828 1 76.12 68 HIS B O 1
ATOM 2857 N N . ALA B 1 69 ? 1.09 8.234 25.969 1 81.81 69 ALA B N 1
ATOM 2858 C CA . ALA B 1 69 ? 1.072 9.68 26.156 1 81.81 69 ALA B CA 1
ATOM 2859 C C . ALA B 1 69 ? 0.437 10.383 24.969 1 81.81 69 ALA B C 1
ATOM 2861 O O . ALA B 1 69 ? -0.38 11.289 25.125 1 81.81 69 ALA B O 1
ATOM 2862 N N . VAL B 1 70 ? 0.786 9.914 23.859 1 76.69 70 VAL B N 1
ATOM 2863 C CA . VAL B 1 70 ? 0.232 10.484 22.625 1 76.69 70 VAL B CA 1
ATOM 2864 C C . VAL B 1 70 ? -1.283 10.297 22.609 1 76.69 70 VAL B C 1
ATOM 2866 O O . VAL B 1 70 ? -2.029 11.234 22.312 1 76.69 70 VAL B O 1
ATOM 2869 N N . ALA B 1 71 ? -1.72 9.172 23 1 69.69 71 ALA B N 1
ATOM 2870 C CA . ALA B 1 71 ? -3.148 8.867 23.016 1 69.69 71 ALA B CA 1
ATOM 2871 C C . ALA B 1 71 ? -3.885 9.758 24.016 1 69.69 71 ALA B C 1
ATOM 2873 O O . ALA B 1 71 ? -4.98 10.242 23.734 1 69.69 71 ALA B O 1
ATOM 2874 N N . ILE B 1 72 ? -3.279 9.922 25.109 1 70.25 72 ILE B N 1
ATOM 2875 C CA . ILE B 1 72 ? -3.877 10.742 26.156 1 70.25 72 ILE B CA 1
ATOM 2876 C C . ILE B 1 72 ? -3.986 12.188 25.688 1 70.25 72 ILE B C 1
ATOM 2878 O O . ILE B 1 72 ? -5.039 12.812 25.828 1 70.25 72 ILE B O 1
ATOM 2882 N N . LEU B 1 73 ? -2.943 12.664 25.125 1 77.12 73 LEU B N 1
ATOM 2883 C CA . LEU B 1 73 ? -2.945 14.055 24.688 1 77.12 73 LEU B CA 1
ATOM 2884 C C . LEU B 1 73 ? -3.961 14.266 23.562 1 77.12 73 LEU B C 1
ATOM 2886 O O . LEU B 1 73 ? -4.648 15.289 23.531 1 77.12 73 LEU B O 1
ATOM 2890 N N . LYS B 1 74 ? -4.047 13.297 22.797 1 70.38 74 LYS B N 1
ATOM 2891 C CA . LYS B 1 74 ? -5.039 13.352 21.719 1 70.38 74 LYS B CA 1
ATOM 2892 C C . LYS B 1 74 ? -6.457 13.336 22.297 1 70.38 74 LYS B C 1
ATOM 2894 O O . LYS B 1 74 ? -7.328 14.07 21.812 1 70.38 74 LYS B O 1
ATOM 2899 N N . ALA B 1 75 ? -6.629 12.555 23.297 1 64.69 75 ALA B N 1
ATOM 2900 C CA . ALA B 1 75 ? -7.938 12.461 23.938 1 64.69 75 ALA B CA 1
ATOM 2901 C C . ALA B 1 75 ? -8.344 13.797 24.547 1 64.69 75 ALA B C 1
ATOM 2903 O O . ALA B 1 75 ? -9.5 14.203 24.469 1 64.69 75 ALA B O 1
ATOM 2904 N N . ILE B 1 76 ? -7.422 14.414 25.078 1 66.25 76 ILE B N 1
ATOM 2905 C CA . ILE B 1 76 ? -7.672 15.719 25.688 1 66.25 76 ILE B CA 1
ATOM 2906 C C . ILE B 1 76 ? -8.016 16.734 24.594 1 66.25 76 ILE B C 1
ATOM 2908 O O . ILE B 1 76 ? -8.969 17.516 24.734 1 66.25 76 ILE B O 1
ATOM 2912 N N . GLU B 1 77 ? -7.234 16.703 23.594 1 66.38 77 GLU B N 1
ATOM 2913 C CA . GLU B 1 77 ? -7.508 17.594 22.469 1 66.38 77 GLU B CA 1
ATOM 2914 C C . GLU B 1 77 ? -8.914 17.375 21.922 1 66.38 77 GLU B C 1
ATOM 2916 O O . GLU B 1 77 ? -9.617 18.344 21.594 1 66.38 77 GLU B O 1
ATOM 2921 N N . GLU B 1 78 ? -9.234 16.234 21.891 1 62.72 78 GLU B N 1
ATOM 2922 C CA . GLU B 1 78 ? -10.555 15.883 21.391 1 62.72 78 GLU B CA 1
ATOM 2923 C C . GLU B 1 78 ? -11.656 16.375 22.344 1 62.72 78 GLU B C 1
ATOM 2925 O O . GLU B 1 78 ? -12.688 16.875 21.891 1 62.72 78 GLU B O 1
ATOM 2930 N N . ALA B 1 79 ? -11.398 16.156 23.531 1 61.38 79 ALA B N 1
ATOM 2931 C CA . ALA B 1 79 ? -12.344 16.641 24.531 1 61.38 79 ALA B CA 1
ATOM 2932 C C . ALA B 1 79 ? -12.508 18.156 24.453 1 61.38 79 ALA B C 1
ATOM 2934 O O . ALA B 1 79 ? -13.625 18.656 24.516 1 61.38 79 ALA B O 1
ATOM 2935 N N . ASP B 1 80 ? -11.367 18.75 24.312 1 61.88 80 ASP B N 1
ATOM 2936 C CA . ASP B 1 80 ? -11.398 20.203 24.188 1 61.88 80 ASP B CA 1
ATOM 2937 C C . ASP B 1 80 ? -12.148 20.641 22.938 1 61.88 80 ASP B C 1
ATOM 2939 O O . ASP B 1 80 ? -12.922 21.594 22.969 1 61.88 80 ASP B O 1
ATOM 2943 N N . ALA B 1 81 ? -11.844 19.875 21.953 1 60.62 81 ALA B N 1
ATOM 2944 C CA . ALA B 1 81 ? -12.445 20.188 20.656 1 60.62 81 ALA B CA 1
ATOM 2945 C C . ALA B 1 81 ? -13.961 20.031 20.703 1 60.62 81 ALA B C 1
ATOM 2947 O O . ALA B 1 81 ? -14.688 20.75 20.016 1 60.62 81 ALA B O 1
ATOM 2948 N N . THR B 1 82 ? -14.305 19.109 21.438 1 55.59 82 THR B N 1
ATOM 2949 C CA . THR B 1 82 ? -15.742 18.891 21.562 1 55.59 82 THR B CA 1
ATOM 2950 C C . THR B 1 82 ? -16.422 20.094 22.188 1 55.59 82 THR B C 1
ATOM 2952 O O . THR B 1 82 ? -17.609 20.344 21.969 1 55.59 82 THR B O 1
ATOM 2955 N N . ILE B 1 83 ? -15.625 20.672 23.062 1 52.34 83 ILE B N 1
ATOM 2956 C CA . ILE B 1 83 ? -16.188 21.828 23.766 1 52.34 83 ILE B CA 1
ATOM 2957 C C . ILE B 1 83 ? -15.969 23.094 22.938 1 52.34 83 ILE B C 1
ATOM 2959 O O . ILE B 1 83 ? -16.812 23.984 22.922 1 52.34 83 ILE B O 1
ATOM 2963 N N . THR B 1 84 ? -14.758 23.156 22.578 1 50.28 84 THR B N 1
ATOM 2964 C CA . THR B 1 84 ? -14.516 24.359 21.797 1 50.28 84 THR B CA 1
ATOM 2965 C C . THR B 1 84 ? -15.258 24.312 20.469 1 50.28 84 THR B C 1
ATOM 2967 O O . THR B 1 84 ? -14.898 23.547 19.578 1 50.28 84 THR B O 1
ATOM 2970 N N . ASP B 1 85 ? -16.406 24.094 20.578 1 47.34 85 ASP B N 1
ATOM 2971 C CA . ASP B 1 85 ? -17.422 24.047 19.547 1 47.34 85 ASP B CA 1
ATOM 2972 C C . ASP B 1 85 ? -17.156 25.094 18.469 1 47.34 85 ASP B C 1
ATOM 2974 O O . ASP B 1 85 ? -18.078 25.766 18 1 47.34 85 ASP B O 1
ATOM 2978 N N . ARG B 1 86 ? -15.969 25.703 18.469 1 44.62 86 ARG B N 1
ATOM 2979 C CA . ARG B 1 86 ? -16.016 26.859 17.562 1 44.62 86 ARG B CA 1
ATOM 2980 C C . ARG B 1 86 ? -16.172 26.406 16.109 1 44.62 86 ARG B C 1
ATOM 2982 O O . ARG B 1 86 ? -15.227 25.844 15.531 1 44.62 86 ARG B O 1
ATOM 2989 N N . GLY B 1 87 ? -17.391 26.219 15.594 1 54.72 87 GLY B N 1
ATOM 2990 C CA . GLY B 1 87 ? -17.984 26.078 14.273 1 54.72 87 GLY B CA 1
ATOM 2991 C C . GLY B 1 87 ? -17.734 24.703 13.656 1 54.72 87 GLY B C 1
ATOM 2992 O O . GLY B 1 87 ? -17.203 23.812 14.305 1 54.72 87 GLY B O 1
ATOM 2993 N N . SER B 1 88 ? -18.469 24.328 12.586 1 63.84 88 SER B N 1
ATOM 2994 C CA . SER B 1 88 ? -18.578 23.172 11.695 1 63.84 88 SER B CA 1
ATOM 2995 C C . SER B 1 88 ? -17.219 22.797 11.102 1 63.84 88 SER B C 1
ATOM 2997 O O . SER B 1 88 ? -17.094 21.75 10.453 1 63.84 88 SER B O 1
ATOM 2999 N N . GLU B 1 89 ? -16.219 23.484 11.617 1 81.19 89 GLU B N 1
ATOM 3000 C CA . GLU B 1 89 ? -14.961 23.266 10.906 1 81.19 89 GLU B CA 1
ATOM 3001 C C . GLU B 1 89 ? -14.055 22.297 11.672 1 81.19 89 GLU B C 1
ATOM 3003 O O . GLU B 1 89 ? -13.836 22.469 12.875 1 81.19 89 GLU B O 1
ATOM 3008 N N . ALA B 1 90 ? -13.617 21.219 11.078 1 86.94 90 ALA B N 1
ATOM 3009 C CA . ALA B 1 90 ? -12.641 20.281 11.625 1 86.94 90 ALA B CA 1
ATOM 3010 C C . ALA B 1 90 ? -11.242 20.875 11.617 1 86.94 90 ALA B C 1
ATOM 3012 O O . ALA B 1 90 ? -10.844 21.531 10.648 1 86.94 90 ALA B O 1
ATOM 3013 N N . ARG B 1 91 ? -10.602 20.734 12.742 1 86.56 91 ARG B N 1
ATOM 3014 C CA . ARG B 1 91 ? -9.25 21.266 12.875 1 86.56 91 ARG B CA 1
ATOM 3015 C C . ARG B 1 91 ? -8.312 20.234 13.484 1 86.56 91 ARG B C 1
ATOM 3017 O O . ARG B 1 91 ? -8.75 19.344 14.203 1 86.56 91 ARG B O 1
ATOM 3024 N N . GLY B 1 92 ? -7.02 20.438 13.125 1 86.56 92 GLY B N 1
ATOM 3025 C CA . GLY B 1 92 ? -6.004 19.594 13.719 1 86.56 92 GLY B CA 1
ATOM 3026 C C . GLY B 1 92 ? -5.688 18.359 12.875 1 86.56 92 GLY B C 1
ATOM 3027 O O . GLY B 1 92 ? -6.074 18.297 11.711 1 86.56 92 GLY B O 1
ATOM 3028 N N . ARG B 1 93 ? -4.98 17.438 13.516 1 86.31 93 ARG B N 1
ATOM 3029 C CA . ARG B 1 93 ? -4.465 16.297 12.773 1 86.31 93 ARG B CA 1
ATOM 3030 C C . ARG B 1 93 ? -5.418 15.109 12.867 1 86.31 93 ARG B C 1
ATOM 3032 O O . ARG B 1 93 ? -5.895 14.766 13.953 1 86.31 93 ARG B O 1
ATOM 3039 N N . LEU B 1 94 ? -5.73 14.562 11.75 1 91.38 94 LEU B N 1
ATOM 3040 C CA . LEU B 1 94 ? -6.496 13.328 11.641 1 91.38 94 LEU B CA 1
ATOM 3041 C C . LEU B 1 94 ? -5.664 12.227 10.984 1 91.38 94 LEU B C 1
ATOM 3043 O O . LEU B 1 94 ? -5.125 12.422 9.891 1 91.38 94 LEU B O 1
ATOM 3047 N N . SER B 1 95 ? -5.496 11.156 11.664 1 91.81 95 SER B N 1
ATOM 3048 C CA . SER B 1 95 ? -4.848 9.984 11.094 1 91.81 95 SER B CA 1
ATOM 3049 C C . SER B 1 95 ? -5.875 8.953 10.625 1 91.81 95 SER B C 1
ATOM 3051 O O . SER B 1 95 ? -6.645 8.43 11.438 1 91.81 95 SER B O 1
ATOM 3053 N N . ALA B 1 96 ? -5.895 8.719 9.328 1 93.62 96 ALA B N 1
ATOM 3054 C CA . ALA B 1 96 ? -6.848 7.781 8.742 1 93.62 96 ALA B CA 1
ATOM 3055 C C . ALA B 1 96 ? -6.129 6.641 8.031 1 93.62 96 ALA B C 1
ATOM 3057 O O . ALA B 1 96 ? -5.242 6.875 7.207 1 93.62 96 ALA B O 1
ATOM 3058 N N . SER B 1 97 ? -6.473 5.445 8.375 1 93.31 97 SER B N 1
ATOM 3059 C CA . SER B 1 97 ? -5.957 4.273 7.676 1 93.31 97 SER B CA 1
ATOM 3060 C C . SER B 1 97 ? -6.957 3.754 6.648 1 93.31 97 SER B C 1
ATOM 3062 O O . SER B 1 97 ? -8.141 3.592 6.957 1 93.31 97 SER B O 1
ATOM 3064 N N . VAL B 1 98 ? -6.488 3.537 5.469 1 93.56 98 VAL B N 1
ATOM 3065 C CA . VAL B 1 98 ? -7.363 3.076 4.395 1 93.56 98 VAL B CA 1
ATOM 3066 C C . VAL B 1 98 ? -6.656 1.995 3.58 1 93.56 98 VAL B C 1
ATOM 3068 O O . VAL B 1 98 ? -5.426 1.974 3.498 1 93.56 98 VAL B O 1
ATOM 3071 N N . PRO B 1 99 ? -7.434 1.057 2.949 1 93.12 99 PRO B N 1
ATOM 3072 C CA . PRO B 1 99 ? -6.793 0.107 2.037 1 93.12 99 PRO B CA 1
ATOM 3073 C C . PRO B 1 99 ? -6.047 0.796 0.897 1 93.12 99 PRO B C 1
ATOM 3075 O O . PRO B 1 99 ? -6.492 1.835 0.402 1 93.12 99 PRO B O 1
ATOM 3078 N N . VAL B 1 100 ? -5.035 0.204 0.396 1 94.31 100 VAL B N 1
ATOM 3079 C CA . VAL B 1 100 ? -4.078 0.854 -0.492 1 94.31 100 VAL B CA 1
ATOM 3080 C C . VAL B 1 100 ? -4.793 1.347 -1.749 1 94.31 100 VAL B C 1
ATOM 3082 O O . VAL B 1 100 ? -4.836 2.551 -2.014 1 94.31 100 VAL B O 1
ATOM 3085 N N . GLU B 1 101 ? -5.43 0.493 -2.438 1 95.62 101 GLU B N 1
ATOM 3086 C CA . GLU B 1 101 ? -5.977 0.886 -3.732 1 95.62 101 GLU B CA 1
ATOM 3087 C C . GLU B 1 101 ? -7.238 1.729 -3.568 1 95.62 101 GLU B C 1
ATOM 3089 O O . GLU B 1 101 ? -7.512 2.611 -4.383 1 95.62 101 GLU B O 1
ATOM 3094 N N . PHE B 1 102 ? -7.992 1.482 -2.48 1 95.38 102 PHE B N 1
ATOM 3095 C CA . PHE B 1 102 ? -9.141 2.336 -2.205 1 95.38 102 PHE B CA 1
ATOM 3096 C C . PHE B 1 102 ? -8.695 3.768 -1.931 1 95.38 102 PHE B C 1
ATOM 3098 O O . PHE B 1 102 ? -9.312 4.719 -2.426 1 95.38 102 PHE B O 1
ATOM 3105 N N . GLY B 1 103 ? -7.684 3.877 -1.162 1 95.88 103 GLY B N 1
ATOM 3106 C CA . GLY B 1 103 ? -7.105 5.188 -0.91 1 95.88 103 GLY B CA 1
ATOM 3107 C C . GLY B 1 103 ? -6.625 5.879 -2.17 1 95.88 103 GLY B C 1
ATOM 3108 O O . GLY B 1 103 ? -6.895 7.062 -2.375 1 95.88 103 GLY B O 1
ATOM 3109 N N . ARG B 1 104 ? -6.02 5.145 -3.02 1 94.62 104 ARG B N 1
ATOM 3110 C CA . ARG B 1 104 ? -5.41 5.719 -4.215 1 94.62 104 ARG B CA 1
ATOM 3111 C C . ARG B 1 104 ? -6.465 6.066 -5.254 1 94.62 104 ARG B C 1
ATOM 3113 O O . ARG B 1 104 ? -6.422 7.145 -5.855 1 94.62 104 ARG B O 1
ATOM 3120 N N . ARG B 1 105 ? -7.418 5.219 -5.418 1 93.88 105 ARG B N 1
ATOM 3121 C CA . ARG B 1 105 ? -8.312 5.324 -6.57 1 93.88 105 ARG B CA 1
ATOM 3122 C C . ARG B 1 105 ? -9.578 6.086 -6.211 1 93.88 105 ARG B C 1
ATOM 3124 O O . ARG B 1 105 ? -10.172 6.762 -7.059 1 93.88 105 ARG B O 1
ATOM 3131 N N . VAL B 1 106 ? -9.984 5.941 -5.012 1 94.75 106 VAL B N 1
ATOM 3132 C CA . VAL B 1 106 ? -11.289 6.492 -4.641 1 94.75 106 VAL B CA 1
ATOM 3133 C C . VAL B 1 106 ? -11.094 7.766 -3.824 1 94.75 106 VAL B C 1
ATOM 3135 O O . VAL B 1 106 ? -11.711 8.797 -4.113 1 94.75 106 VAL B O 1
ATOM 3138 N N . ILE B 1 107 ? -10.195 7.809 -2.896 1 95.88 107 ILE B N 1
ATOM 3139 C CA . ILE B 1 107 ? -10.094 8.898 -1.934 1 95.88 107 ILE B CA 1
ATOM 3140 C C . ILE B 1 107 ? -9.188 10 -2.488 1 95.88 107 ILE B C 1
ATOM 3142 O O . ILE B 1 107 ? -9.594 11.156 -2.578 1 95.88 107 ILE B O 1
ATOM 3146 N N . ALA B 1 108 ? -8.055 9.656 -2.977 1 94.69 108 ALA B N 1
ATOM 3147 C CA . ALA B 1 108 ? -7 10.609 -3.32 1 94.69 108 ALA B CA 1
ATOM 3148 C C . ALA B 1 108 ? -7.484 11.617 -4.359 1 94.69 108 ALA B C 1
ATOM 3150 O O . ALA B 1 108 ? -7.312 12.82 -4.188 1 94.69 108 ALA B O 1
ATOM 3151 N N . PRO B 1 109 ? -8.172 11.18 -5.43 1 91.88 109 PRO B N 1
ATOM 3152 C CA . PRO B 1 109 ? -8.578 12.133 -6.461 1 91.88 109 PRO B CA 1
ATOM 3153 C C . PRO B 1 109 ? -9.57 13.172 -5.945 1 91.88 109 PRO B C 1
ATOM 3155 O O . PRO B 1 109 ? -9.766 14.211 -6.574 1 91.88 109 PRO B O 1
ATOM 3158 N N . ARG B 1 110 ? -10.164 12.875 -4.82 1 94.88 110 ARG B N 1
ATOM 3159 C CA . ARG B 1 110 ? -11.219 13.742 -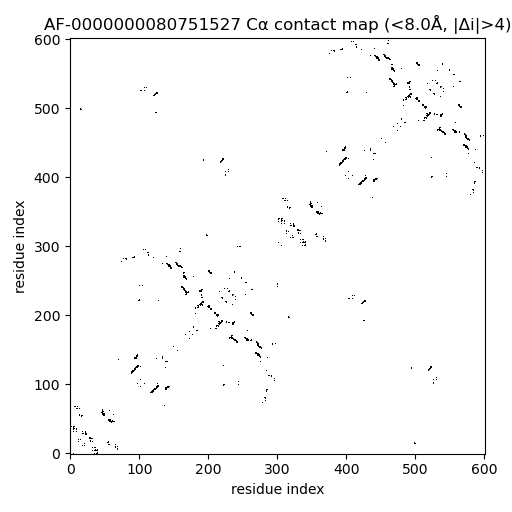4.316 1 94.88 110 ARG B CA 1
ATOM 3160 C C . ARG B 1 110 ? -10.828 14.367 -2.98 1 94.88 110 ARG B C 1
ATOM 3162 O O . ARG B 1 110 ? -11.625 15.078 -2.363 1 94.88 110 ARG B O 1
ATOM 3169 N N . LEU B 1 111 ? -9.672 14.078 -2.518 1 95.56 111 LEU B N 1
ATOM 3170 C CA . LEU B 1 111 ? -9.227 14.492 -1.192 1 95.56 111 LEU B CA 1
ATOM 3171 C C . LEU B 1 111 ? -9.234 16.016 -1.068 1 95.56 111 LEU B C 1
ATOM 3173 O O . LEU B 1 111 ? -9.422 16.547 0.025 1 95.56 111 LEU B O 1
ATOM 3177 N N . GLY B 1 112 ? -9.055 16.672 -2.193 1 93.5 112 GLY B N 1
ATOM 3178 C CA . GLY B 1 112 ? -9.094 18.125 -2.203 1 93.5 112 GLY B CA 1
ATOM 3179 C C . GLY B 1 112 ? -10.391 18.703 -1.666 1 93.5 112 GLY B C 1
ATOM 3180 O O . GLY B 1 112 ? -10.391 19.75 -1.016 1 93.5 112 GLY B O 1
ATOM 3181 N N . ARG B 1 113 ? -11.469 17.984 -1.889 1 94.31 113 ARG B N 1
ATOM 3182 C CA . ARG B 1 113 ? -12.773 18.422 -1.406 1 94.31 113 ARG B CA 1
ATOM 3183 C C . ARG B 1 113 ? -12.781 18.531 0.115 1 94.31 113 ARG B C 1
ATOM 3185 O O . ARG B 1 113 ? -13.312 19.5 0.668 1 94.31 113 ARG B O 1
ATOM 3192 N N . LEU B 1 114 ? -12.203 17.594 0.755 1 95.31 114 LEU B N 1
ATOM 3193 C CA . LEU B 1 114 ? -12.141 17.578 2.213 1 95.31 114 LEU B CA 1
ATOM 3194 C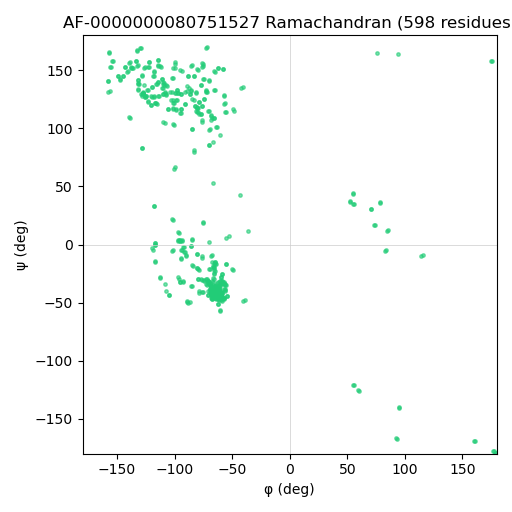 C . LEU B 1 114 ? -11.242 18.703 2.727 1 95.31 114 LEU B C 1
ATOM 3196 O O . LEU B 1 114 ? -11.625 19.453 3.623 1 95.31 114 LEU B O 1
ATOM 3200 N N . LEU B 1 115 ? -10.109 18.828 2.115 1 93.81 115 LEU B N 1
ATOM 3201 C CA . LEU B 1 115 ? -9.117 19.797 2.564 1 93.81 115 LEU B CA 1
ATOM 3202 C C . LEU B 1 115 ? -9.586 21.234 2.295 1 93.81 115 LEU B C 1
ATOM 3204 O O . LEU B 1 115 ? -9.281 22.141 3.062 1 93.81 115 LEU B O 1
ATOM 3208 N N . ASP B 1 116 ? -10.32 21.422 1.212 1 93.88 116 ASP B N 1
ATOM 3209 C CA . ASP B 1 116 ? -10.867 22.734 0.897 1 93.88 116 ASP B CA 1
ATOM 3210 C C . ASP B 1 116 ? -11.969 23.125 1.882 1 93.88 116 ASP B C 1
ATOM 3212 O O . ASP B 1 116 ? -12.055 24.281 2.297 1 93.88 116 ASP B O 1
ATOM 3216 N N . ARG B 1 117 ? -12.719 22.188 2.24 1 93.62 117 ARG B N 1
ATOM 3217 C CA . ARG B 1 117 ? -13.828 22.422 3.16 1 93.62 117 ARG B CA 1
ATOM 3218 C C . ARG B 1 117 ? -13.32 22.672 4.574 1 93.62 117 ARG B C 1
ATOM 3220 O O . ARG B 1 117 ? -13.953 23.406 5.344 1 93.62 117 ARG B O 1
ATOM 3227 N N . HIS B 1 118 ? -12.211 22.094 4.898 1 94.38 118 HIS B N 1
ATOM 3228 C CA . HIS B 1 118 ? -11.641 22.234 6.234 1 94.38 118 HIS B CA 1
ATOM 3229 C C . HIS B 1 118 ? -10.188 22.672 6.164 1 94.38 118 HIS B C 1
ATOM 3231 O O . HIS B 1 118 ? -9.281 21.875 6.395 1 94.38 118 HIS B O 1
ATOM 3237 N N . PRO B 1 119 ? -9.969 23.938 6.016 1 91.25 119 PRO B N 1
ATOM 3238 C CA . PRO B 1 119 ? -8.617 24.438 5.777 1 91.25 119 PRO B CA 1
ATOM 3239 C C . PRO B 1 119 ? -7.68 24.234 6.965 1 91.25 119 PRO B C 1
ATOM 3241 O O . PRO B 1 119 ? -6.457 24.266 6.812 1 91.25 119 PRO B O 1
ATOM 3244 N N . ALA B 1 120 ? -8.227 24.016 8.133 1 91.06 120 ALA B N 1
ATOM 3245 C CA . ALA B 1 120 ? -7.395 23.875 9.328 1 91.06 120 ALA B CA 1
ATOM 3246 C C . ALA B 1 120 ? -7.148 22.406 9.648 1 91.06 120 ALA B C 1
ATOM 3248 O O . ALA B 1 120 ? -6.508 22.078 10.656 1 91.06 120 ALA B O 1
ATOM 3249 N N . LEU B 1 121 ? -7.633 21.531 8.812 1 92.62 121 LEU B N 1
ATOM 3250 C CA . LEU B 1 121 ? -7.465 20.094 8.984 1 92.62 121 LEU B CA 1
ATOM 3251 C C . LEU B 1 121 ? -6.156 19.609 8.367 1 92.62 121 LEU B C 1
ATOM 3253 O O . LEU B 1 121 ? -5.805 20.016 7.258 1 92.62 121 LEU B O 1
ATOM 3257 N N . GLU B 1 122 ? -5.402 18.859 9.164 1 92.75 122 GLU B N 1
ATOM 3258 C CA . GLU B 1 122 ? -4.238 18.141 8.672 1 92.75 122 GLU B CA 1
ATOM 3259 C C . GLU B 1 122 ? -4.508 16.641 8.625 1 92.75 122 GLU B C 1
ATOM 3261 O O . GLU B 1 122 ? -5 16.062 9.602 1 92.75 122 GLU B O 1
ATOM 3266 N N . ILE B 1 123 ? -4.184 16.062 7.469 1 94.44 123 ILE B N 1
ATOM 3267 C CA . ILE B 1 123 ? -4.539 14.648 7.332 1 94.44 123 ILE B CA 1
ATOM 3268 C C . ILE B 1 123 ? -3.273 13.812 7.145 1 94.44 123 ILE B C 1
ATOM 3270 O O . ILE B 1 123 ? -2.4 14.172 6.348 1 94.44 123 ILE B O 1
ATOM 3274 N N . SER B 1 124 ? -3.15 12.812 7.969 1 93.38 124 SER B N 1
ATOM 3275 C CA . SER B 1 124 ? -2.225 11.703 7.746 1 93.38 124 SER B CA 1
ATOM 3276 C C . SER B 1 124 ? -2.947 10.477 7.199 1 93.38 124 SER B C 1
ATOM 3278 O O . SER B 1 124 ? -3.67 9.797 7.93 1 93.38 124 SER B O 1
ATOM 3280 N N . LEU B 1 125 ? -2.799 10.258 5.93 1 94.31 125 LEU B N 1
ATOM 3281 C CA . LEU B 1 125 ? -3.439 9.125 5.277 1 94.31 125 LEU B CA 1
ATOM 3282 C C . LEU B 1 125 ? -2.488 7.93 5.203 1 94.31 125 LEU B C 1
ATOM 3284 O O . LEU B 1 125 ? -1.493 7.973 4.477 1 94.31 125 LEU B O 1
ATOM 3288 N N . ILE B 1 126 ? -2.811 6.887 5.902 1 92.12 126 ILE B N 1
ATOM 3289 C CA . ILE B 1 126 ? -1.973 5.695 5.996 1 92.12 126 ILE B CA 1
ATOM 3290 C C . ILE B 1 126 ? -2.584 4.566 5.168 1 92.12 126 ILE B C 1
ATOM 3292 O O . ILE B 1 126 ? -3.67 4.074 5.48 1 92.12 126 ILE B O 1
ATOM 3296 N N . LEU B 1 127 ? -1.844 4.168 4.172 1 92.44 127 LEU B N 1
ATOM 3297 C CA . LEU B 1 127 ? -2.336 3.1 3.311 1 92.44 127 LEU B CA 1
ATOM 3298 C C . LEU B 1 127 ? -1.73 1.758 3.707 1 92.44 127 LEU B C 1
ATOM 3300 O O . LEU B 1 127 ? -0.508 1.624 3.789 1 92.44 127 LEU B O 1
ATOM 3304 N N . SER B 1 128 ? -2.645 0.827 3.975 1 87.94 128 SER B N 1
ATOM 3305 C CA . SER B 1 128 ? -2.215 -0.522 4.328 1 87.94 128 SER B CA 1
ATOM 3306 C C . SER B 1 128 ? -3.32 -1.539 4.07 1 87.94 128 SER B C 1
ATOM 3308 O O . SER B 1 128 ? -4.492 -1.272 4.344 1 87.94 128 SER B O 1
ATOM 3310 N N . ASP B 1 129 ? -2.9 -2.705 3.561 1 83.44 129 ASP B N 1
ATOM 3311 C CA . ASP B 1 129 ? -3.871 -3.777 3.361 1 83.44 129 ASP B CA 1
ATOM 3312 C C . ASP B 1 129 ? -3.879 -4.738 4.547 1 83.44 129 ASP B C 1
ATOM 3314 O O . ASP B 1 129 ? -4.641 -5.707 4.566 1 83.44 129 ASP B O 1
ATOM 3318 N N . GLU B 1 130 ? -3.121 -4.434 5.496 1 74.81 130 GLU B N 1
ATOM 3319 C CA . GLU B 1 130 ? -3.109 -5.238 6.715 1 74.81 130 GLU B CA 1
ATOM 3320 C C . GLU B 1 130 ? -4.156 -4.746 7.711 1 74.81 130 GLU B C 1
ATOM 3322 O O . GLU B 1 130 ? -4.516 -3.57 7.707 1 74.81 130 GLU B O 1
ATOM 3327 N N . ILE B 1 131 ? -4.684 -5.797 8.406 1 64.38 131 ILE B N 1
ATOM 3328 C CA . ILE B 1 131 ? -5.609 -5.41 9.469 1 64.38 131 ILE B CA 1
ATOM 3329 C C . ILE B 1 131 ? -4.855 -4.645 10.555 1 64.38 131 ILE B C 1
ATOM 3331 O O . ILE B 1 131 ? -3.883 -5.148 11.117 1 64.38 131 ILE B O 1
ATOM 3335 N N . ILE B 1 132 ? -5.113 -3.381 10.617 1 59.41 132 ILE B N 1
ATOM 3336 C CA . ILE B 1 132 ? -4.41 -2.559 11.594 1 59.41 132 ILE B CA 1
ATOM 3337 C C . ILE B 1 132 ? -5.145 -2.605 12.93 1 59.41 132 ILE B C 1
ATOM 3339 O O . ILE B 1 132 ? -6.379 -2.621 12.969 1 59.41 132 ILE B O 1
ATOM 3343 N N . ASP B 1 133 ? -4.324 -2.838 13.906 1 59.75 133 ASP B N 1
ATOM 3344 C CA . ASP B 1 133 ? -4.84 -2.705 15.266 1 59.75 133 ASP B CA 1
ATOM 3345 C C . ASP B 1 133 ? -5.137 -1.246 15.602 1 59.75 133 ASP B C 1
ATOM 3347 O O . ASP B 1 133 ? -4.219 -0.458 15.844 1 59.75 133 ASP B O 1
ATOM 3351 N N . LEU B 1 134 ? -6.344 -0.894 15.5 1 59.75 134 LEU B N 1
ATOM 3352 C CA . LEU B 1 134 ? -6.75 0.474 15.812 1 59.75 134 LEU B CA 1
ATOM 3353 C C . LEU B 1 134 ? -6.395 0.831 17.25 1 59.75 134 LEU B C 1
ATOM 3355 O O . LEU B 1 134 ? -6.23 2.008 17.578 1 59.75 134 LEU B O 1
ATOM 3359 N N . LEU B 1 135 ? -6.34 -0.274 17.984 1 55 135 LEU B N 1
ATOM 3360 C CA . LEU B 1 135 ? -6.059 -0.039 19.406 1 55 135 LEU B CA 1
ATOM 3361 C C . LEU B 1 135 ? -4.625 0.443 19.594 1 55 135 LEU B C 1
ATOM 3363 O O . LEU B 1 135 ? -4.34 1.185 20.547 1 55 135 LEU B O 1
ATOM 3367 N N . GLY B 1 136 ? -3.85 -0.039 18.828 1 54.19 136 GLY B N 1
ATOM 3368 C CA . GLY B 1 136 ? -2.463 0.359 19 1 54.19 136 GLY B CA 1
ATOM 3369 C C . GLY B 1 136 ? -2.182 1.766 18.5 1 54.19 136 GLY B C 1
ATOM 3370 O O . GLY B 1 136 ? -1.028 2.201 18.484 1 54.19 136 GLY B O 1
ATOM 3371 N N . GLU B 1 137 ? -3.338 2.574 18.375 1 55.38 137 GLU B N 1
ATOM 3372 C CA . GLU B 1 137 ? -3.465 4.016 18.203 1 55.38 137 GLU B CA 1
ATOM 3373 C C . GLU B 1 137 ? -2.668 4.492 16.984 1 55.38 137 GLU B C 1
ATOM 3375 O O . GLU B 1 137 ? -2.111 5.594 17 1 55.38 137 GLU B O 1
ATOM 3380 N N . ARG B 1 138 ? -2.643 3.648 15.961 1 64 138 ARG B N 1
ATOM 3381 C CA . ARG B 1 138 ? -1.905 4.082 14.773 1 64 138 ARG B CA 1
ATOM 3382 C C . ARG B 1 138 ? -2.775 4.949 13.875 1 64 138 ARG B C 1
ATOM 3384 O O . ARG B 1 138 ? -2.266 5.797 13.141 1 64 138 ARG B O 1
ATOM 3391 N N . ALA B 1 139 ? -4.078 4.848 14.102 1 84.12 139 ALA B N 1
ATOM 3392 C CA . ALA B 1 139 ? -4.988 5.652 13.289 1 84.12 139 ALA B CA 1
ATOM 3393 C C . ALA B 1 139 ? -6.227 6.059 14.086 1 84.12 139 ALA B C 1
ATOM 3395 O O . ALA B 1 139 ? -6.676 5.32 14.961 1 84.12 139 ALA B O 1
ATOM 3396 N N . ASP B 1 140 ? -6.734 7.309 13.891 1 86.81 140 ASP B N 1
ATOM 3397 C CA . ASP B 1 140 ? -7.957 7.793 14.523 1 86.81 140 ASP B CA 1
ATOM 3398 C C . ASP B 1 140 ? -9.188 7.105 13.938 1 86.81 140 ASP B C 1
ATOM 3400 O O . ASP B 1 140 ? -10.195 6.93 14.625 1 86.81 140 ASP B O 1
ATOM 3404 N N . VAL B 1 141 ? -9.07 6.801 12.734 1 91.19 141 VAL B N 1
ATOM 3405 C CA . VAL B 1 141 ? -10.172 6.195 11.992 1 91.19 141 VAL B CA 1
ATOM 3406 C C . VAL B 1 141 ? -9.617 5.27 10.914 1 91.19 141 VAL B C 1
ATOM 3408 O O . VAL B 1 141 ? -8.555 5.531 10.344 1 91.19 141 VAL B O 1
ATOM 3411 N N . ALA B 1 142 ? -10.336 4.199 10.68 1 92.31 142 ALA B N 1
ATOM 3412 C CA . ALA B 1 142 ? -9.906 3.242 9.672 1 92.31 142 ALA B CA 1
ATOM 3413 C C . ALA B 1 142 ? -11.055 2.877 8.734 1 92.31 142 ALA B C 1
ATOM 3415 O O . ALA B 1 142 ? -12.203 2.738 9.172 1 92.31 142 ALA B O 1
ATOM 3416 N N . VAL B 1 143 ? -10.742 2.787 7.449 1 93.06 143 VAL B N 1
ATOM 3417 C CA . VAL B 1 143 ? -11.656 2.217 6.473 1 93.06 143 VAL B CA 1
ATOM 3418 C C . VAL B 1 143 ? -11.297 0.757 6.211 1 93.06 143 VAL B C 1
ATOM 3420 O O . VAL B 1 143 ? -10.125 0.426 6.023 1 93.06 143 VAL B O 1
ATOM 3423 N N . ARG B 1 144 ? -12.281 -0.067 6.23 1 90.19 144 ARG B N 1
ATOM 3424 C CA . ARG B 1 144 ? -12.086 -1.485 5.949 1 90.19 144 ARG B CA 1
ATOM 3425 C C . ARG B 1 144 ? -13.117 -1.991 4.945 1 90.19 144 ARG B C 1
ATOM 3427 O O . ARG B 1 144 ? -14.297 -1.669 5.047 1 90.19 144 ARG B O 1
ATOM 3434 N N . LEU B 1 145 ? -12.523 -2.691 4.023 1 89.81 145 LEU B N 1
ATOM 3435 C CA . LEU B 1 145 ? -13.391 -3.322 3.033 1 89.81 145 LEU B CA 1
ATOM 3436 C C . LEU B 1 145 ? -13.672 -4.777 3.4 1 89.81 145 LEU B C 1
ATOM 3438 O O . LEU B 1 145 ? -12.742 -5.535 3.686 1 89.81 145 LEU B O 1
ATOM 3442 N N . GLY B 1 146 ? -14.82 -5.156 3.398 1 80.69 146 GLY B N 1
ATOM 3443 C CA . GLY B 1 146 ? -15.203 -6.516 3.744 1 80.69 146 GLY B CA 1
ATOM 3444 C C . GLY B 1 146 ? -15.594 -6.672 5.203 1 80.69 146 GLY B C 1
ATOM 3445 O O . GLY B 1 146 ? -16.266 -5.805 5.766 1 80.69 146 GLY B O 1
ATOM 3446 N N . THR B 1 147 ? -15.148 -7.875 5.82 1 64.25 147 THR B N 1
ATOM 3447 C CA . THR B 1 147 ? -15.672 -8.203 7.141 1 64.25 147 THR B CA 1
ATOM 3448 C C . THR B 1 147 ? -14.938 -7.414 8.227 1 64.25 147 THR B C 1
ATOM 3450 O O . THR B 1 147 ? -13.719 -7.262 8.172 1 64.25 147 THR B O 1
ATOM 3453 N N . SER B 1 148 ? -15.703 -6.609 8.891 1 59.66 148 SER B N 1
ATOM 3454 C CA . SER B 1 148 ? -15.156 -5.871 10.023 1 59.66 148 SER B CA 1
ATOM 3455 C C . SER B 1 148 ? -15.008 -6.773 11.242 1 59.66 148 SER B C 1
ATOM 3457 O O . SER B 1 148 ? -15.781 -7.715 11.43 1 59.66 148 SER B O 1
ATOM 3459 N N . MET B 1 149 ? -13.766 -6.91 11.695 1 57.59 149 MET B N 1
ATOM 3460 C CA . MET B 1 149 ? -13.648 -7.625 12.969 1 57.59 149 MET B CA 1
ATOM 3461 C C . MET B 1 149 ? -14.5 -6.961 14.047 1 57.59 149 MET B C 1
ATOM 3463 O O . MET B 1 149 ? -14.469 -5.738 14.195 1 57.59 149 MET B O 1
ATOM 3467 N N . LEU B 1 150 ? -15.438 -7.672 14.422 1 57.97 150 LEU B N 1
ATOM 3468 C CA . LEU B 1 150 ? -16.281 -7.191 15.508 1 57.97 150 LEU B CA 1
ATOM 3469 C C . LEU B 1 150 ? -15.523 -7.195 16.828 1 57.97 150 LEU B C 1
ATOM 3471 O O . LEU B 1 150 ? -14.992 -8.227 17.234 1 57.97 150 LEU B O 1
ATOM 3475 N N . ASN B 1 151 ? -14.844 -6.152 17.016 1 64.38 151 ASN B N 1
ATOM 3476 C CA . ASN B 1 151 ? -14.352 -5.918 18.375 1 64.38 151 ASN B CA 1
ATOM 3477 C C . ASN B 1 151 ? -15.219 -4.91 19.109 1 64.38 151 ASN B C 1
ATOM 3479 O O . ASN B 1 151 ? -15.508 -3.828 18.594 1 64.38 151 ASN B O 1
ATOM 3483 N N . ASP B 1 152 ? -15.719 -5.406 20.188 1 65 152 ASP B N 1
ATOM 3484 C CA . ASP B 1 152 ? -16.641 -4.609 20.984 1 65 152 ASP B CA 1
ATOM 3485 C C . ASP B 1 152 ? -16.016 -3.268 21.359 1 65 152 ASP B C 1
ATOM 3487 O O . ASP B 1 152 ? -16.734 -2.326 21.719 1 65 152 ASP B O 1
ATOM 3491 N N . ASP B 1 153 ? -14.797 -3.234 21.219 1 74.56 153 ASP B N 1
ATOM 3492 C CA . ASP B 1 153 ? -14.125 -2.023 21.672 1 74.56 153 ASP B CA 1
ATOM 3493 C C . ASP B 1 153 ? -13.945 -1.027 20.531 1 74.56 153 ASP B C 1
ATOM 3495 O O . ASP B 1 153 ? -13.414 0.066 20.734 1 74.56 153 ASP B O 1
ATOM 3499 N N . VAL B 1 154 ? -14.5 -1.436 19.375 1 81.38 154 VAL B N 1
ATOM 3500 C CA . VAL B 1 154 ? -14.344 -0.579 18.203 1 81.38 154 VAL B CA 1
ATOM 3501 C C . VAL B 1 154 ? -15.711 -0.298 17.594 1 81.38 154 VAL B C 1
ATOM 3503 O O . VAL B 1 154 ? -16.547 -1.199 17.469 1 81.38 154 VAL B O 1
ATOM 3506 N N . VAL B 1 155 ? -16.016 0.957 17.375 1 84.19 155 VAL B N 1
ATOM 3507 C CA . VAL B 1 155 ? -17.219 1.323 16.656 1 84.19 155 VAL B CA 1
ATOM 3508 C C . VAL B 1 155 ? -17.047 0.993 15.164 1 84.19 155 VAL B C 1
ATOM 3510 O O . VAL B 1 155 ? -16.016 1.306 14.57 1 84.19 155 VAL B O 1
ATOM 3513 N N . SER B 1 156 ? -18 0.357 14.664 1 88.56 156 SER B N 1
ATOM 3514 C CA . SER B 1 156 ? -18.016 0.024 13.242 1 88.56 156 SER B CA 1
ATOM 3515 C C . SER B 1 156 ? -19.234 0.62 12.555 1 88.56 156 SER B C 1
ATOM 3517 O O . SER B 1 156 ? -20.375 0.336 12.938 1 88.56 156 SER B O 1
ATOM 3519 N N . LEU B 1 157 ? -19 1.495 11.539 1 90.38 157 LEU B N 1
ATOM 3520 C CA . LEU B 1 157 ? -20.078 2.133 10.766 1 90.38 157 LEU B CA 1
ATOM 3521 C C . LEU B 1 157 ? -20.016 1.693 9.312 1 90.38 157 LEU B C 1
ATOM 3523 O O . LEU B 1 157 ? -19.016 1.901 8.625 1 90.38 157 LEU B O 1
ATOM 3527 N N . ARG B 1 158 ? -21.141 1.091 8.875 1 91.56 158 ARG B N 1
ATOM 3528 C CA . ARG B 1 158 ? -21.25 0.783 7.449 1 91.56 158 ARG B CA 1
ATOM 3529 C C . ARG B 1 158 ? -21.625 2.025 6.648 1 91.56 158 ARG B C 1
ATOM 3531 O O . ARG B 1 158 ? -22.672 2.619 6.875 1 91.56 158 ARG B O 1
ATOM 3538 N N . ILE B 1 159 ? -20.781 2.379 5.66 1 93.06 159 ILE B N 1
ATOM 3539 C CA . ILE B 1 159 ? -21.047 3.641 4.977 1 93.06 159 ILE B CA 1
ATOM 3540 C C . ILE B 1 159 ? -21.312 3.381 3.494 1 93.06 159 ILE B C 1
ATOM 3542 O O . ILE B 1 159 ? -21.609 4.309 2.738 1 93.06 159 ILE B O 1
ATOM 3546 N N . GLY B 1 160 ? -21.188 2.16 3.031 1 92.94 160 GLY B N 1
ATOM 3547 C CA . GLY B 1 160 ? -21.438 1.832 1.635 1 92.94 160 GLY B CA 1
ATOM 3548 C C . GLY B 1 160 ? -21.172 0.373 1.312 1 92.94 160 GLY B C 1
ATOM 3549 O O . GLY B 1 160 ? -20.953 -0.439 2.213 1 92.94 160 GLY B O 1
ATOM 3550 N N . GLU B 1 161 ? -21.328 0.052 0.079 1 92.5 161 GLU B N 1
ATOM 3551 C CA . GLU B 1 161 ? -21.078 -1.287 -0.446 1 92.5 161 GLU B CA 1
ATOM 3552 C C . GLU B 1 161 ? -20.469 -1.228 -1.844 1 92.5 161 GLU B C 1
ATOM 3554 O O . GLU B 1 161 ? -20.578 -0.205 -2.525 1 92.5 161 GLU B O 1
ATOM 3559 N N . PHE B 1 162 ? -19.75 -2.244 -2.117 1 93 162 PHE B N 1
ATOM 3560 C CA . PHE B 1 162 ? -19.203 -2.398 -3.461 1 93 162 PHE B CA 1
ATOM 3561 C C . PHE B 1 162 ? -19.438 -3.811 -3.982 1 93 162 PHE B C 1
ATOM 3563 O O . PHE B 1 162 ? -19.984 -4.656 -3.271 1 93 162 PHE B O 1
ATOM 3570 N N . ARG B 1 163 ? -19.219 -3.938 -5.27 1 93.62 163 ARG B N 1
ATOM 3571 C CA . ARG B 1 163 ? -19.344 -5.246 -5.898 1 93.62 163 ARG B CA 1
ATOM 3572 C C . ARG B 1 163 ? -17.984 -5.727 -6.418 1 93.62 163 ARG B C 1
ATOM 3574 O O . ARG B 1 163 ? -17.047 -4.941 -6.531 1 93.62 163 ARG B O 1
ATOM 3581 N N . ARG B 1 164 ? -17.969 -7.008 -6.574 1 95.81 164 ARG B N 1
ATOM 3582 C CA . ARG B 1 164 ? -16.797 -7.605 -7.203 1 95.81 164 ARG B CA 1
ATOM 3583 C C . ARG B 1 164 ? -17.156 -8.234 -8.547 1 95.81 164 ARG B C 1
ATOM 3585 O O . ARG B 1 164 ? -18.219 -8.844 -8.688 1 95.81 164 ARG B O 1
ATOM 3592 N N . TRP B 1 165 ? -16.281 -8.055 -9.477 1 97.69 165 TRP B N 1
ATOM 3593 C CA . TRP B 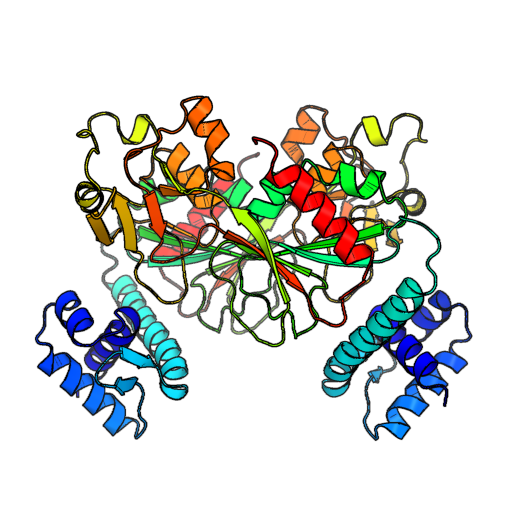1 165 ? -16.484 -8.57 -10.828 1 97.69 165 TRP B CA 1
ATOM 3594 C C . TRP B 1 165 ? -15.383 -9.547 -11.211 1 97.69 165 TRP B C 1
ATOM 3596 O O . TRP B 1 165 ? -14.203 -9.312 -10.914 1 97.69 165 TRP B O 1
ATOM 3606 N N . VAL B 1 166 ? -15.812 -10.617 -11.781 1 98.31 166 VAL B N 1
ATOM 3607 C CA . VAL B 1 166 ? -14.852 -11.461 -12.492 1 98.31 166 VAL B CA 1
ATOM 3608 C C . VAL B 1 166 ? -14.477 -10.805 -13.812 1 98.31 166 VAL B C 1
ATOM 3610 O O . VAL B 1 166 ? -15.344 -10.477 -14.625 1 98.31 166 VAL B O 1
ATOM 3613 N N . VAL B 1 167 ? -13.141 -10.602 -14.023 1 98.62 167 VAL B N 1
ATOM 3614 C CA . VAL B 1 167 ? -12.75 -9.852 -15.211 1 98.62 167 VAL B CA 1
ATOM 3615 C C . VAL B 1 167 ? -11.562 -10.531 -15.891 1 98.62 167 VAL B C 1
ATOM 3617 O O . VAL B 1 167 ? -10.766 -11.203 -15.234 1 98.62 167 VAL B O 1
ATOM 3620 N N . ALA B 1 168 ? -11.461 -10.359 -17.156 1 98.62 168 ALA B N 1
ATOM 3621 C CA . ALA B 1 168 ? -10.32 -10.75 -17.984 1 98.62 168 ALA B CA 1
ATOM 3622 C C . ALA B 1 168 ? -10.234 -9.875 -19.234 1 98.62 168 ALA B C 1
ATOM 3624 O O . ALA B 1 168 ? -11.219 -9.258 -19.641 1 98.62 168 ALA B O 1
ATOM 3625 N N . SER B 1 169 ? -9.062 -9.805 -19.812 1 98.44 169 SER B N 1
ATOM 3626 C CA . SER B 1 169 ? -8.898 -9.039 -21.047 1 98.44 169 SER B CA 1
ATOM 3627 C C . SER B 1 169 ? -9.461 -9.797 -22.25 1 98.44 169 SER B C 1
ATOM 3629 O O . SER B 1 169 ? -9.516 -11.023 -22.234 1 98.44 169 SER B O 1
ATOM 3631 N N . PRO B 1 170 ? -9.875 -9.031 -23.25 1 98.06 170 PRO B N 1
ATOM 3632 C CA . PRO B 1 170 ? -10.25 -9.695 -24.5 1 98.06 170 PRO B CA 1
ATOM 3633 C C . PRO B 1 170 ? -9.141 -10.57 -25.062 1 98.06 170 PRO B C 1
ATOM 3635 O O . PRO B 1 170 ? -9.406 -11.641 -25.609 1 98.06 170 PRO B O 1
ATOM 3638 N N . GLU B 1 171 ? -7.984 -10.156 -24.891 1 96.56 171 GLU B N 1
ATOM 3639 C CA . GLU B 1 171 ? -6.836 -10.922 -25.375 1 96.56 171 GLU B CA 1
ATOM 3640 C C . GLU B 1 171 ? -6.758 -12.281 -24.703 1 96.56 171 GLU B C 1
ATOM 3642 O O . GLU B 1 171 ? -6.531 -13.297 -25.359 1 96.56 171 GLU B O 1
ATOM 3647 N N . TYR B 1 172 ? -6.93 -12.312 -23.469 1 96.81 172 TYR B N 1
ATOM 3648 C CA . TYR B 1 172 ? -6.898 -13.562 -22.734 1 96.81 172 TYR B CA 1
ATOM 3649 C C . TYR B 1 172 ? -8.008 -14.5 -23.188 1 96.81 172 TYR B C 1
ATOM 3651 O O . TYR B 1 172 ? -7.816 -15.719 -23.266 1 96.81 172 TYR B O 1
ATOM 3659 N N . LEU B 1 173 ? -9.117 -13.961 -23.453 1 96.75 173 LEU B N 1
ATOM 3660 C CA . LEU B 1 173 ? -10.305 -14.75 -23.766 1 96.75 173 LEU B CA 1
ATOM 3661 C C . LEU B 1 173 ? -10.281 -15.203 -25.219 1 96.75 173 LEU B C 1
ATOM 3663 O O . LEU B 1 173 ? -11 -16.125 -25.609 1 96.75 173 LEU B O 1
ATOM 3667 N N . ALA B 1 174 ? -9.492 -14.484 -25.969 1 95.44 174 ALA B N 1
ATOM 3668 C CA . ALA B 1 174 ? -9.461 -14.797 -27.391 1 95.44 174 ALA B CA 1
ATOM 3669 C C . ALA B 1 174 ? -9.07 -16.25 -27.625 1 95.44 174 ALA B C 1
ATOM 3671 O O . ALA B 1 174 ? -8.07 -16.719 -27.078 1 95.44 174 ALA B O 1
ATOM 3672 N N . GLY B 1 175 ? -9.906 -16.969 -28.438 1 91.94 175 GLY B N 1
ATOM 3673 C CA . GLY B 1 175 ? -9.609 -18.344 -28.797 1 91.94 175 GLY B CA 1
ATOM 3674 C C . GLY B 1 175 ? -10.039 -19.344 -27.75 1 91.94 175 GLY B C 1
ATOM 3675 O O . GLY B 1 175 ? -9.844 -20.562 -27.922 1 91.94 175 GLY B O 1
ATOM 3676 N N . ARG B 1 176 ? -10.5 -18.906 -26.656 1 93.38 176 ARG B N 1
ATOM 3677 C CA . ARG B 1 176 ? -10.961 -19.797 -25.578 1 93.38 176 ARG B CA 1
ATOM 3678 C C . ARG B 1 176 ? -12.484 -19.922 -25.594 1 93.38 176 ARG B C 1
ATOM 3680 O O . ARG B 1 176 ? -13.18 -19.078 -26.172 1 93.38 176 ARG B O 1
ATOM 3687 N N . ASP B 1 177 ? -12.914 -20.969 -25.047 1 90.88 177 ASP B N 1
ATOM 3688 C CA . ASP B 1 177 ? -14.352 -21.125 -24.891 1 90.88 177 ASP B CA 1
ATOM 3689 C C . ASP B 1 177 ? -14.93 -20.031 -23.984 1 90.88 177 ASP B C 1
ATOM 3691 O O . ASP B 1 177 ? -14.25 -19.562 -23.062 1 90.88 177 ASP B O 1
ATOM 3695 N N . ARG B 1 178 ? -16.203 -19.766 -24.297 1 91.88 178 ARG B N 1
ATOM 3696 C CA . ARG B 1 178 ? -16.859 -18.766 -23.453 1 91.88 178 ARG B CA 1
ATOM 3697 C C . ARG B 1 178 ? -16.984 -19.25 -22.016 1 91.88 178 ARG B C 1
ATOM 3699 O O . ARG B 1 178 ? -17.359 -20.406 -21.781 1 91.88 178 ARG B O 1
ATOM 3706 N N . LEU B 1 179 ? -16.625 -18.391 -21.109 1 94.31 179 LEU B N 1
ATOM 3707 C CA . LEU B 1 179 ? -16.781 -18.656 -19.688 1 94.31 179 LEU B CA 1
ATOM 3708 C C . LEU B 1 179 ? -18.188 -18.297 -19.203 1 94.31 179 LEU B C 1
ATOM 3710 O O . LEU B 1 179 ? -18.469 -17.141 -18.906 1 94.31 179 LEU B O 1
ATOM 3714 N N . VAL B 1 180 ? -19.109 -19.266 -19.062 1 93.06 180 VAL B N 1
ATOM 3715 C CA . VAL B 1 180 ? -20.516 -19 -18.781 1 93.06 180 VAL B CA 1
ATOM 3716 C C . VAL B 1 180 ? -20.891 -19.594 -17.438 1 93.06 180 VAL B C 1
ATOM 3718 O O . VAL B 1 180 ? -21.953 -19.281 -16.891 1 93.06 180 VAL B O 1
ATOM 3721 N N . HIS B 1 181 ? -20.016 -20.453 -16.969 1 96.62 181 HIS B N 1
ATOM 3722 C CA . HIS B 1 181 ? -20.266 -21.078 -15.68 1 96.62 181 HIS B CA 1
ATOM 3723 C C . HIS B 1 181 ? -19.031 -21.016 -14.789 1 96.62 181 HIS B C 1
ATOM 3725 O O . HIS B 1 181 ? -17.922 -21.234 -15.25 1 96.62 181 HIS B O 1
ATOM 3731 N N . PRO B 1 182 ? -19.25 -20.781 -13.453 1 97.5 182 PRO B N 1
ATOM 3732 C CA . PRO B 1 182 ? -18.125 -20.578 -12.539 1 97.5 182 PRO B CA 1
ATOM 3733 C C . PRO B 1 182 ? -17.172 -21.781 -12.508 1 97.5 182 PRO B C 1
ATOM 3735 O O . PRO B 1 182 ? -15.961 -21.625 -12.367 1 97.5 182 PRO B O 1
ATOM 3738 N N . GLU B 1 183 ? -17.641 -22.922 -12.703 1 95.81 183 GLU B N 1
ATOM 3739 C CA . GLU B 1 183 ? -16.844 -24.141 -12.602 1 95.81 183 GLU B CA 1
ATOM 3740 C C . GLU B 1 183 ? -15.766 -24.188 -13.688 1 95.81 183 GLU B C 1
ATOM 3742 O O . GLU B 1 183 ? -14.773 -24.906 -13.562 1 95.81 183 GLU B O 1
ATOM 3747 N N . GLN B 1 184 ? -16.016 -23.5 -14.758 1 96.38 184 GLN B N 1
ATOM 3748 C CA . GLN B 1 184 ? -15.062 -23.453 -15.859 1 96.38 184 GLN B CA 1
ATOM 3749 C C . GLN B 1 184 ? -13.773 -22.766 -15.43 1 96.38 184 GLN B C 1
ATOM 3751 O O . GLN B 1 184 ? -12.742 -22.875 -16.109 1 96.38 184 GLN B O 1
ATOM 3756 N N . LEU B 1 185 ? -13.812 -22.062 -14.289 1 96.56 185 LEU B N 1
ATOM 3757 C CA . LEU B 1 185 ? -12.656 -21.297 -13.812 1 96.56 185 LEU B CA 1
ATOM 3758 C C . LEU B 1 185 ? -11.508 -22.234 -13.438 1 96.56 185 LEU B C 1
ATOM 3760 O O . LEU B 1 185 ? -10.352 -21.828 -13.414 1 96.56 185 LEU B O 1
ATOM 3764 N N . VAL B 1 186 ? -11.766 -23.484 -13.188 1 92.88 186 VAL B N 1
ATOM 3765 C CA . VAL B 1 186 ? -10.75 -24.453 -12.789 1 92.88 186 VAL B CA 1
ATOM 3766 C C . VAL B 1 186 ? -9.766 -24.672 -13.945 1 92.88 186 VAL B C 1
ATOM 3768 O O . VAL B 1 186 ? -8.625 -25.094 -13.727 1 92.88 186 VAL B O 1
ATOM 3771 N N . GLU B 1 187 ? -10.242 -24.344 -15.156 1 93.44 187 GLU B N 1
ATOM 3772 C CA . GLU B 1 187 ? -9.422 -24.531 -16.344 1 93.44 187 GLU B CA 1
ATOM 3773 C C . GLU B 1 187 ? -8.688 -23.25 -16.734 1 93.44 187 GLU B C 1
ATOM 3775 O O . GLU B 1 187 ? -8.016 -23.203 -17.766 1 93.44 187 GLU B O 1
ATOM 3780 N N . HIS B 1 188 ? -8.836 -22.219 -15.938 1 95.25 188 HIS B N 1
ATOM 3781 C CA . HIS B 1 188 ? -8.258 -20.922 -16.25 1 95.25 188 HIS B CA 1
ATOM 3782 C C . HIS B 1 188 ? -7.145 -20.562 -15.266 1 95.25 188 HIS B C 1
ATOM 3784 O O . HIS B 1 188 ? -7.105 -21.078 -14.148 1 95.25 188 HIS B O 1
ATOM 3790 N N . ASP B 1 189 ? -6.227 -19.734 -15.758 1 94.44 189 ASP B N 1
ATOM 3791 C CA . ASP B 1 189 ? -5.266 -19.094 -14.867 1 94.44 189 ASP B CA 1
ATOM 3792 C C . ASP B 1 189 ? -5.906 -17.938 -14.109 1 94.44 189 ASP B C 1
ATOM 3794 O O . ASP B 1 189 ? -6.238 -16.906 -14.703 1 94.44 189 ASP B O 1
ATOM 3798 N N . CYS B 1 190 ? -6.031 -18.156 -12.828 1 96.25 190 CYS B N 1
ATOM 3799 C CA . CYS B 1 190 ? -6.652 -17.094 -12.039 1 96.25 190 CYS B CA 1
ATOM 3800 C C . CYS B 1 190 ? -5.602 -16.281 -11.289 1 96.25 190 CYS B C 1
ATOM 3802 O O . CYS B 1 190 ? -4.539 -16.812 -10.938 1 96.25 190 CYS B O 1
ATOM 3804 N N . LEU B 1 191 ? -5.852 -15.031 -11.203 1 96 191 LEU B N 1
ATOM 3805 C CA . LEU B 1 191 ? -5.047 -14.094 -10.422 1 96 191 LEU B CA 1
ATOM 3806 C C . LEU B 1 191 ? -5.633 -13.898 -9.031 1 96 191 LEU B C 1
ATOM 3808 O O . LEU B 1 191 ? -6.734 -13.367 -8.883 1 96 191 LEU B O 1
ATOM 3812 N N . THR B 1 192 ? -4.859 -14.297 -8.008 1 93.06 192 THR B N 1
ATOM 3813 C CA . THR B 1 192 ? -5.512 -14.43 -6.711 1 93.06 192 THR B CA 1
ATOM 3814 C C . THR B 1 192 ? -4.828 -13.547 -5.672 1 93.06 192 THR B C 1
ATOM 3816 O O . THR B 1 192 ? -3.658 -13.188 -5.828 1 93.06 192 THR B O 1
ATOM 3819 N N . PHE B 1 193 ? -5.59 -13.242 -4.672 1 89.25 193 PHE B N 1
ATOM 3820 C CA . PHE B 1 193 ? -5.047 -12.484 -3.555 1 89.25 193 PHE B CA 1
ATOM 3821 C C . PHE B 1 193 ? -4.211 -13.375 -2.645 1 89.25 193 PHE B C 1
ATOM 3823 O O . PHE B 1 193 ? -4.574 -14.523 -2.391 1 89.25 193 PHE B O 1
ATOM 3830 N N . ALA B 1 194 ? -3.088 -12.734 -2.275 1 78.31 194 ALA B N 1
ATOM 3831 C CA . ALA B 1 194 ? -2.258 -13.422 -1.291 1 78.31 194 ALA B CA 1
ATOM 3832 C C . ALA B 1 194 ? -2.76 -13.164 0.127 1 78.31 194 ALA B C 1
ATOM 3834 O O . ALA B 1 194 ? -2.393 -12.172 0.753 1 78.31 194 ALA B O 1
ATOM 3835 N N . TYR B 1 195 ? -3.793 -13.93 0.515 1 60.69 195 TYR B N 1
ATOM 3836 C CA . TYR B 1 195 ? -4.266 -13.836 1.892 1 60.69 195 TYR B CA 1
ATOM 3837 C C . TYR B 1 195 ? -3.529 -14.82 2.791 1 60.69 195 TYR B C 1
ATOM 3839 O O . TYR B 1 195 ? -2.945 -15.797 2.309 1 60.69 195 TYR B O 1
ATOM 3847 N N . ALA B 1 196 ? -3.086 -14.539 3.963 1 49.62 196 ALA B N 1
ATOM 3848 C CA . ALA B 1 196 ? -2.295 -15.352 4.883 1 49.62 196 ALA B CA 1
ATOM 3849 C C . ALA B 1 196 ? -2.777 -16.797 4.891 1 49.62 196 ALA B C 1
ATOM 3851 O O . ALA B 1 196 ? -1.981 -17.719 5.066 1 49.62 196 ALA B O 1
ATOM 3852 N N . THR B 1 197 ? -3.873 -17.125 4.996 1 46.09 197 THR B N 1
ATOM 3853 C CA . THR B 1 197 ? -4.18 -18.438 5.555 1 46.09 197 THR B CA 1
ATOM 3854 C C . THR B 1 197 ? -4.699 -19.375 4.469 1 46.09 197 THR B C 1
ATOM 3856 O O . THR B 1 197 ? -4.754 -20.594 4.664 1 46.09 197 THR B O 1
ATOM 3859 N N . THR B 1 198 ? -5.406 -18.953 3.484 1 52.28 198 THR B N 1
ATOM 3860 C CA . THR B 1 198 ? -6.273 -19.969 2.895 1 52.28 198 THR B CA 1
ATOM 3861 C C . THR B 1 198 ? -6.117 -20 1.377 1 52.28 198 THR B C 1
ATOM 3863 O O . THR B 1 198 ? -5.684 -19.016 0.774 1 52.28 198 THR B O 1
ATOM 3866 N N . GLU B 1 199 ? -6.074 -21.266 0.901 1 57.19 199 GLU B N 1
ATOM 3867 C CA . GLU B 1 199 ? -6.238 -21.438 -0.54 1 57.19 199 GLU B CA 1
ATOM 3868 C C . GLU B 1 199 ? -7.34 -20.531 -1.084 1 57.19 199 GLU B C 1
ATOM 3870 O O . GLU B 1 199 ? -8.422 -20.438 -0.503 1 57.19 199 GLU B O 1
ATOM 3875 N N . PRO B 1 200 ? -6.949 -19.953 -2.166 1 72.88 200 PRO B N 1
ATOM 3876 C CA . PRO B 1 200 ? -7.93 -19 -2.695 1 72.88 200 PRO B CA 1
ATOM 3877 C C . PRO B 1 200 ? -9.172 -19.688 -3.268 1 72.88 200 PRO B C 1
ATOM 3879 O O . PRO B 1 200 ? -9.047 -20.641 -4.035 1 72.88 200 PRO B O 1
ATOM 3882 N N . HIS B 1 201 ? -10.297 -19.516 -2.709 1 86.69 201 HIS B N 1
ATOM 3883 C CA . HIS B 1 201 ? -11.539 -19.891 -3.379 1 86.69 201 HIS B CA 1
ATOM 3884 C C . HIS B 1 201 ? -12.43 -18.672 -3.598 1 86.69 201 HIS B C 1
ATOM 3886 O O . HIS B 1 201 ? -12.344 -17.688 -2.857 1 86.69 201 HIS B O 1
ATOM 3892 N N . TRP B 1 202 ? -13.164 -18.812 -4.688 1 93.62 202 TRP B N 1
ATOM 3893 C CA . TRP B 1 202 ? -14.195 -17.828 -4.992 1 93.62 202 TRP B CA 1
ATOM 3894 C C . TRP B 1 202 ? -15.586 -18.438 -4.82 1 93.62 202 TRP B C 1
ATOM 3896 O O . TRP B 1 202 ? -15.812 -19.594 -5.145 1 93.62 202 TRP B O 1
ATOM 3906 N N . SER B 1 203 ? -16.438 -17.656 -4.27 1 94.31 203 SER B N 1
ATOM 3907 C CA . SER B 1 203 ? -17.828 -18.062 -4.105 1 94.31 203 SER B CA 1
ATOM 3908 C C . SER B 1 203 ? -18.734 -17.312 -5.082 1 94.31 203 SER B C 1
ATOM 3910 O O . SER B 1 203 ? -18.562 -16.109 -5.301 1 94.31 203 SER B O 1
ATOM 3912 N N . PHE B 1 204 ? -19.656 -18.094 -5.648 1 96.25 204 PHE B N 1
ATOM 3913 C CA . PHE B 1 204 ? -20.625 -17.562 -6.605 1 96.25 204 PHE B CA 1
ATOM 3914 C C . PHE B 1 204 ? -22.047 -17.844 -6.145 1 96.25 204 PHE B C 1
ATOM 3916 O O . PHE B 1 204 ? -22.375 -18.953 -5.734 1 96.25 204 PHE B O 1
ATOM 3923 N N . ARG B 1 205 ? -22.859 -16.781 -6.227 1 95.69 205 ARG B N 1
ATOM 3924 C CA . ARG B 1 205 ? -24.25 -16.922 -5.84 1 95.69 205 ARG B CA 1
ATOM 3925 C C . ARG B 1 205 ? -25.172 -16.422 -6.945 1 95.69 205 ARG B C 1
ATOM 3927 O O . ARG B 1 205 ? -24.953 -15.344 -7.512 1 95.69 205 ARG B O 1
ATOM 3934 N N . LYS B 1 206 ? -26.125 -17.172 -7.285 1 95.38 206 LYS B N 1
ATOM 3935 C CA . LYS B 1 206 ? -27.219 -16.844 -8.188 1 95.38 206 LYS B CA 1
ATOM 3936 C C . LYS B 1 206 ? -28.547 -17.391 -7.672 1 95.38 206 LYS B C 1
ATOM 3938 O O . LYS B 1 206 ? -28.781 -18.609 -7.738 1 95.38 206 LYS B O 1
ATOM 3943 N N . GLY B 1 207 ? -29.391 -16.484 -7.219 1 92.81 207 GLY B N 1
ATOM 3944 C CA . GLY B 1 207 ? -30.562 -16.984 -6.531 1 92.81 207 GLY B CA 1
ATOM 3945 C C . GLY B 1 207 ? -30.234 -17.891 -5.359 1 92.81 207 GLY B C 1
ATOM 3946 O O . GLY B 1 207 ? -29.469 -17.516 -4.477 1 92.81 207 GLY B O 1
ATOM 3947 N N . ASP B 1 208 ? -30.672 -19.078 -5.352 1 92.19 208 ASP B N 1
ATOM 3948 C CA . ASP B 1 208 ? -30.438 -20.016 -4.262 1 92.19 208 ASP B CA 1
ATOM 3949 C C . ASP B 1 208 ? -29.203 -20.891 -4.535 1 92.19 208 ASP B C 1
ATOM 3951 O O . ASP B 1 208 ? -28.766 -21.641 -3.672 1 92.19 208 ASP B O 1
ATOM 3955 N N . GLU B 1 209 ? -28.688 -20.703 -5.676 1 93.56 209 GLU B N 1
ATOM 3956 C CA . GLU B 1 209 ? -27.516 -21.484 -6.062 1 93.56 209 GLU B CA 1
ATOM 3957 C C . GLU B 1 209 ? -26.234 -20.891 -5.488 1 93.56 209 GLU B C 1
ATOM 3959 O O . GLU B 1 209 ? -26.031 -19.688 -5.559 1 93.56 209 GLU B O 1
ATOM 3964 N N . ARG B 1 210 ? -25.438 -21.734 -4.863 1 94.44 210 ARG B N 1
ATOM 3965 C CA . ARG B 1 210 ? -24.109 -21.375 -4.355 1 94.44 210 ARG B CA 1
ATOM 3966 C C . ARG B 1 210 ? -23.047 -22.312 -4.887 1 94.44 210 ARG B C 1
ATOM 3968 O O . ARG B 1 210 ? -23.172 -23.547 -4.793 1 94.44 210 ARG B O 1
ATOM 3975 N N . ILE B 1 211 ? -22.016 -21.719 -5.465 1 95.38 211 ILE B N 1
ATOM 3976 C CA . ILE B 1 211 ? -20.938 -22.5 -6.043 1 95.38 211 ILE B CA 1
ATOM 3977 C C . ILE B 1 211 ? -19.594 -22.016 -5.488 1 95.38 211 ILE B C 1
ATOM 3979 O O . ILE B 1 211 ? -19.328 -20.812 -5.43 1 95.38 211 ILE B O 1
ATOM 3983 N N . ARG B 1 212 ? -18.859 -22.906 -5.062 1 94.06 212 ARG B N 1
ATOM 3984 C CA . ARG B 1 212 ? -17.484 -22.625 -4.645 1 94.06 212 ARG B CA 1
ATOM 3985 C C . ARG B 1 212 ? -16.484 -23.172 -5.648 1 94.06 212 ARG B C 1
ATOM 3987 O O . ARG B 1 212 ? -16.594 -24.328 -6.07 1 94.06 212 ARG B O 1
ATOM 3994 N N . VAL B 1 213 ? -15.562 -22.344 -6.074 1 94.19 213 VAL B N 1
ATOM 3995 C CA . VAL B 1 213 ? -14.547 -22.781 -7.027 1 94.19 213 VAL B CA 1
ATOM 3996 C C . VAL B 1 213 ? -13.156 -22.547 -6.441 1 94.19 213 VAL B C 1
ATOM 3998 O O . VAL B 1 213 ? -12.82 -21.438 -6.027 1 94.19 213 VAL B O 1
ATOM 4001 N N . ASP B 1 214 ? -12.414 -23.594 -6.363 1 90.81 214 ASP B N 1
ATOM 4002 C CA . ASP B 1 214 ? -11 -23.453 -6.008 1 90.81 214 ASP B CA 1
ATOM 4003 C C . ASP B 1 214 ? -10.188 -22.938 -7.191 1 90.81 214 ASP B C 1
ATOM 4005 O O . ASP B 1 214 ? -9.906 -23.688 -8.133 1 90.81 214 ASP B O 1
ATOM 4009 N N . VAL B 1 215 ? -9.812 -21.719 -7.09 1 92 215 VAL B N 1
ATOM 4010 C CA . VAL B 1 215 ? -9.117 -21.094 -8.211 1 92 215 VAL B CA 1
ATOM 4011 C C . VAL B 1 215 ? -7.605 -21.203 -8 1 92 215 VAL B C 1
ATOM 4013 O O . VAL B 1 215 ? -7.129 -21.266 -6.867 1 92 215 VAL B O 1
ATOM 4016 N N . ARG B 1 216 ? -6.941 -21.266 -9.164 1 88.69 216 ARG B N 1
ATOM 4017 C CA . ARG B 1 216 ? -5.488 -21.391 -9.156 1 88.69 216 ARG B CA 1
ATOM 4018 C C . ARG B 1 216 ? -4.859 -20.516 -10.242 1 88.69 216 ARG B C 1
ATOM 4020 O O . ARG B 1 216 ? -5.512 -20.188 -11.227 1 88.69 216 ARG B O 1
ATOM 4027 N N . GLY B 1 217 ? -3.594 -20.203 -9.977 1 91.62 217 GLY B N 1
ATOM 4028 C CA . GLY B 1 217 ? -2.828 -19.453 -10.961 1 91.62 217 GLY B CA 1
ATOM 4029 C C . GLY B 1 217 ? -1.41 -19.156 -10.508 1 91.62 217 GLY B C 1
ATOM 4030 O O . GLY B 1 217 ? -1.03 -19.484 -9.383 1 91.62 217 GLY B O 1
ATOM 4031 N N . ARG B 1 218 ? -0.769 -18.484 -11.406 1 93.19 218 ARG B N 1
ATOM 4032 C CA . ARG B 1 218 ? 0.673 -18.344 -11.227 1 93.19 218 ARG B CA 1
ATOM 4033 C C . ARG B 1 218 ? 1.007 -17.047 -10.508 1 93.19 218 ARG B C 1
ATOM 4035 O O . ARG B 1 218 ? 2.141 -16.844 -10.062 1 93.19 218 ARG B O 1
ATOM 4042 N N . LEU B 1 219 ? 0.047 -16.172 -10.383 1 95.19 219 LEU B N 1
ATOM 4043 C CA . LEU B 1 219 ? 0.309 -14.875 -9.766 1 95.19 219 LEU B CA 1
ATOM 4044 C C . LEU B 1 219 ? -0.636 -14.633 -8.594 1 95.19 219 LEU B C 1
ATOM 4046 O O . LEU B 1 219 ? -1.854 -14.75 -8.734 1 95.19 219 LEU B O 1
ATOM 4050 N N . ARG B 1 220 ? -0.037 -14.305 -7.512 1 94.38 220 ARG B N 1
ATOM 4051 C CA . ARG B 1 220 ? -0.743 -13.883 -6.305 1 94.38 220 ARG B CA 1
ATOM 4052 C C . ARG B 1 220 ? -0.185 -12.562 -5.777 1 94.38 220 ARG B C 1
ATOM 4054 O O . ARG B 1 220 ? 1.008 -12.289 -5.922 1 94.38 220 ARG B O 1
ATOM 4061 N N . SER B 1 221 ? -1.089 -11.805 -5.242 1 94.31 221 SER B N 1
ATOM 4062 C CA . SER B 1 221 ? -0.646 -10.547 -4.66 1 94.31 221 SER B CA 1
ATOM 4063 C C . SER B 1 221 ? -1.614 -10.062 -3.586 1 94.31 221 SER B C 1
ATOM 4065 O O . SER B 1 221 ? -2.801 -10.391 -3.617 1 94.31 221 SER B O 1
ATOM 4067 N N . ASN B 1 222 ? -1.091 -9.305 -2.658 1 90.75 222 ASN B N 1
ATOM 4068 C CA . ASN B 1 222 ? -1.956 -8.672 -1.668 1 90.75 222 ASN B CA 1
ATOM 4069 C C . ASN B 1 222 ? -2.508 -7.348 -2.176 1 90.75 222 ASN B C 1
ATOM 4071 O O . ASN B 1 222 ? -3.27 -6.676 -1.474 1 90.75 222 ASN B O 1
ATOM 4075 N N . ASN B 1 223 ? -2.107 -7.023 -3.328 1 94.25 223 ASN B N 1
ATOM 4076 C CA . ASN B 1 223 ? -2.508 -5.738 -3.895 1 94.25 223 ASN B CA 1
ATOM 4077 C C . ASN B 1 223 ? -3.404 -5.922 -5.117 1 94.25 223 ASN B C 1
ATOM 4079 O O . ASN B 1 223 ? -3.02 -6.586 -6.082 1 94.25 223 ASN B O 1
ATOM 4083 N N . ALA B 1 224 ? -4.504 -5.277 -5.102 1 95 224 ALA B N 1
ATOM 4084 C CA . ALA B 1 224 ? -5.52 -5.484 -6.129 1 95 224 ALA B CA 1
ATOM 4085 C C . ALA B 1 224 ? -5.066 -4.91 -7.469 1 95 224 ALA B C 1
ATOM 4087 O O . ALA B 1 224 ? -5.418 -5.441 -8.531 1 95 224 ALA B O 1
ATOM 4088 N N . ASP B 1 225 ? -4.316 -3.908 -7.441 1 96.38 225 ASP B N 1
ATOM 4089 C CA . ASP B 1 225 ? -3.934 -3.273 -8.695 1 96.38 225 ASP B CA 1
ATOM 4090 C C . ASP B 1 225 ? -2.895 -4.105 -9.445 1 96.38 225 ASP B C 1
ATOM 4092 O O . ASP B 1 225 ? -2.828 -4.07 -10.672 1 96.38 225 ASP B O 1
ATOM 4096 N N . ILE B 1 226 ? -2.084 -4.801 -8.719 1 96.69 226 ILE B N 1
ATOM 4097 C CA . ILE B 1 226 ? -1.183 -5.758 -9.344 1 96.69 226 ILE B CA 1
ATOM 4098 C C . ILE B 1 226 ? -1.99 -6.773 -10.156 1 96.69 226 ILE B C 1
ATOM 4100 O O . ILE B 1 226 ? -1.653 -7.074 -11.305 1 96.69 226 ILE B O 1
ATOM 4104 N N . LEU B 1 227 ? -3.008 -7.262 -9.57 1 96.81 227 LEU B N 1
ATOM 4105 C CA . LEU B 1 227 ? -3.865 -8.234 -10.234 1 96.81 227 LEU B CA 1
ATOM 4106 C C . LEU B 1 227 ? -4.598 -7.605 -11.414 1 96.81 227 LEU B C 1
ATOM 4108 O O . LEU B 1 227 ? -4.754 -8.234 -12.469 1 96.81 227 LEU B O 1
ATOM 4112 N N . ARG B 1 228 ? -5.039 -6.379 -11.234 1 97.5 228 ARG B N 1
ATOM 4113 C CA . ARG B 1 228 ? -5.684 -5.652 -12.32 1 97.5 228 ARG B CA 1
ATOM 4114 C C . ARG B 1 228 ? -4.746 -5.512 -13.516 1 97.5 228 ARG B C 1
ATOM 4116 O O . ARG B 1 228 ? -5.129 -5.797 -14.648 1 97.5 228 ARG B O 1
ATOM 4123 N N . GLU B 1 229 ? -3.535 -5.098 -13.266 1 96.31 229 GLU B N 1
ATOM 4124 C CA . GLU B 1 229 ? -2.555 -4.91 -14.328 1 96.31 229 GLU B CA 1
ATOM 4125 C C . GLU B 1 229 ? -2.264 -6.227 -15.047 1 96.31 229 GLU B C 1
ATOM 4127 O O . GLU B 1 229 ? -2.123 -6.25 -16.266 1 96.31 229 GLU B O 1
ATOM 4132 N N . ALA B 1 230 ? -2.193 -7.227 -14.266 1 96.88 230 ALA B N 1
ATOM 4133 C CA . ALA B 1 230 ? -1.966 -8.539 -14.859 1 96.88 230 ALA B CA 1
ATOM 4134 C C . ALA B 1 230 ? -3.141 -8.961 -15.734 1 96.88 230 ALA B C 1
ATOM 4136 O O . ALA B 1 230 ? -2.945 -9.516 -16.828 1 96.88 230 ALA B O 1
ATOM 4137 N N . ALA B 1 231 ? -4.34 -8.703 -15.273 1 97.75 231 ALA B N 1
ATOM 4138 C CA . ALA B 1 231 ? -5.523 -9.023 -16.078 1 97.75 231 ALA B CA 1
ATOM 4139 C C . ALA B 1 231 ? -5.531 -8.234 -17.375 1 97.75 231 ALA B C 1
ATOM 4141 O O . ALA B 1 231 ? -5.797 -8.797 -18.453 1 97.75 231 ALA B O 1
ATOM 4142 N N . LEU B 1 232 ? -5.219 -6.977 -17.297 1 97.06 232 LEU B N 1
ATOM 4143 C CA . LEU B 1 232 ? -5.148 -6.117 -18.484 1 97.06 232 LEU B CA 1
ATOM 4144 C C . LEU B 1 232 ? -4.125 -6.645 -19.484 1 97.06 232 LEU B C 1
ATOM 4146 O O . LEU B 1 232 ? -4.328 -6.547 -20.688 1 97.06 232 LEU B O 1
ATOM 4150 N N . ALA B 1 233 ? -3.111 -7.234 -18.938 1 95.19 233 ALA B N 1
ATOM 4151 C CA . ALA B 1 233 ? -2.025 -7.734 -19.766 1 95.19 233 ALA B CA 1
ATOM 4152 C C . ALA B 1 233 ? -2.334 -9.133 -20.297 1 95.19 233 ALA B C 1
ATOM 4154 O O . ALA B 1 233 ? -1.468 -9.789 -20.875 1 95.19 233 ALA B O 1
ATOM 4155 N N . GLY B 1 234 ? -3.457 -9.594 -20.016 1 95.88 234 GLY B N 1
ATOM 4156 C CA . GLY B 1 234 ? -3.891 -10.875 -20.562 1 95.88 234 GLY B CA 1
ATOM 4157 C C . GLY B 1 234 ? -3.291 -12.062 -19.828 1 95.88 234 GLY B C 1
ATOM 4158 O O . GLY B 1 234 ? -3.037 -13.102 -20.438 1 95.88 234 GLY B O 1
ATOM 4159 N N . ARG B 1 235 ? -3.143 -11.914 -18.531 1 95.62 235 ARG B N 1
ATOM 4160 C CA . ARG B 1 235 ? -2.428 -12.969 -17.812 1 95.62 235 ARG B CA 1
ATOM 4161 C C . ARG B 1 235 ? -3.396 -13.883 -17.078 1 95.62 235 ARG B C 1
ATOM 4163 O O . ARG B 1 235 ? -2.982 -14.883 -16.484 1 95.62 235 ARG B O 1
ATOM 4170 N N . GLY B 1 236 ? -4.613 -13.531 -17.109 1 97 236 GLY B N 1
ATOM 4171 C CA . GLY B 1 236 ? -5.551 -14.406 -16.422 1 97 236 GLY B CA 1
ATOM 4172 C C . GLY B 1 236 ? -6.863 -13.727 -16.094 1 97 236 GLY B C 1
ATOM 4173 O O . GLY B 1 236 ? -7.176 -12.664 -16.625 1 97 236 GLY B O 1
ATOM 4174 N N . VAL B 1 237 ? -7.637 -14.492 -15.227 1 98.06 237 VAL B N 1
ATOM 4175 C CA . VAL B 1 237 ? -8.945 -14.055 -14.742 1 98.06 237 VAL B CA 1
ATOM 4176 C C . VAL B 1 237 ? -8.82 -13.57 -13.297 1 98.06 237 VAL B C 1
ATOM 4178 O O . VAL B 1 237 ? -8.203 -14.227 -12.461 1 98.06 237 VAL B O 1
ATOM 4181 N N . ALA B 1 238 ? -9.367 -12.406 -13.039 1 97.81 238 ALA B N 1
ATOM 4182 C CA . ALA B 1 238 ? -9.273 -11.828 -11.703 1 97.81 238 ALA B CA 1
ATOM 4183 C C . ALA B 1 238 ? -10.664 -11.547 -11.133 1 97.81 238 ALA B C 1
ATOM 4185 O O . ALA B 1 238 ? -11.633 -11.422 -11.883 1 97.81 238 ALA B O 1
ATOM 4186 N N . LEU B 1 239 ? -10.789 -11.555 -9.828 1 96.94 239 LEU B N 1
ATOM 4187 C CA . LEU B 1 239 ? -11.953 -11.094 -9.086 1 96.94 239 LEU B CA 1
ATOM 4188 C C . LEU B 1 239 ? -11.648 -9.805 -8.336 1 96.94 239 LEU B C 1
ATOM 4190 O O . LEU B 1 239 ? -10.938 -9.82 -7.328 1 96.94 239 LEU B O 1
ATOM 4194 N N . LEU B 1 240 ? -12.188 -8.727 -8.891 1 97 240 LEU B N 1
ATOM 4195 C CA . LEU B 1 240 ? -11.781 -7.414 -8.414 1 97 240 LEU B CA 1
ATOM 4196 C C . LEU B 1 240 ? -12.992 -6.516 -8.188 1 97 240 LEU B C 1
ATOM 4198 O O . LEU B 1 240 ? -14.055 -6.742 -8.773 1 97 240 LEU B O 1
ATOM 4202 N N . SER B 1 241 ? -12.812 -5.523 -7.367 1 96.06 241 SER B N 1
ATOM 4203 C CA . SER B 1 241 ? -13.883 -4.59 -7.051 1 96.06 241 SER B CA 1
ATOM 4204 C C . SER B 1 241 ? -14.289 -3.779 -8.273 1 96.06 241 SER B C 1
ATOM 4206 O O . SER B 1 241 ? -13.438 -3.375 -9.07 1 96.06 241 SER B O 1
ATOM 4208 N N . ASP B 1 242 ? -15.523 -3.408 -8.344 1 95.81 242 ASP B N 1
ATOM 4209 C CA . ASP B 1 242 ? -16.078 -2.652 -9.469 1 95.81 242 ASP B CA 1
ATOM 4210 C C . ASP B 1 242 ? -15.445 -1.261 -9.547 1 95.81 242 ASP B C 1
ATOM 4212 O O . ASP B 1 242 ? -15.141 -0.773 -10.641 1 95.81 242 ASP B O 1
ATOM 4216 N N . TRP B 1 243 ? -15.18 -0.685 -8.43 1 94.38 243 TRP B N 1
ATOM 4217 C CA . TRP B 1 243 ? -14.609 0.66 -8.43 1 94.38 243 TRP B CA 1
ATOM 4218 C C . TRP B 1 243 ? -13.18 0.646 -8.953 1 94.38 243 TRP B C 1
ATOM 4220 O O . TRP B 1 243 ? -12.641 1.686 -9.336 1 94.38 243 TRP B O 1
ATOM 4230 N N . LEU B 1 244 ? -12.516 -0.437 -8.938 1 96.06 244 LEU B N 1
ATOM 4231 C CA . LEU B 1 244 ? -11.148 -0.55 -9.438 1 96.06 244 LEU B CA 1
ATOM 4232 C C . LEU B 1 244 ? -11.133 -0.806 -10.938 1 96.06 244 LEU B C 1
ATOM 4234 O O . LEU B 1 244 ? -10.273 -0.281 -11.656 1 96.06 244 LEU B O 1
ATOM 4238 N N . VAL B 1 245 ? -12.109 -1.57 -11.453 1 97.5 245 VAL B N 1
ATOM 4239 C CA . VAL B 1 245 ? -11.984 -2.053 -12.82 1 97.5 245 VAL B CA 1
ATOM 4240 C C . VAL B 1 245 ? -13.117 -1.489 -13.68 1 97.5 245 VAL B C 1
ATOM 4242 O O . VAL B 1 245 ? -13.195 -1.773 -14.875 1 97.5 245 VAL B O 1
ATOM 4245 N N . GLY B 1 246 ? -13.992 -0.708 -13.102 1 96.19 246 GLY B N 1
ATOM 4246 C CA . GLY B 1 246 ? -15.133 -0.183 -13.836 1 96.19 246 GLY B CA 1
ATOM 4247 C C . GLY B 1 246 ? -14.742 0.547 -15.109 1 96.19 246 GLY B C 1
ATOM 4248 O O . GLY B 1 246 ? -15.344 0.331 -16.156 1 96.19 246 GLY B O 1
ATOM 4249 N N . GLU B 1 247 ? -13.742 1.371 -15.023 1 95.19 247 GLU B N 1
ATOM 4250 C CA . GLU B 1 247 ? -13.289 2.133 -16.188 1 95.19 247 GLU B CA 1
ATOM 4251 C C . GLU B 1 247 ? -12.711 1.213 -17.25 1 95.19 247 GLU B C 1
ATOM 4253 O O . GLU B 1 247 ? -12.922 1.428 -18.453 1 95.19 247 GLU B O 1
ATOM 4258 N N . ASP B 1 248 ? -12 0.282 -16.828 1 97.62 248 ASP B N 1
ATOM 4259 C CA . ASP B 1 248 ? -11.414 -0.675 -17.766 1 97.62 248 ASP B CA 1
ATOM 4260 C C . ASP B 1 248 ? -12.5 -1.44 -18.516 1 97.62 248 ASP B C 1
ATOM 4262 O O . ASP B 1 248 ? -12.391 -1.656 -19.734 1 97.62 248 ASP B O 1
ATOM 4266 N N . VAL B 1 249 ? -13.5 -1.805 -17.797 1 98.06 249 VAL B N 1
ATOM 4267 C CA . VAL B 1 249 ? -14.609 -2.525 -18.422 1 98.06 249 VAL B CA 1
ATOM 4268 C C . VAL B 1 249 ? -15.375 -1.594 -19.359 1 98.06 249 VAL B C 1
ATOM 4270 O O . VAL B 1 249 ? -15.734 -1.983 -20.469 1 98.06 249 VAL B O 1
ATOM 4273 N N . GLY B 1 250 ? -15.555 -0.406 -18.906 1 97.44 250 GLY B N 1
ATOM 4274 C CA . GLY B 1 250 ? -16.234 0.583 -19.734 1 97.44 250 GLY B CA 1
ATOM 4275 C C . GLY B 1 250 ? -15.508 0.868 -21.031 1 97.44 250 GLY B C 1
ATOM 4276 O O . GLY B 1 250 ? -16.141 1.085 -22.062 1 97.44 250 GLY B O 1
ATOM 4277 N N . LYS B 1 251 ? -14.234 0.791 -21.062 1 97.81 251 LYS B N 1
ATOM 4278 C CA . LYS B 1 251 ? -13.414 1.09 -22.234 1 97.81 251 LYS B CA 1
ATOM 4279 C C . LYS B 1 251 ? -13.164 -0.166 -23.078 1 97.81 251 LYS B C 1
ATOM 4281 O O . LYS B 1 251 ? -12.492 -0.111 -24.094 1 97.81 251 LYS B O 1
ATOM 4286 N N . GLY B 1 252 ? -13.594 -1.234 -22.562 1 97.81 252 GLY B N 1
ATOM 4287 C CA . GLY B 1 252 ? -13.461 -2.482 -23.297 1 97.81 252 GLY B CA 1
ATOM 4288 C C . GLY B 1 252 ? -12.102 -3.145 -23.109 1 97.81 252 GLY B C 1
ATOM 4289 O O . GLY B 1 252 ? -11.773 -4.105 -23.812 1 97.81 252 GLY B O 1
ATOM 4290 N N . LEU B 1 253 ? -11.328 -2.691 -22.172 1 98.12 253 LEU B N 1
ATOM 4291 C CA . LEU B 1 253 ? -10.016 -3.264 -21.906 1 98.12 253 LEU B CA 1
ATOM 4292 C C . LEU B 1 253 ? -10.141 -4.547 -21.094 1 98.12 253 LEU B C 1
ATOM 4294 O O . LEU B 1 253 ? -9.273 -5.422 -21.172 1 98.12 253 LEU B O 1
ATOM 4298 N N . LEU B 1 254 ? -11.188 -4.59 -20.281 1 98.44 254 LEU B N 1
ATOM 4299 C CA . LEU B 1 254 ? -11.578 -5.793 -19.562 1 98.44 254 LEU B CA 1
ATOM 4300 C C . LEU B 1 254 ? -13.031 -6.141 -19.828 1 98.44 254 LEU B C 1
ATOM 4302 O O . LEU B 1 254 ? -13.844 -5.262 -20.141 1 98.44 254 LEU B O 1
ATOM 4306 N N . ARG B 1 255 ? -13.273 -7.383 -19.719 1 98.44 255 ARG B N 1
ATOM 4307 C CA . ARG B 1 255 ? -14.648 -7.863 -19.828 1 98.44 255 ARG B CA 1
ATOM 4308 C C . ARG B 1 255 ? -15.156 -8.367 -18.484 1 98.44 255 ARG B C 1
ATOM 4310 O O . ARG B 1 255 ? -14.445 -9.086 -17.781 1 98.44 255 ARG B O 1
ATOM 4317 N N . HIS B 1 256 ? -16.359 -7.977 -18.156 1 98.31 256 HIS B N 1
ATOM 4318 C CA . HIS B 1 256 ? -17.031 -8.5 -16.984 1 98.31 256 HIS B CA 1
ATOM 4319 C C . HIS B 1 256 ? -17.625 -9.883 -17.266 1 98.31 256 HIS B C 1
ATOM 4321 O O . HIS B 1 256 ? -18.578 -10.008 -18.047 1 98.31 256 HIS B O 1
ATOM 4327 N N . LEU B 1 257 ? -17.141 -10.867 -16.641 1 98.19 257 LEU B N 1
ATOM 4328 C CA . LEU B 1 257 ? -17.531 -12.258 -16.844 1 98.19 257 LEU B CA 1
ATOM 4329 C C . LEU B 1 257 ? -18.484 -12.727 -15.75 1 98.19 257 LEU B C 1
ATOM 4331 O O . LEU B 1 257 ? -18.453 -12.195 -14.633 1 98.19 257 LEU B O 1
ATOM 4335 N N . LEU B 1 258 ? -19.344 -13.719 -16.141 1 97.88 258 LEU B N 1
ATOM 4336 C CA . LEU B 1 258 ? -20.234 -14.344 -15.172 1 97.88 258 LEU B CA 1
ATOM 4337 C C . LEU B 1 258 ? -21.078 -13.305 -14.453 1 97.88 258 LEU B C 1
ATOM 4339 O O . LEU B 1 258 ? -21.203 -13.336 -13.227 1 97.88 258 LEU B O 1
ATOM 4343 N N . ALA B 1 259 ? -21.578 -12.422 -15.219 1 96.25 259 ALA B N 1
ATOM 4344 C CA . ALA B 1 259 ? -22.266 -11.25 -14.68 1 96.25 259 ALA B CA 1
ATOM 4345 C C . ALA B 1 259 ? -23.562 -11.648 -13.984 1 96.25 259 ALA B C 1
ATOM 4347 O O . ALA B 1 259 ? -24.109 -10.883 -13.195 1 96.25 259 ALA B O 1
ATOM 4348 N N . ASP B 1 260 ? -24.016 -12.828 -14.219 1 95.75 260 ASP B N 1
ATOM 4349 C CA . ASP B 1 260 ? -25.25 -13.305 -13.617 1 95.75 260 ASP B CA 1
ATOM 4350 C C . ASP B 1 260 ? -25.016 -13.781 -12.18 1 95.75 260 ASP B C 1
ATOM 4352 O O . ASP B 1 260 ? -25.969 -14.016 -11.438 1 95.75 260 ASP B O 1
ATOM 4356 N N . TYR B 1 261 ? -23.766 -13.859 -11.766 1 96.69 261 TYR B N 1
ATOM 4357 C CA . TYR B 1 261 ? -23.422 -14.344 -10.438 1 96.69 261 TYR B CA 1
ATOM 4358 C C . TYR B 1 261 ? -22.875 -13.219 -9.57 1 96.69 261 TYR B C 1
ATOM 4360 O O . TYR B 1 261 ? -22.141 -12.352 -10.055 1 96.69 261 TYR B O 1
ATOM 4368 N N . GLU B 1 262 ? -23.25 -13.273 -8.328 1 95.12 262 GLU B N 1
ATOM 4369 C CA . GLU B 1 262 ? -22.516 -12.508 -7.336 1 95.12 262 GLU B CA 1
ATOM 4370 C C . GLU B 1 262 ? -21.25 -13.258 -6.891 1 95.12 262 GLU B C 1
ATOM 4372 O O . GLU B 1 262 ? -21.344 -14.367 -6.367 1 95.12 262 GLU B O 1
ATOM 4377 N N . ALA B 1 263 ? -20.156 -12.633 -7.121 1 94.94 263 ALA B N 1
ATOM 4378 C CA . ALA B 1 263 ? -18.891 -13.305 -6.832 1 94.94 263 ALA B CA 1
ATOM 4379 C C . ALA B 1 263 ? -18.188 -12.664 -5.641 1 94.94 263 ALA B C 1
ATOM 4381 O O . ALA B 1 263 ? -18.172 -11.438 -5.508 1 94.94 263 ALA B O 1
ATOM 4382 N N . THR B 1 264 ? -17.625 -13.469 -4.762 1 90.88 264 THR B N 1
ATOM 4383 C CA . THR B 1 264 ? -16.859 -12.984 -3.617 1 90.88 264 THR B CA 1
ATOM 4384 C C . THR B 1 264 ? -15.695 -13.922 -3.309 1 90.88 264 THR B C 1
ATOM 4386 O O . THR B 1 264 ? -15.773 -15.125 -3.57 1 90.88 264 THR B O 1
ATOM 4389 N N . PRO B 1 265 ? -14.594 -13.281 -2.869 1 87.62 265 PRO B N 1
ATOM 4390 C CA . PRO B 1 265 ? -13.578 -14.18 -2.316 1 87.62 265 PRO B CA 1
ATOM 4391 C C . PRO B 1 265 ? -14.008 -14.828 -1.006 1 87.62 265 PRO B C 1
ATOM 4393 O O . PRO B 1 265 ? -14.086 -14.156 0.025 1 87.62 265 PRO B O 1
ATOM 4396 N N . GLY B 1 266 ? -14.234 -16.062 -1.061 1 79.38 266 GLY B N 1
ATOM 4397 C CA . GLY B 1 266 ? -14.758 -16.719 0.123 1 79.38 266 GLY B CA 1
ATOM 4398 C C . GLY B 1 266 ? -16.094 -16.172 0.574 1 79.38 266 GLY B C 1
ATOM 4399 O O . GLY B 1 266 ? -17.031 -16.094 -0.216 1 79.38 266 GLY B O 1
ATOM 4400 N N . ASN B 1 267 ? -16.094 -15.789 1.837 1 75.69 267 ASN B N 1
ATOM 4401 C CA . ASN B 1 267 ? -17.328 -15.266 2.406 1 75.69 267 ASN B CA 1
ATOM 4402 C C . ASN B 1 267 ? -17.156 -13.812 2.857 1 75.69 267 ASN B C 1
ATOM 4404 O O . ASN B 1 267 ? -17.828 -13.375 3.793 1 75.69 267 ASN B O 1
ATOM 4408 N N . LEU B 1 268 ? -16.375 -13.227 2.127 1 80.06 268 LEU B N 1
ATOM 4409 C CA . LEU B 1 268 ? -16.094 -11.844 2.516 1 80.06 268 LEU B CA 1
ATOM 4410 C C . LEU B 1 268 ? -17.266 -10.938 2.166 1 80.06 268 LEU B C 1
ATOM 4412 O O . LEU B 1 268 ? -17.906 -11.109 1.121 1 80.06 268 LEU B O 1
ATOM 4416 N N . SER B 1 269 ? -17.531 -10.016 2.992 1 83.88 269 SER B N 1
ATOM 4417 C CA . SER B 1 269 ? -18.562 -9.008 2.793 1 83.88 269 SER B CA 1
ATOM 4418 C C . SER B 1 269 ? -18.125 -7.953 1.781 1 83.88 269 SER B C 1
ATOM 4420 O O . SER B 1 269 ? -16.938 -7.777 1.539 1 83.88 269 SER B O 1
ATOM 4422 N N . SER B 1 270 ? -19.125 -7.312 1.148 1 89.75 270 SER B N 1
ATOM 4423 C CA . SER B 1 270 ? -18.875 -6.211 0.222 1 89.75 270 SER B CA 1
ATOM 4424 C C . SER B 1 270 ? -19.141 -4.863 0.882 1 89.75 270 SER B C 1
ATOM 4426 O O . SER B 1 270 ? -19.344 -3.859 0.195 1 89.75 270 SER B O 1
ATOM 4428 N N . ALA B 1 271 ? -19.094 -4.91 2.131 1 91.25 271 ALA B N 1
ATOM 4429 C CA . ALA B 1 271 ? -19.375 -3.686 2.875 1 91.25 271 ALA B CA 1
ATOM 4430 C C . ALA B 1 271 ? -18.141 -2.801 2.967 1 91.25 271 ALA B C 1
ATOM 4432 O O . ALA B 1 271 ? -17.016 -3.301 3.008 1 91.25 271 ALA B O 1
ATOM 4433 N N . ILE B 1 272 ? -18.391 -1.52 2.93 1 93.81 272 ILE B N 1
ATOM 4434 C CA . ILE B 1 272 ? -17.391 -0.519 3.279 1 93.81 272 ILE B CA 1
ATOM 4435 C C . ILE B 1 272 ? -17.641 -0.004 4.695 1 93.81 272 ILE B C 1
ATOM 4437 O O . ILE B 1 272 ? -18.688 0.603 4.961 1 93.81 272 ILE B O 1
ATOM 4441 N N . ASN B 1 273 ? -16.672 -0.25 5.555 1 92.06 273 ASN B N 1
ATOM 4442 C CA . ASN B 1 273 ? -16.859 0.106 6.957 1 92.06 273 ASN B CA 1
ATOM 4443 C C . ASN B 1 273 ? -15.828 1.131 7.418 1 92.06 273 ASN B C 1
ATOM 4445 O O . ASN B 1 273 ? -14.68 1.111 6.965 1 92.06 273 ASN B O 1
ATOM 4449 N N . VAL B 1 274 ? -16.281 1.948 8.25 1 93.12 274 VAL B N 1
ATOM 4450 C CA . VAL B 1 274 ? -15.398 2.863 8.961 1 93.12 274 VAL B CA 1
ATOM 4451 C C . VAL B 1 274 ? -15.32 2.459 10.438 1 93.12 274 VAL B C 1
ATOM 4453 O O . VAL B 1 274 ? -16.344 2.223 11.078 1 93.12 274 VAL B O 1
ATOM 4456 N N . LEU B 1 275 ? -14.148 2.336 10.938 1 90.38 275 LEU B N 1
ATOM 4457 C CA . LEU B 1 275 ? -13.898 1.937 12.312 1 90.38 275 LEU B CA 1
ATOM 4458 C C . LEU B 1 275 ? -13.211 3.057 13.086 1 90.38 275 LEU B C 1
ATOM 4460 O O . LEU B 1 275 ? -12.312 3.715 12.57 1 90.38 275 LEU B O 1
ATOM 4464 N N . TYR B 1 276 ? -13.633 3.248 14.25 1 88 276 TYR B N 1
ATOM 4465 C CA . TYR B 1 276 ? -12.953 4.172 15.148 1 88 276 TYR B CA 1
ATOM 4466 C C . TYR B 1 276 ? -13.25 3.832 16.609 1 88 276 TYR B C 1
ATOM 4468 O O . TYR B 1 276 ? -14.156 3.043 16.891 1 88 276 TYR B O 1
ATOM 4476 N N . LEU B 1 277 ? -12.5 4.371 17.484 1 82.19 277 LEU B N 1
ATOM 4477 C CA . LEU B 1 277 ? -12.688 4.094 18.906 1 82.19 277 LEU B CA 1
ATOM 4478 C C . LEU B 1 277 ? -13.828 4.934 19.469 1 82.19 277 LEU B C 1
ATOM 4480 O O . LEU B 1 277 ? -14.047 6.066 19.047 1 82.19 277 LEU B O 1
ATOM 4484 N N . PRO B 1 278 ? -14.469 4.41 20.469 1 77.19 278 PRO B N 1
ATOM 4485 C CA . PRO B 1 278 ? -15.602 5.113 21.062 1 77.19 278 PRO B CA 1
ATOM 4486 C C . PRO B 1 278 ? -15.234 6.508 21.562 1 77.19 278 PRO B C 1
ATOM 4488 O O . PRO B 1 278 ? -16.062 7.426 21.516 1 77.19 278 PRO B O 1
ATOM 4491 N N . ASN B 1 279 ? -14.047 6.621 22.031 1 72.5 279 ASN B N 1
ATOM 4492 C CA . ASN B 1 279 ? -13.641 7.922 22.547 1 72.5 279 ASN B CA 1
ATOM 4493 C C . ASN B 1 279 ? -13.523 8.961 21.438 1 72.5 279 ASN B C 1
ATOM 4495 O O . ASN B 1 279 ? -13.391 10.156 21.703 1 72.5 279 ASN B O 1
ATOM 4499 N N . HIS B 1 280 ? -13.625 8.469 20.281 1 77.56 280 HIS B N 1
ATOM 4500 C CA . HIS B 1 280 ? -13.594 9.391 19.156 1 77.56 280 HIS B CA 1
ATOM 4501 C C . HIS B 1 280 ? -15.008 9.727 18.688 1 77.56 280 HIS B C 1
ATOM 4503 O O . HIS B 1 280 ? -15.18 10.453 17.719 1 77.56 280 HIS B O 1
ATOM 4509 N N . ARG B 1 281 ? -15.812 9.211 19.672 1 71.94 281 ARG B N 1
ATOM 4510 C CA . ARG B 1 281 ? -17.188 9.578 19.375 1 71.94 281 ARG B CA 1
ATOM 4511 C C . ARG B 1 281 ? -17.406 11.078 19.531 1 71.94 281 ARG B C 1
ATOM 4513 O O . ARG B 1 281 ? -16.984 11.672 20.531 1 71.94 281 ARG B O 1
ATOM 4520 N N . GLY B 1 282 ? -17.562 11.898 18.562 1 74.25 282 GLY B N 1
ATOM 4521 C CA . GLY B 1 282 ? -17.797 13.336 18.594 1 74.25 282 GLY B CA 1
ATOM 4522 C C . GLY B 1 282 ? -16.672 14.141 17.984 1 74.25 282 GLY B C 1
ATOM 4523 O O . GLY B 1 282 ? -16.75 15.359 17.875 1 74.25 282 GLY B O 1
ATOM 4524 N N . SER B 1 283 ? -15.664 13.383 17.734 1 82.81 283 SER B N 1
ATOM 4525 C CA . SER B 1 283 ? -14.555 14.055 17.062 1 82.81 283 SER B CA 1
ATOM 4526 C C . SER B 1 283 ? -15 14.688 15.75 1 82.81 283 SER B C 1
ATOM 4528 O O . SER B 1 283 ? -15.508 13.992 14.867 1 82.81 283 SER B O 1
ATOM 4530 N N . ARG B 1 284 ? -14.844 15.938 15.609 1 86.38 284 ARG B N 1
ATOM 4531 C CA . ARG B 1 284 ? -15.219 16.641 14.391 1 86.38 284 ARG B CA 1
ATOM 4532 C C . ARG B 1 284 ? -14.352 16.219 13.219 1 86.38 284 ARG B C 1
ATOM 4534 O O . ARG B 1 284 ? -14.812 16.188 12.078 1 86.38 284 ARG B O 1
ATOM 4541 N N . ARG B 1 285 ? -13.094 15.891 13.508 1 90.94 285 ARG B N 1
ATOM 4542 C CA . ARG B 1 285 ? -12.195 15.445 12.453 1 90.94 285 ARG B CA 1
ATOM 4543 C C . ARG B 1 285 ? -12.641 14.102 11.883 1 90.94 285 ARG B C 1
ATOM 4545 O O . ARG B 1 285 ? -12.719 13.938 10.664 1 90.94 285 ARG B O 1
ATOM 4552 N N . VAL B 1 286 ? -13.008 13.281 12.82 1 91.56 286 VAL B N 1
ATOM 4553 C CA . VAL B 1 286 ? -13.484 11.969 12.391 1 91.56 286 VAL B CA 1
ATOM 4554 C C . VAL B 1 286 ? -14.812 12.109 11.656 1 91.56 286 VAL B C 1
ATOM 4556 O O . VAL B 1 286 ? -15.016 11.508 10.594 1 91.56 286 VAL B O 1
ATOM 4559 N N . GLY B 1 287 ? -15.664 12.953 12.211 1 91.69 287 GLY B N 1
ATOM 4560 C CA . GLY B 1 287 ? -16.938 13.211 11.57 1 91.69 287 GLY B CA 1
ATOM 4561 C C . GLY B 1 287 ? -16.797 13.805 10.18 1 91.69 287 GLY B C 1
ATOM 4562 O O . GLY B 1 287 ? -17.5 13.391 9.25 1 91.69 287 GLY B O 1
ATOM 4563 N N . ALA B 1 288 ? -15.914 14.75 10.008 1 93.75 288 ALA B N 1
ATOM 4564 C CA . ALA B 1 288 ? -15.664 15.383 8.711 1 93.75 288 ALA B CA 1
ATOM 4565 C C . ALA B 1 288 ? -15.18 14.367 7.684 1 93.75 288 ALA B C 1
ATOM 4567 O O . ALA B 1 288 ? -15.602 14.398 6.523 1 93.75 288 ALA B O 1
ATOM 4568 N N . PHE B 1 289 ? -14.359 13.484 8.109 1 96.38 289 PHE B N 1
ATOM 4569 C CA . PHE B 1 289 ? -13.836 12.453 7.223 1 96.38 289 PHE B CA 1
ATOM 4570 C C . PHE B 1 289 ? -14.93 11.484 6.809 1 96.38 289 PHE B C 1
ATOM 4572 O O . PHE B 1 289 ? -15.023 11.102 5.637 1 96.38 289 PHE B O 1
ATOM 4579 N N . ILE B 1 290 ? -15.727 11.141 7.758 1 94.81 290 ILE B N 1
ATOM 4580 C CA . ILE B 1 290 ? -16.828 10.219 7.48 1 94.81 290 ILE B CA 1
ATOM 4581 C C . ILE B 1 290 ? -17.797 10.859 6.492 1 94.81 290 ILE B C 1
ATOM 4583 O O . ILE B 1 290 ? -18.25 10.211 5.547 1 94.81 290 ILE B O 1
ATOM 4587 N N . GLU B 1 291 ? -18.109 12.094 6.688 1 93.69 291 GLU B N 1
ATOM 4588 C CA . GLU B 1 291 ? -19 12.805 5.773 1 93.69 291 GLU B CA 1
ATOM 4589 C C . GLU B 1 291 ? -18.406 12.883 4.371 1 93.69 291 GLU B C 1
ATOM 4591 O O . GLU B 1 291 ? -19.125 12.68 3.381 1 93.69 291 GLU B O 1
ATOM 4596 N N . PHE B 1 292 ? -17.188 13.102 4.297 1 96.31 292 PHE B N 1
ATOM 4597 C CA . PHE B 1 292 ? -16.469 13.133 3.029 1 96.31 292 PHE B CA 1
ATOM 4598 C C . PHE B 1 292 ? -16.547 11.781 2.334 1 96.31 292 PHE B C 1
ATOM 4600 O O . PHE B 1 292 ? -16.844 11.703 1.14 1 96.31 292 PHE B O 1
ATOM 4607 N N . LEU B 1 293 ? -16.312 10.727 3.053 1 97 293 LEU B N 1
ATOM 4608 C CA . LEU B 1 293 ? -16.344 9.383 2.484 1 97 293 LEU B CA 1
ATOM 4609 C C . LEU B 1 293 ? -17.734 9.07 1.938 1 97 293 LEU B C 1
ATOM 4611 O O . LEU B 1 293 ? -17.875 8.5 0.851 1 97 293 LEU B O 1
ATOM 4615 N N . ARG B 1 294 ? -18.734 9.461 2.686 1 94.62 294 ARG B N 1
ATOM 4616 C CA . ARG B 1 294 ? -20.094 9.211 2.248 1 94.62 294 ARG B CA 1
ATOM 4617 C C . ARG B 1 294 ? -20.391 9.93 0.939 1 94.62 294 ARG B C 1
ATOM 4619 O O . ARG B 1 294 ? -21.109 9.414 0.087 1 94.62 294 ARG B O 1
ATOM 4626 N N . GLU B 1 295 ? -19.859 11.039 0.784 1 93.94 295 GLU B N 1
ATOM 4627 C CA . GLU B 1 295 ? -20.047 11.836 -0.422 1 93.94 295 GLU B CA 1
ATOM 4628 C C . GLU B 1 295 ? -19.406 11.172 -1.637 1 93.94 295 GLU B C 1
ATOM 4630 O O . GLU B 1 295 ? -20.031 11.094 -2.701 1 93.94 295 GLU B O 1
ATOM 4635 N N . ILE B 1 296 ? -18.266 10.602 -1.479 1 93.62 296 ILE B N 1
ATOM 4636 C CA . ILE B 1 296 ? -17.516 10.18 -2.656 1 93.62 296 ILE B CA 1
ATOM 4637 C C . ILE B 1 296 ? -17.844 8.719 -2.979 1 93.62 296 ILE B C 1
ATOM 4639 O O . ILE B 1 296 ? -17.672 8.273 -4.113 1 93.62 296 ILE B O 1
ATOM 4643 N N . ILE B 1 297 ? -18.141 7.891 -2.027 1 91.81 297 ILE B N 1
ATOM 4644 C CA . ILE B 1 297 ? -18.484 6.496 -2.27 1 91.81 297 ILE B CA 1
ATOM 4645 C C . ILE B 1 297 ? -19.812 6.418 -3.029 1 91.81 297 ILE B C 1
ATOM 4647 O O . ILE B 1 297 ? -20 5.52 -3.852 1 91.81 297 ILE B O 1
ATOM 4651 N N . GLY B 1 298 ? -20.688 7.312 -2.895 1 73.94 298 GLY B N 1
ATOM 4652 C CA . GLY B 1 298 ? -21.953 7.359 -3.617 1 73.94 298 GLY B CA 1
ATOM 4653 C C . GLY B 1 298 ? -21.797 7.816 -5.055 1 73.94 298 GLY B C 1
ATOM 4654 O O . GLY B 1 298 ? -22.703 7.621 -5.875 1 73.94 298 GLY B O 1
ATOM 4655 N N . GLU B 1 299 ? -20.625 8.32 -5.391 1 70.56 299 GLU B N 1
ATOM 4656 C CA . GLU B 1 299 ? -20.391 8.852 -6.73 1 70.56 299 GLU B CA 1
ATOM 4657 C C . GLU B 1 299 ? -19.859 7.77 -7.668 1 70.56 299 GLU B C 1
ATOM 4659 O O . GLU B 1 299 ? -19.094 6.898 -7.25 1 70.56 299 GLU B O 1
ATOM 4664 N N . PRO B 1 300 ? -20.641 7.559 -8.734 1 55.88 300 PRO B N 1
ATOM 4665 C CA . PRO B 1 300 ? -20.094 6.609 -9.711 1 55.88 300 PRO B CA 1
ATOM 4666 C C . PRO B 1 300 ? -18.656 6.91 -10.086 1 55.88 300 PRO B C 1
ATOM 4668 O O . PRO B 1 300 ? -18.234 8.07 -10.094 1 55.88 300 PRO B O 1
ATOM 4671 N N . GLY B 1 301 ? -17.625 6.086 -9.844 1 50.78 301 GLY B N 1
ATOM 4672 C CA . GLY B 1 301 ? -16.266 6.27 -10.336 1 50.78 301 GLY B CA 1
ATOM 4673 C C . GLY B 1 301 ? -16.203 6.598 -11.812 1 50.78 301 GLY B C 1
ATOM 4674 O O . GLY B 1 301 ? -17.172 6.355 -12.547 1 50.78 301 GLY B O 1
#